Protein AF-A0A927UH95-F1 (afdb_monomer_lite)

Secondary structure (DSSP, 8-state):
-HHHHHHHHHHHHHHHHHHHHHHHHHHHHHHH--SHHIIIIIHHHHHHHHHHHHHHHHHHHB--HHHHHHHHHHHHHHHHHHHHHHHHHHS---HHHHHHHHHHTHHHHHHHHHHHHHHHHHTT--STT--HHHHHHHHHHHHHHHHHHHTHHHH-SSEEESTT--TTTSEEE-HHHHHHHHHHHHHHHHHHHHHHHH---HHHHHTTHHHHHHHHHHHHHHHHHHHTTT--EETTEE---HHHHHHHHHHHHHHHHHHHTSS-BS--HHHHHHHS---EEEEETTS-EEEE-TT-HHHHTT--GGGTTT-EEETTEEEEEEEETTEEEEEEEE-HHHHHHHHHHHHHHHHHHHHHHHHHHHHHHHHHHHHHHHHHHHHHHHHHHHHHHHHHHHHHTTS--HHHHHHHHHHHHHHHHHHHHHHHHHH-SEEEHHHHHHHHHHHHHHHGGGT-EEEEEEEE--EEEHHHHHHHHHHHHHHHHH---SEEEEEEETTEEEEEES---TTSS-HHHHHHHHHTTEEEEEEEETTEEEEEEEESS--

Foldseek 3Di:
DVVVVVVLVVVLVVLVVLLVVLVVVLQVLLVPPDDPCSVQPVSLVSQLVNLVVLLVVLCAWAPDPQLNVLSNVLSVLLNVLSVLRCCQRVDDDDLVVNQLSLLSNLLSLLSLLLSLLQSLQCFPDDPVRHPVVVNVVSVVVSVVLSCVSNCCVPVVQQWDDDPPDRRNVDTDGHPSVVVSVCSNPVSNVVSLVSLLVPDPDPQLNVQSCQLVVLVVVLVVVVVQCVVVVNFRDDPNTGRDHPSCSSSSSSSSNVSSCSVSPSRRTPPCVQVVQQDDPFQKFWAFPVRHTDHGHVPHVCVVVVDRPVVQAQDDPDPFWHWHWDDDDGTIMIGIDGCPVVVVVVVVVVVVVVVVVVVVVVVVVVVVVVVVVVVVVVVVVLVVVLCVVLVVLVVQLVVLVVDDDPVSVLVSQLSVLLSVLLSVLSVVCVVDQKDKVVSLQVSVVSSVVSVVSVQAAEDEDEDDIDIDGSVLSSLVSVLVVLCVVFWDFRYWYWYHYHQKIKIKTLTDGPPSCDPVNQVVLVVQQWGWDWDQDPSMIITMIHHDDDD

Radius of gyration: 62.36 Å; chains: 1; bounding box: 121×81×152 Å

Sequence (543 aa):
MYEAKLNHVSGERRDLILCIAAALLNAGVYLFAVGDFMYYSLTAYLWIAYIIAWSLMVRNKILSQRIKRYLVASAFFMCMLFLIRIIKFDMDFADNYSELIWYMYYVPILAFSFLSLMVSLCVGKTEYNMPKKLLGVLTLVFVILCVFVITNRYHHLIFSSISGYPIYKKCNRDWGFWLICACEVIPIIVAYIILIVKCRLSLCRKHSWIPIFVTFVFFLLLIWYLASGGRPQIFGRKAFNMQEIYCLMFIMFWTSCIYIGLIPSNSGYADIFKKSNVNAVIYDKNNVPVYAGENSILLKEKIVPSSADGRMLNDNLRIVSYDVIGGRIYYEENMESLLRLQEELIESMQRLEDENTLIEEENNVKKLNEEYRVKSMIYDRIAVRLHPTLARISKLLENVDDDSIKEAAVLSAFVKRCANMLLISEQSDYMRTMELFLSIRESMEYMKMRDISCDVIINDDREIASGIAIFTYELFEKIIDNTTFSSMYVVIHGLNVTIELDGYADDVITEDNISFVENNGGRLVSIFEDDTWFVKLAYGGEV

pLDDT: mean 83.64, std 11.23, range [23.22, 97.19]

Structure (mmCIF, N/CA/C/O backbone):
data_AF-A0A927UH95-F1
#
_entry.id   AF-A0A927UH95-F1
#
loop_
_atom_site.group_PDB
_atom_site.id
_atom_site.type_symbol
_atom_site.label_atom_id
_atom_site.label_alt_id
_atom_site.label_comp_id
_atom_site.label_asym_id
_atom_site.label_entity_id
_atom_site.label_seq_id
_atom_site.pdbx_PDB_ins_code
_atom_site.Cartn_x
_atom_site.Cartn_y
_atom_site.Cartn_z
_atom_site.occupancy
_atom_site.B_iso_or_equiv
_atom_site.auth_seq_id
_atom_site.auth_comp_id
_atom_site.auth_asym_id
_atom_site.auth_atom_id
_atom_site.pdbx_PDB_model_num
ATOM 1 N N . MET A 1 1 ? 9.948 29.687 -5.093 1.00 33.72 1 MET A N 1
ATOM 2 C CA . MET A 1 1 ? 9.441 28.984 -6.304 1.00 33.72 1 MET A CA 1
ATOM 3 C C . MET A 1 1 ? 10.461 28.935 -7.457 1.00 33.72 1 MET A C 1
ATOM 5 O O . MET A 1 1 ? 10.412 27.990 -8.233 1.00 33.72 1 MET A O 1
ATOM 9 N N . TYR A 1 2 ? 11.405 29.886 -7.563 1.00 23.22 2 TYR A N 1
ATOM 10 C CA . TYR A 1 2 ? 12.482 29.873 -8.574 1.00 23.22 2 TYR A CA 1
ATOM 11 C C . TYR A 1 2 ? 13.696 28.993 -8.193 1.00 23.22 2 TYR A C 1
ATOM 13 O O . TYR A 1 2 ? 14.194 28.252 -9.036 1.00 23.22 2 TYR A O 1
ATOM 21 N N . GLU A 1 3 ? 14.112 28.971 -6.922 1.00 26.36 3 GLU A N 1
ATOM 22 C CA . GLU A 1 3 ? 15.254 28.154 -6.451 1.00 26.36 3 GLU A CA 1
ATOM 23 C C . GLU A 1 3 ? 14.971 26.642 -6.418 1.00 26.36 3 GLU A C 1
ATOM 25 O O . GLU A 1 3 ? 15.834 25.831 -6.745 1.00 26.36 3 GLU A O 1
ATOM 30 N N . ALA A 1 4 ? 13.729 26.236 -6.141 1.00 33.88 4 ALA A N 1
ATOM 31 C CA . ALA A 1 4 ? 13.321 24.827 -6.202 1.00 33.88 4 ALA A CA 1
ATOM 32 C C . ALA A 1 4 ? 13.359 24.268 -7.641 1.00 33.88 4 ALA A C 1
ATOM 34 O O . ALA A 1 4 ? 13.696 23.104 -7.861 1.00 33.88 4 ALA A O 1
ATOM 35 N N . LYS A 1 5 ? 13.109 25.126 -8.642 1.00 32.47 5 LYS A N 1
ATOM 36 C CA . LYS A 1 5 ? 13.261 24.787 -10.064 1.00 32.47 5 LYS A CA 1
ATOM 37 C C . LYS A 1 5 ? 14.735 24.611 -10.448 1.00 32.47 5 LYS A C 1
ATOM 39 O O . LYS A 1 5 ? 15.034 23.772 -11.287 1.00 32.47 5 LYS A O 1
ATOM 44 N N . LEU A 1 6 ? 15.654 25.344 -9.814 1.00 28.06 6 LEU A N 1
ATOM 45 C CA . LEU A 1 6 ? 17.104 25.223 -10.023 1.00 28.06 6 LEU A CA 1
ATOM 46 C C . LEU A 1 6 ? 17.668 23.902 -9.469 1.00 28.06 6 LEU A C 1
ATOM 48 O O . LEU A 1 6 ? 18.481 23.268 -10.142 1.00 28.06 6 LEU A O 1
ATOM 52 N N . ASN A 1 7 ? 17.171 23.426 -8.321 1.00 32.78 7 ASN A N 1
ATOM 53 C CA . ASN A 1 7 ? 17.590 22.137 -7.753 1.00 32.78 7 ASN A CA 1
ATOM 54 C C . ASN A 1 7 ? 16.968 20.924 -8.470 1.00 32.78 7 ASN A C 1
ATOM 56 O O . ASN A 1 7 ? 17.674 19.942 -8.694 1.00 32.78 7 ASN A O 1
ATOM 60 N N . HIS A 1 8 ? 15.711 21.003 -8.933 1.00 41.94 8 HIS A N 1
ATOM 61 C CA . HIS A 1 8 ? 15.085 19.976 -9.793 1.00 41.94 8 HIS A CA 1
ATOM 62 C C . HIS A 1 8 ? 15.831 19.819 -11.129 1.00 41.94 8 HIS A C 1
ATOM 64 O O . HIS A 1 8 ? 16.021 18.722 -11.649 1.00 41.94 8 HIS A O 1
ATOM 70 N N . VAL A 1 9 ? 16.321 20.936 -11.661 1.00 40.12 9 VAL A N 1
ATOM 71 C CA . VAL A 1 9 ? 17.139 20.981 -12.870 1.00 40.12 9 VAL A CA 1
ATOM 72 C C . VAL A 1 9 ? 18.549 20.402 -12.638 1.00 40.12 9 VAL A C 1
ATOM 74 O O . VAL A 1 9 ? 19.182 19.981 -13.600 1.00 40.12 9 VAL A O 1
ATOM 77 N N . SER A 1 10 ? 19.045 20.295 -11.397 1.00 40.94 10 SER A N 1
ATOM 78 C CA . SER A 1 10 ? 20.412 19.818 -11.112 1.00 40.94 10 SER A CA 1
ATOM 79 C C . SER A 1 10 ? 20.623 18.312 -11.356 1.00 40.94 10 SER A C 1
ATOM 81 O O . SER A 1 10 ? 21.625 17.928 -11.958 1.00 40.94 10 SER A O 1
ATOM 83 N N . GLY A 1 11 ? 19.673 17.452 -10.963 1.00 50.84 11 GLY A N 1
ATOM 84 C CA . GLY A 1 11 ? 19.775 15.995 -11.139 1.00 50.84 11 GLY A CA 1
ATOM 85 C C . GLY A 1 11 ? 19.551 15.548 -12.585 1.00 50.84 11 GLY A C 1
ATOM 86 O O . GLY A 1 11 ? 20.250 14.678 -13.092 1.00 50.84 11 GLY A O 1
ATOM 87 N N . GLU A 1 12 ? 18.623 16.197 -13.288 1.00 52.28 12 GLU A N 1
ATOM 88 C CA . GLU A 1 12 ? 18.355 15.941 -14.708 1.00 52.28 12 GLU A CA 1
ATOM 89 C C . GLU A 1 12 ? 19.436 16.538 -15.621 1.00 52.28 12 GLU A C 1
ATOM 91 O O . GLU A 1 12 ? 19.783 15.929 -16.634 1.00 52.28 12 GLU A O 1
ATOM 96 N N . ARG A 1 13 ? 20.049 17.671 -15.232 1.00 55.66 13 ARG A N 1
ATOM 97 C CA . ARG A 1 13 ? 21.263 18.173 -15.893 1.00 55.66 13 ARG A CA 1
ATOM 98 C C . ARG A 1 13 ? 22.420 17.192 -15.762 1.00 55.66 13 ARG A C 1
ATOM 100 O O . ARG A 1 13 ? 23.132 17.041 -16.742 1.00 55.66 13 ARG A O 1
ATOM 107 N N . ARG A 1 14 ? 22.615 16.507 -14.625 1.00 61.81 14 ARG A N 1
ATOM 108 C CA . ARG A 1 14 ? 23.711 15.523 -14.475 1.00 61.81 14 ARG A CA 1
ATOM 109 C C . ARG A 1 14 ? 23.620 14.393 -15.497 1.00 61.81 14 ARG A C 1
ATOM 111 O O . ARG A 1 14 ? 24.635 14.067 -16.100 1.00 61.81 14 ARG A O 1
ATOM 118 N N . ASP A 1 15 ? 22.429 13.856 -15.747 1.00 61.97 15 ASP A N 1
ATOM 119 C CA . ASP A 1 15 ? 22.255 12.769 -16.719 1.00 61.97 15 ASP A CA 1
ATOM 120 C C . ASP A 1 15 ? 22.493 13.244 -18.158 1.00 61.97 15 ASP A C 1
ATOM 122 O O . ASP A 1 15 ? 23.173 12.571 -18.930 1.00 61.97 15 ASP A O 1
ATOM 126 N N . LEU A 1 16 ? 22.008 14.439 -18.512 1.00 60.53 16 LEU A N 1
ATOM 127 C CA . LEU A 1 16 ? 22.275 15.045 -19.819 1.00 60.53 16 LEU A CA 1
ATOM 128 C C . LEU A 1 16 ? 23.764 15.398 -19.989 1.00 60.53 16 LEU A C 1
ATOM 130 O O . LEU A 1 16 ? 24.331 15.180 -21.056 1.00 60.53 16 LEU A O 1
ATOM 134 N N . ILE A 1 17 ? 24.417 15.884 -18.931 1.00 65.25 17 ILE A N 1
ATOM 135 C CA . ILE A 1 17 ? 25.860 16.155 -18.892 1.00 65.25 17 ILE A CA 1
ATOM 136 C C . ILE A 1 17 ? 26.652 14.855 -19.060 1.00 65.25 17 ILE A C 1
ATOM 138 O O . ILE A 1 17 ? 27.629 14.853 -19.796 1.00 65.25 17 ILE A O 1
ATOM 142 N N . LEU A 1 18 ? 26.221 13.744 -18.455 1.00 65.12 18 LEU A N 1
ATOM 143 C CA . LEU A 1 18 ? 26.830 12.425 -18.657 1.00 65.12 18 LEU A CA 1
ATOM 144 C C . LEU A 1 18 ? 26.665 11.935 -20.104 1.00 65.12 18 LEU A C 1
ATOM 146 O O . LEU A 1 18 ? 27.614 11.391 -20.665 1.00 65.12 18 LEU A O 1
ATOM 150 N N . CYS A 1 19 ? 25.511 12.181 -20.736 1.00 63.16 19 CYS A N 1
ATOM 151 C CA . CYS A 1 19 ? 25.290 11.883 -22.157 1.00 63.16 19 CYS A CA 1
ATOM 152 C C . CYS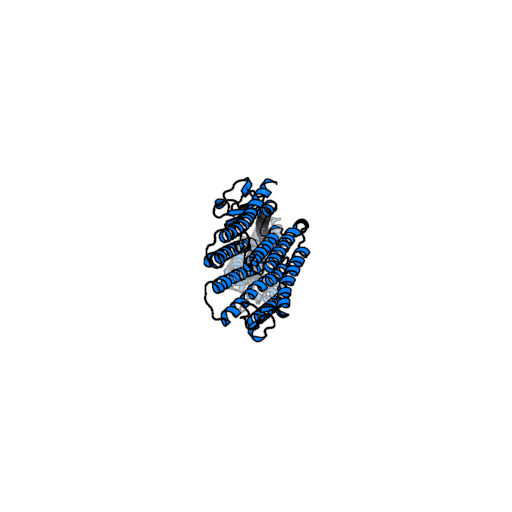 A 1 19 ? 26.236 12.686 -23.062 1.00 63.16 19 CYS A C 1
ATOM 154 O O . CYS A 1 19 ? 26.870 12.134 -23.961 1.00 63.16 19 CYS A O 1
ATOM 156 N N . ILE A 1 20 ? 26.367 13.988 -22.796 1.00 66.88 20 ILE A N 1
ATOM 157 C CA . ILE A 1 20 ? 27.251 14.887 -23.547 1.00 66.88 20 ILE A CA 1
ATOM 158 C C . ILE A 1 20 ? 28.722 14.521 -23.306 1.00 66.88 20 ILE A C 1
ATOM 160 O O . ILE A 1 20 ? 29.497 14.452 -24.255 1.00 66.88 20 ILE A O 1
ATOM 164 N N . ALA A 1 21 ? 29.106 14.218 -22.065 1.00 70.06 21 ALA A N 1
ATOM 165 C CA . ALA A 1 21 ? 30.457 13.795 -21.714 1.00 70.06 21 ALA A CA 1
ATOM 166 C C . ALA A 1 21 ? 30.834 12.466 -22.385 1.00 70.06 21 ALA A C 1
ATOM 168 O O . ALA A 1 21 ? 31.938 12.349 -22.908 1.00 70.06 21 ALA A O 1
ATOM 169 N N . ALA A 1 22 ? 29.919 11.492 -22.438 1.00 67.75 22 ALA A N 1
ATOM 170 C CA . ALA A 1 22 ? 30.140 10.228 -23.140 1.00 67.75 22 ALA A CA 1
ATOM 171 C C . ALA A 1 22 ? 30.313 10.432 -24.655 1.00 67.75 22 ALA A C 1
ATOM 173 O O . ALA A 1 22 ? 31.217 9.849 -25.253 1.00 67.75 22 ALA A O 1
ATOM 174 N N . ALA A 1 23 ? 29.501 11.300 -25.271 1.00 67.31 23 ALA A N 1
ATOM 175 C CA . ALA A 1 23 ? 29.623 11.642 -26.688 1.00 67.31 23 ALA A CA 1
ATOM 176 C C . ALA A 1 23 ? 30.944 12.369 -27.004 1.00 67.31 23 ALA A C 1
ATOM 178 O O . ALA A 1 23 ? 31.614 12.035 -27.981 1.00 67.31 23 ALA A O 1
ATOM 179 N N . LEU A 1 24 ? 31.356 13.318 -26.156 1.00 72.12 24 LEU A N 1
ATOM 180 C CA . LEU A 1 24 ? 32.628 14.035 -26.290 1.00 72.12 24 LEU A CA 1
ATOM 181 C C . LEU A 1 24 ? 33.834 13.117 -26.081 1.00 72.12 24 LEU A C 1
ATOM 183 O O . LEU A 1 24 ? 34.807 13.208 -26.824 1.00 72.12 24 LEU A O 1
ATOM 187 N N . LEU A 1 25 ? 33.762 12.204 -25.112 1.00 76.62 25 LEU A N 1
ATOM 188 C CA . LEU A 1 25 ? 34.807 11.215 -24.867 1.00 76.62 25 LEU A CA 1
ATOM 189 C C . LEU A 1 25 ? 34.946 10.261 -26.061 1.00 76.62 25 LEU A C 1
ATOM 191 O O . LEU A 1 25 ? 36.061 9.963 -26.480 1.00 76.62 25 LEU A O 1
ATOM 195 N N . ASN A 1 26 ? 33.831 9.852 -26.672 1.00 72.81 26 ASN A N 1
ATOM 196 C CA . ASN A 1 26 ? 33.847 9.036 -27.883 1.00 72.81 26 ASN A CA 1
ATOM 197 C C . ASN A 1 26 ? 34.444 9.794 -29.084 1.00 72.81 26 ASN A C 1
ATOM 199 O O . ASN A 1 26 ? 35.317 9.267 -29.769 1.00 72.81 26 ASN A O 1
ATOM 203 N N . ALA A 1 27 ? 34.052 11.056 -29.289 1.00 72.75 27 ALA A N 1
ATOM 204 C CA . ALA A 1 27 ? 34.634 11.919 -30.319 1.00 72.75 27 ALA A CA 1
ATOM 205 C C . ALA A 1 27 ? 36.145 12.137 -30.109 1.00 72.75 27 ALA A C 1
ATOM 207 O O . ALA A 1 27 ? 36.914 12.122 -31.071 1.00 72.75 27 ALA A O 1
ATOM 208 N N . GLY A 1 28 ? 36.585 12.263 -28.852 1.00 73.94 28 GLY A N 1
ATOM 209 C CA . GLY A 1 28 ? 37.997 12.301 -28.478 1.00 73.94 28 GLY A CA 1
ATOM 210 C C . GLY A 1 28 ? 38.744 11.031 -28.888 1.00 73.94 28 GLY A C 1
ATOM 211 O O . GLY A 1 28 ? 39.825 11.122 -29.468 1.00 73.94 28 GLY A O 1
ATOM 212 N N . VAL A 1 29 ? 38.151 9.848 -28.688 1.00 78.38 29 VAL A N 1
ATOM 213 C CA . VAL A 1 29 ? 38.742 8.590 -29.172 1.00 78.38 29 VAL A CA 1
ATOM 214 C C . VAL A 1 29 ? 38.899 8.616 -30.690 1.00 78.38 29 VAL A C 1
ATOM 216 O O . VAL A 1 29 ? 39.980 8.309 -31.161 1.00 78.38 29 VAL A O 1
ATOM 219 N N . TYR A 1 30 ? 37.916 9.060 -31.475 1.00 75.81 30 TYR A N 1
ATOM 220 C CA . TYR A 1 30 ? 38.073 9.147 -32.939 1.00 75.81 30 TYR A CA 1
ATOM 221 C C . TYR A 1 30 ? 39.144 10.162 -33.393 1.00 75.81 30 TYR A C 1
ATOM 223 O O . TYR A 1 30 ? 39.834 9.933 -34.389 1.00 75.81 30 TYR A O 1
ATOM 231 N N . LEU A 1 31 ? 39.331 11.259 -32.652 1.00 73.56 31 LEU A N 1
ATOM 232 C CA . LEU A 1 31 ? 40.356 12.271 -32.939 1.00 73.56 31 LEU A CA 1
ATOM 233 C C . LEU A 1 31 ? 41.781 11.794 -32.636 1.00 73.56 31 LEU A C 1
ATOM 235 O O . LEU A 1 31 ? 42.703 12.178 -33.353 1.00 73.56 31 LEU A O 1
ATOM 239 N N . PHE A 1 32 ? 41.962 10.949 -31.618 1.00 72.06 32 PHE A N 1
ATOM 240 C CA . PHE A 1 32 ? 43.279 10.488 -31.160 1.00 72.06 32 PHE A CA 1
ATOM 241 C C . PHE A 1 32 ? 43.557 9.000 -31.417 1.00 72.06 32 PHE A C 1
ATOM 243 O O . PHE A 1 32 ? 44.682 8.557 -31.208 1.00 72.06 32 PHE A O 1
ATOM 250 N N . ALA A 1 33 ? 42.582 8.230 -31.909 1.00 70.69 33 ALA A N 1
ATOM 251 C CA . ALA A 1 33 ? 42.727 6.798 -32.150 1.00 70.69 33 ALA A CA 1
ATOM 252 C C . ALA A 1 33 ? 43.825 6.509 -33.176 1.00 70.69 33 ALA A C 1
ATOM 254 O O . ALA A 1 33 ? 43.839 7.067 -34.281 1.00 70.69 33 ALA A O 1
ATOM 255 N N . VAL A 1 34 ? 44.712 5.589 -32.804 1.00 64.06 34 VAL A N 1
ATOM 256 C CA . VAL A 1 34 ? 45.746 5.012 -33.659 1.00 64.06 34 VAL A CA 1
ATOM 257 C C . VAL A 1 34 ? 45.518 3.501 -33.680 1.00 64.06 34 VAL A C 1
ATOM 259 O O . VAL A 1 34 ? 45.635 2.837 -32.655 1.00 64.06 34 VAL A O 1
ATOM 262 N N . GLY A 1 35 ? 45.162 2.961 -34.848 1.00 69.12 35 GLY A N 1
ATOM 263 C CA . GLY A 1 35 ? 44.932 1.526 -35.048 1.00 69.12 35 GLY A CA 1
ATOM 264 C C . GLY A 1 35 ? 43.487 1.054 -34.841 1.00 69.12 35 GLY A C 1
ATOM 265 O O . GLY A 1 35 ? 42.678 1.688 -34.160 1.00 69.12 35 GLY A O 1
ATOM 266 N N . ASP A 1 36 ? 43.167 -0.088 -35.454 1.00 69.25 36 ASP A N 1
ATOM 267 C CA . ASP A 1 36 ? 41.808 -0.639 -35.532 1.00 69.25 36 ASP A CA 1
ATOM 268 C C . ASP A 1 36 ? 41.216 -0.991 -34.159 1.00 69.25 36 ASP A C 1
ATOM 270 O O . ASP A 1 36 ? 40.034 -0.739 -33.920 1.00 69.25 36 ASP A O 1
ATOM 274 N N . PHE A 1 37 ? 42.039 -1.448 -33.211 1.00 72.62 37 PHE A N 1
ATOM 275 C CA . PHE A 1 37 ? 41.607 -1.737 -31.838 1.00 72.62 37 PHE A CA 1
ATOM 276 C C . PHE A 1 37 ? 40.967 -0.519 -31.147 1.00 72.62 37 PHE A C 1
ATOM 278 O O . PHE A 1 37 ? 39.916 -0.627 -30.506 1.00 72.62 37 PHE A O 1
ATOM 285 N N . MET A 1 38 ? 41.557 0.673 -31.312 1.00 70.00 38 MET A N 1
ATOM 286 C CA . MET A 1 38 ? 41.001 1.899 -30.731 1.00 70.00 38 MET A CA 1
ATOM 287 C C . MET A 1 38 ? 39.691 2.305 -31.419 1.00 70.00 38 MET A C 1
ATOM 289 O O . MET A 1 38 ? 38.767 2.769 -30.753 1.00 70.00 38 MET A O 1
ATOM 293 N N . TYR A 1 39 ? 39.576 2.099 -32.736 1.00 72.88 39 TYR A N 1
ATOM 294 C CA . TYR A 1 39 ? 38.375 2.458 -33.493 1.00 72.88 39 TYR A CA 1
ATOM 295 C C . TYR A 1 39 ? 37.204 1.504 -33.268 1.00 72.88 39 TYR A C 1
ATOM 297 O O . TYR A 1 39 ? 36.061 1.963 -33.265 1.00 72.88 39 TYR A O 1
ATOM 305 N N . TYR A 1 40 ? 37.435 0.201 -33.108 1.00 77.06 40 TYR A N 1
ATOM 306 C CA . TYR A 1 40 ? 36.359 -0.793 -33.070 1.00 77.06 40 TYR A CA 1
ATOM 307 C C . TYR A 1 40 ? 36.039 -1.297 -31.667 1.00 77.06 40 TYR A C 1
ATOM 309 O O . TYR A 1 40 ? 34.854 -1.341 -31.329 1.00 77.06 40 TYR A O 1
ATOM 317 N N . SER A 1 41 ? 37.050 -1.605 -30.860 1.00 82.06 41 SER A N 1
ATOM 318 C CA . SER A 1 41 ? 36.892 -2.342 -29.599 1.00 82.06 41 SER A CA 1
ATOM 319 C C . SER A 1 41 ? 36.828 -1.384 -28.411 1.00 82.06 41 SER A C 1
ATOM 321 O O . SER A 1 41 ? 35.877 -1.434 -27.630 1.00 82.06 41 SER A O 1
ATOM 323 N N . LEU A 1 42 ? 37.745 -0.409 -28.326 1.00 84.50 42 LEU A N 1
ATOM 324 C CA . LEU A 1 42 ? 37.729 0.602 -27.257 1.00 84.50 42 LEU A CA 1
ATOM 325 C C . LEU A 1 42 ? 36.435 1.431 -27.263 1.00 84.50 42 LEU A C 1
ATOM 327 O O . LEU A 1 42 ? 35.789 1.592 -26.227 1.00 84.50 42 LEU A O 1
ATOM 331 N N . THR A 1 43 ? 36.018 1.924 -28.432 1.00 84.62 43 THR A N 1
ATOM 332 C CA . THR A 1 43 ? 34.749 2.657 -28.566 1.00 84.62 43 THR A CA 1
ATOM 333 C C . THR A 1 43 ? 33.550 1.780 -28.202 1.00 84.62 43 THR A C 1
ATOM 335 O O . THR A 1 43 ? 32.628 2.275 -27.557 1.00 84.62 43 THR A O 1
ATOM 338 N N . ALA A 1 44 ? 33.561 0.485 -28.539 1.00 87.75 44 ALA A N 1
ATOM 339 C CA . ALA A 1 44 ? 32.496 -0.444 -28.170 1.00 87.75 44 ALA A CA 1
ATOM 340 C C . ALA A 1 44 ? 32.389 -0.638 -26.648 1.00 87.75 44 ALA A C 1
ATOM 342 O O . ALA A 1 44 ? 31.280 -0.575 -26.116 1.00 87.75 44 ALA A O 1
ATOM 343 N N . TYR A 1 45 ? 33.507 -0.791 -25.929 1.00 88.50 45 TYR A N 1
ATOM 344 C CA . TYR A 1 45 ? 33.495 -0.875 -24.462 1.00 88.50 45 TYR A CA 1
ATOM 345 C C . TYR A 1 45 ? 32.944 0.397 -23.809 1.00 88.50 45 TYR A C 1
ATOM 347 O O . TYR A 1 45 ? 32.131 0.318 -22.886 1.00 88.50 45 TYR A O 1
ATOM 355 N N . LEU A 1 46 ? 33.326 1.570 -24.322 1.00 87.81 46 LEU A N 1
ATOM 356 C CA . LEU A 1 46 ? 32.806 2.855 -23.845 1.00 87.81 46 LEU A CA 1
ATOM 357 C C . LEU A 1 46 ? 31.295 2.979 -24.069 1.00 87.81 46 LEU A C 1
ATOM 359 O O . LEU A 1 46 ? 30.569 3.419 -23.176 1.00 87.81 46 LEU A O 1
ATOM 363 N N . TRP A 1 47 ? 30.805 2.541 -25.231 1.00 88.69 47 TRP A N 1
ATOM 364 C CA . TRP A 1 47 ? 29.374 2.504 -25.516 1.00 88.69 47 TRP A CA 1
ATOM 365 C C . TRP A 1 47 ? 28.622 1.539 -24.599 1.00 88.69 47 TRP A C 1
ATOM 367 O O . TRP A 1 47 ? 27.563 1.902 -24.094 1.00 88.69 47 TRP A O 1
ATOM 377 N N . ILE A 1 48 ? 29.167 0.351 -24.322 1.00 91.12 48 ILE A N 1
ATOM 378 C CA . ILE A 1 48 ? 28.567 -0.603 -23.376 1.00 91.12 48 ILE A CA 1
ATOM 379 C C . ILE A 1 48 ? 28.460 0.021 -21.979 1.00 91.12 48 ILE A C 1
ATOM 381 O O . ILE A 1 48 ? 27.388 -0.023 -21.374 1.00 91.12 48 ILE A O 1
ATOM 385 N N . ALA A 1 49 ? 29.524 0.659 -21.482 1.00 89.00 49 ALA A N 1
ATOM 386 C CA . ALA A 1 49 ? 29.499 1.345 -20.189 1.00 89.00 49 ALA A CA 1
ATOM 387 C C . ALA A 1 49 ? 28.426 2.448 -20.148 1.00 89.00 49 ALA A C 1
ATOM 389 O O . ALA A 1 49 ? 27.661 2.546 -19.184 1.00 89.00 49 ALA A O 1
ATOM 390 N N . TYR A 1 50 ? 28.313 3.230 -21.224 1.00 87.56 50 TYR A N 1
ATOM 391 C CA . TYR A 1 50 ? 27.297 4.271 -21.355 1.00 87.56 50 TYR A CA 1
ATOM 392 C C . TYR A 1 50 ? 25.865 3.709 -21.388 1.00 87.56 50 TYR A C 1
ATOM 394 O O . TYR A 1 50 ? 24.987 4.208 -20.682 1.00 87.56 50 TYR A O 1
ATOM 402 N N . ILE A 1 51 ? 25.624 2.628 -22.136 1.00 91.56 51 ILE A N 1
ATOM 403 C CA . ILE A 1 51 ? 24.321 1.946 -22.197 1.00 91.56 51 ILE A CA 1
ATOM 404 C C . ILE A 1 51 ? 23.934 1.383 -20.824 1.00 91.56 51 ILE A C 1
ATOM 406 O O . ILE A 1 51 ? 22.778 1.507 -20.413 1.00 91.56 51 ILE A O 1
ATOM 410 N N . ILE A 1 52 ? 24.887 0.803 -20.087 1.00 90.62 52 ILE A N 1
ATOM 411 C CA . ILE A 1 52 ? 24.652 0.301 -18.727 1.00 90.62 52 ILE A CA 1
ATOM 412 C C . ILE A 1 52 ? 24.259 1.457 -17.804 1.00 90.62 52 ILE A C 1
ATOM 414 O O . ILE A 1 52 ? 23.239 1.355 -17.117 1.00 90.62 52 ILE A O 1
ATOM 418 N N . ALA A 1 53 ? 24.993 2.572 -17.830 1.00 87.69 53 ALA A N 1
ATOM 419 C CA . ALA A 1 53 ? 24.660 3.759 -17.042 1.00 87.69 53 ALA A CA 1
ATOM 420 C C . ALA A 1 53 ? 23.247 4.281 -17.362 1.00 87.69 53 ALA A C 1
ATOM 422 O O . ALA A 1 53 ? 22.444 4.508 -16.452 1.00 87.69 53 ALA A O 1
ATOM 423 N N . TRP A 1 54 ? 22.897 4.376 -18.648 1.00 89.38 54 TRP A N 1
ATOM 424 C CA . TRP A 1 54 ? 21.552 4.755 -19.082 1.00 89.38 54 TRP A CA 1
ATOM 425 C C . TRP A 1 54 ? 20.479 3.767 -18.592 1.00 89.38 54 TRP A C 1
ATOM 427 O O . TRP A 1 54 ? 19.433 4.182 -18.090 1.00 89.38 54 TRP A O 1
ATOM 437 N N . SER A 1 55 ? 20.742 2.459 -18.652 1.00 91.06 55 SER A N 1
ATOM 438 C CA . SER A 1 55 ? 19.804 1.430 -18.181 1.00 91.06 55 SER A CA 1
ATOM 439 C C . SER A 1 55 ? 19.532 1.515 -16.671 1.00 91.06 55 SER A C 1
ATOM 441 O O . SER A 1 55 ? 18.394 1.325 -16.231 1.00 91.06 55 SER A O 1
ATOM 443 N N . LEU A 1 56 ? 20.547 1.865 -15.871 1.00 87.25 56 LEU A N 1
ATOM 444 C CA . LEU A 1 56 ? 20.417 2.087 -14.430 1.00 87.25 56 LEU A CA 1
ATOM 445 C C . LEU A 1 56 ? 19.589 3.344 -14.135 1.00 87.25 56 LEU A C 1
ATOM 447 O O . LEU A 1 56 ? 18.704 3.306 -13.277 1.00 87.25 56 LEU A O 1
ATOM 451 N N . MET A 1 57 ? 19.812 4.426 -14.888 1.00 86.06 57 MET A N 1
ATOM 452 C CA . MET A 1 57 ? 18.997 5.643 -14.808 1.00 86.06 57 MET A CA 1
ATOM 453 C C . MET A 1 57 ? 17.520 5.331 -15.097 1.00 86.06 57 MET A C 1
ATOM 455 O O . MET A 1 57 ? 16.644 5.687 -14.308 1.00 86.06 57 MET A O 1
ATOM 459 N N . VAL A 1 58 ? 17.236 4.606 -16.184 1.00 87.31 58 VAL A N 1
ATOM 460 C CA . VAL A 1 58 ? 15.883 4.154 -16.550 1.00 87.31 58 VAL A CA 1
ATOM 461 C C . VAL A 1 58 ? 15.253 3.319 -15.431 1.00 87.31 58 VAL A C 1
ATOM 463 O O . VAL A 1 58 ? 14.094 3.536 -15.067 1.00 87.31 58 VAL A O 1
ATOM 466 N N . ARG A 1 59 ? 16.014 2.389 -14.841 1.00 85.56 59 ARG A N 1
ATOM 467 C CA . ARG A 1 59 ? 15.542 1.519 -13.754 1.00 85.56 59 ARG A CA 1
ATOM 468 C C . ARG A 1 59 ? 15.101 2.303 -12.519 1.00 85.56 59 ARG A C 1
ATOM 470 O O . ARG A 1 59 ? 14.124 1.906 -11.880 1.00 85.56 59 ARG A O 1
ATOM 477 N N . ASN A 1 60 ? 15.793 3.396 -12.210 1.00 80.44 60 ASN A N 1
ATOM 478 C CA . ASN A 1 60 ? 15.527 4.221 -11.035 1.00 80.44 60 ASN A CA 1
ATOM 479 C C . ASN A 1 60 ? 14.426 5.265 -11.292 1.00 80.44 60 ASN A C 1
ATOM 481 O O . ASN A 1 60 ? 13.620 5.540 -10.405 1.00 80.44 60 ASN A O 1
ATOM 485 N N . LYS A 1 61 ? 14.364 5.823 -12.509 1.00 80.31 61 LYS A N 1
ATOM 486 C CA . LYS A 1 61 ? 13.426 6.899 -12.862 1.00 80.31 61 LYS A CA 1
ATOM 487 C C . LYS A 1 61 ? 12.054 6.423 -13.318 1.00 80.31 61 LYS A C 1
ATOM 489 O O . LYS A 1 61 ? 11.109 7.193 -13.231 1.00 80.31 61 LYS A O 1
ATOM 494 N N . ILE A 1 62 ? 11.901 5.207 -13.835 1.00 84.88 62 ILE A N 1
ATOM 495 C CA . ILE A 1 62 ? 10.604 4.757 -14.362 1.00 84.88 62 ILE A CA 1
ATOM 496 C C . ILE A 1 62 ? 9.821 3.985 -13.303 1.00 84.88 62 ILE A C 1
ATOM 498 O O . ILE A 1 62 ? 10.287 2.970 -12.783 1.00 84.88 62 ILE A O 1
ATOM 502 N N . LEU A 1 63 ? 8.593 4.439 -13.041 1.00 77.38 63 LEU A N 1
ATOM 503 C CA . LEU A 1 63 ? 7.678 3.823 -12.076 1.00 77.38 63 LEU A CA 1
ATOM 504 C C . LEU A 1 63 ? 7.084 2.508 -12.600 1.00 77.38 63 LEU A C 1
ATOM 506 O O . LEU A 1 63 ? 7.092 1.495 -11.908 1.00 77.38 63 LEU A O 1
ATOM 510 N N . SER A 1 64 ? 6.598 2.497 -13.846 1.00 83.38 64 SER A N 1
ATOM 511 C CA . SER A 1 64 ? 5.951 1.314 -14.427 1.00 83.38 64 SER A CA 1
ATOM 512 C C . SER A 1 64 ? 6.950 0.181 -14.668 1.00 83.38 64 SER A C 1
ATOM 514 O O . SER A 1 64 ? 7.870 0.302 -15.486 1.00 83.38 64 SER A O 1
ATOM 516 N N . GLN A 1 65 ? 6.716 -0.967 -14.028 1.00 85.56 65 GLN A N 1
ATOM 517 C CA . GLN A 1 65 ? 7.608 -2.121 -14.119 1.00 85.56 65 GLN A CA 1
ATOM 518 C C . GLN A 1 65 ? 7.699 -2.692 -15.542 1.00 85.56 65 GLN A C 1
ATOM 520 O O . GLN A 1 65 ? 8.754 -3.175 -15.949 1.00 85.56 65 GLN A O 1
ATOM 525 N N . ARG A 1 66 ? 6.629 -2.611 -16.344 1.00 87.25 66 ARG A N 1
ATOM 526 C CA . ARG A 1 66 ? 6.646 -3.098 -17.736 1.00 87.25 66 ARG A CA 1
ATOM 527 C C . ARG A 1 66 ? 7.410 -2.183 -18.682 1.00 87.25 66 ARG A C 1
ATOM 529 O O . ARG A 1 66 ? 8.215 -2.677 -19.463 1.00 87.25 66 ARG A O 1
ATOM 536 N N . ILE A 1 67 ? 7.197 -0.869 -18.587 1.00 89.94 67 ILE A N 1
ATOM 537 C CA . ILE A 1 67 ? 7.957 0.112 -19.378 1.00 89.94 67 ILE A CA 1
ATOM 538 C C . ILE A 1 67 ? 9.452 -0.049 -19.088 1.00 89.94 67 ILE A C 1
ATOM 540 O O . ILE A 1 67 ? 10.261 -0.137 -20.009 1.00 89.94 67 ILE A O 1
ATOM 544 N N . LYS A 1 68 ? 9.794 -0.190 -17.803 1.00 90.88 68 LYS A N 1
ATOM 545 C CA . LYS A 1 68 ? 11.151 -0.471 -17.340 1.00 90.88 68 LYS A CA 1
ATOM 546 C C . LYS A 1 68 ? 11.726 -1.740 -17.970 1.00 90.88 68 LYS A C 1
ATOM 548 O O . LYS A 1 68 ? 12.819 -1.685 -18.520 1.00 90.88 68 LYS A O 1
ATOM 553 N N . ARG A 1 69 ? 10.993 -2.861 -17.947 1.00 91.31 69 ARG A N 1
ATOM 554 C CA . ARG A 1 69 ? 11.441 -4.126 -18.562 1.00 91.31 69 ARG A CA 1
ATOM 555 C C . ARG A 1 69 ? 11.760 -3.970 -20.048 1.00 91.31 69 ARG A C 1
ATOM 557 O O . ARG A 1 69 ? 12.807 -4.441 -20.471 1.00 91.31 69 ARG A O 1
ATOM 564 N N . TYR A 1 70 ? 10.905 -3.305 -20.826 1.00 93.81 70 TYR A N 1
ATOM 565 C CA . TYR A 1 70 ? 11.139 -3.149 -22.265 1.00 93.81 70 TYR A CA 1
ATOM 566 C C . TYR A 1 70 ? 12.313 -2.217 -22.583 1.00 93.81 70 TYR A C 1
ATOM 568 O O . TYR A 1 70 ? 13.118 -2.556 -23.441 1.00 93.81 70 TYR A O 1
ATOM 576 N N . LEU A 1 71 ? 12.474 -1.100 -21.866 1.00 93.31 71 LEU A N 1
ATOM 577 C CA . LEU A 1 71 ? 13.623 -0.205 -22.071 1.00 93.31 71 LEU A CA 1
ATOM 578 C C . LEU A 1 71 ? 14.949 -0.835 -21.618 1.00 93.31 71 LEU A C 1
ATOM 580 O O . LEU A 1 71 ? 15.972 -0.657 -22.275 1.00 93.31 71 LEU A O 1
ATOM 584 N N . VAL A 1 72 ? 14.937 -1.623 -20.537 1.00 93.44 72 VAL A N 1
ATOM 585 C CA . VAL A 1 72 ? 16.104 -2.418 -20.119 1.00 93.44 72 VAL A CA 1
ATOM 586 C C . VAL A 1 72 ? 16.397 -3.531 -21.130 1.00 93.44 72 VAL A C 1
ATOM 588 O O . VAL A 1 72 ? 17.559 -3.770 -21.445 1.00 93.44 72 VAL A O 1
ATOM 591 N N . ALA A 1 73 ? 15.373 -4.166 -21.708 1.00 95.25 73 ALA A N 1
ATOM 592 C CA . ALA A 1 73 ? 15.563 -5.106 -22.813 1.00 95.25 73 ALA A CA 1
ATOM 593 C C . ALA A 1 73 ? 16.189 -4.416 -24.038 1.00 95.25 73 ALA A C 1
ATOM 595 O O . ALA A 1 73 ? 17.077 -4.984 -24.666 1.00 95.25 73 ALA A O 1
ATOM 596 N N . SER A 1 74 ? 15.814 -3.168 -24.344 1.00 95.06 74 SER A N 1
ATOM 597 C CA . SER A 1 74 ? 16.469 -2.398 -25.407 1.00 95.06 74 SER A CA 1
ATOM 598 C C . SER A 1 74 ? 17.943 -2.145 -25.095 1.00 95.06 74 SER A C 1
ATOM 600 O O . SER A 1 74 ? 18.772 -2.286 -25.986 1.00 95.06 74 SER A O 1
ATOM 602 N N . ALA A 1 75 ? 18.293 -1.847 -23.837 1.00 94.88 75 ALA A N 1
ATOM 603 C CA . ALA A 1 75 ? 19.690 -1.735 -23.411 1.00 94.88 75 ALA A CA 1
ATOM 604 C C . ALA A 1 75 ? 20.466 -3.046 -23.594 1.00 94.88 75 ALA A C 1
ATOM 606 O O . ALA A 1 75 ? 21.593 -3.021 -24.082 1.00 94.88 75 ALA A O 1
ATOM 607 N N . PHE A 1 76 ? 19.853 -4.191 -23.286 1.00 95.75 76 PHE A N 1
ATOM 608 C CA . PHE A 1 76 ? 20.453 -5.499 -23.556 1.00 95.75 76 PHE A CA 1
ATOM 609 C C . PHE A 1 76 ? 20.758 -5.694 -25.049 1.00 95.75 76 PHE A C 1
ATOM 611 O O . PHE A 1 76 ? 21.882 -6.053 -25.396 1.00 95.75 76 PHE A O 1
ATOM 618 N N . PHE A 1 77 ? 19.807 -5.394 -25.941 1.00 96.19 77 PHE A N 1
ATOM 619 C CA . PHE A 1 77 ? 20.041 -5.473 -27.387 1.00 96.19 77 PHE A CA 1
ATOM 620 C C . PHE A 1 77 ? 21.091 -4.458 -27.865 1.00 96.19 77 PHE A C 1
ATOM 622 O O . PHE A 1 77 ? 21.938 -4.803 -28.684 1.00 96.19 77 PHE A O 1
ATOM 629 N N . MET A 1 78 ? 21.117 -3.238 -27.319 1.00 94.94 78 MET A N 1
ATOM 630 C CA . MET A 1 78 ? 22.178 -2.266 -27.615 1.00 94.94 78 MET A CA 1
ATOM 631 C C . MET A 1 78 ? 23.562 -2.810 -27.223 1.00 94.94 78 MET A C 1
ATOM 633 O O . MET A 1 78 ? 24.493 -2.739 -28.021 1.00 94.94 78 MET A O 1
ATOM 637 N N . CYS A 1 79 ? 23.702 -3.427 -26.045 1.00 95.25 79 CYS A N 1
ATOM 638 C CA . CYS A 1 79 ? 24.946 -4.093 -25.650 1.00 95.25 79 CYS A CA 1
ATOM 639 C C . CYS A 1 79 ? 25.286 -5.267 -26.580 1.00 95.25 79 CYS A C 1
ATOM 641 O O . CYS A 1 79 ? 26.431 -5.388 -27.011 1.00 95.25 79 CYS A O 1
ATOM 643 N N . MET A 1 80 ? 24.299 -6.093 -26.945 1.00 94.50 80 MET A N 1
ATOM 644 C CA . MET A 1 80 ? 24.468 -7.185 -27.911 1.00 94.50 80 MET A CA 1
ATOM 645 C C . MET A 1 80 ? 24.999 -6.674 -29.258 1.00 94.50 80 MET A C 1
ATOM 647 O O . MET A 1 80 ? 25.892 -7.291 -29.829 1.00 94.50 80 MET A O 1
ATOM 651 N N . LEU A 1 81 ? 24.523 -5.523 -29.743 1.00 93.62 81 LEU A N 1
ATOM 652 C CA . LEU A 1 81 ? 24.997 -4.902 -30.984 1.00 93.62 81 LEU A CA 1
ATOM 653 C C . LEU A 1 81 ? 26.503 -4.581 -30.941 1.00 93.62 81 LEU A C 1
ATOM 655 O O . LEU A 1 81 ? 27.217 -4.796 -31.924 1.00 93.62 81 LEU A O 1
ATOM 659 N N . PHE A 1 82 ? 26.998 -4.093 -29.800 1.00 92.38 82 PHE A N 1
ATOM 660 C CA . PHE A 1 82 ? 28.424 -3.820 -29.598 1.00 92.38 82 PHE A CA 1
ATOM 661 C C . PHE A 1 82 ? 29.244 -5.089 -29.348 1.00 92.38 82 PHE A C 1
ATOM 663 O O . PHE A 1 82 ? 30.371 -5.165 -29.826 1.00 92.38 82 PHE A O 1
ATOM 670 N N . LEU A 1 83 ? 28.677 -6.112 -28.704 1.00 92.00 83 LEU A N 1
ATOM 671 C CA . LEU A 1 83 ? 29.318 -7.426 -28.592 1.00 92.00 83 LEU A CA 1
ATOM 672 C C . LEU A 1 83 ? 29.516 -8.074 -29.968 1.00 92.00 83 LEU A C 1
ATOM 674 O O . LEU A 1 83 ? 30.610 -8.541 -30.263 1.00 92.00 83 LEU A O 1
ATOM 678 N N . ILE A 1 84 ? 28.508 -8.024 -30.846 1.00 91.00 84 ILE A N 1
ATOM 679 C CA . ILE A 1 84 ? 28.625 -8.508 -32.234 1.00 91.00 84 ILE A CA 1
ATOM 680 C C . ILE A 1 84 ? 29.724 -7.736 -32.979 1.00 91.00 84 ILE A C 1
ATOM 682 O O . ILE A 1 84 ? 30.467 -8.323 -33.760 1.00 91.00 84 ILE A O 1
ATOM 686 N N . ARG A 1 85 ? 29.872 -6.426 -32.727 1.00 88.62 85 ARG A N 1
ATOM 687 C CA . ARG A 1 85 ? 30.969 -5.614 -33.280 1.00 88.62 85 ARG A CA 1
ATOM 688 C C . ARG A 1 85 ? 32.341 -6.046 -32.791 1.00 88.62 85 ARG A C 1
ATOM 690 O O . ARG A 1 85 ? 33.213 -6.204 -33.635 1.00 88.62 85 ARG A O 1
ATOM 697 N N . ILE A 1 86 ? 32.517 -6.245 -31.493 1.00 88.25 86 ILE A N 1
ATOM 698 C CA . ILE A 1 86 ? 33.777 -6.745 -30.932 1.00 88.25 86 ILE A CA 1
ATOM 699 C C . ILE A 1 86 ? 34.118 -8.087 -31.585 1.00 88.25 86 ILE A C 1
ATOM 701 O O . ILE A 1 86 ? 35.174 -8.220 -32.188 1.00 88.25 86 ILE A O 1
ATOM 705 N N . ILE A 1 87 ? 33.169 -9.029 -31.595 1.00 87.75 87 ILE A N 1
ATOM 706 C CA . ILE A 1 87 ? 33.345 -10.345 -32.223 1.00 87.75 87 ILE A CA 1
ATOM 707 C C . ILE A 1 87 ? 33.750 -10.197 -33.696 1.00 87.75 87 ILE A C 1
ATOM 709 O O . ILE A 1 87 ? 34.742 -10.780 -34.110 1.00 87.75 87 ILE A O 1
ATOM 713 N N . LYS A 1 88 ? 33.033 -9.386 -34.484 1.00 85.25 88 LYS A N 1
ATOM 714 C CA . LYS A 1 88 ? 33.307 -9.221 -35.920 1.00 85.25 88 LYS A CA 1
ATOM 715 C C . LYS A 1 88 ? 34.706 -8.683 -36.231 1.00 85.25 88 LYS A C 1
ATOM 717 O O . LYS A 1 88 ? 35.237 -9.019 -37.284 1.00 85.25 88 LYS A O 1
ATOM 722 N N . PHE A 1 89 ? 35.223 -7.766 -35.416 1.00 81.75 89 PHE A N 1
ATOM 723 C CA . PHE A 1 89 ? 36.455 -7.035 -35.730 1.00 81.75 89 PHE A CA 1
ATOM 724 C C . PHE A 1 89 ? 37.689 -7.551 -34.980 1.00 81.75 89 PHE A C 1
ATOM 726 O O . PHE A 1 89 ? 38.788 -7.340 -35.479 1.00 81.75 89 PHE A O 1
ATOM 733 N N . ASP A 1 90 ? 37.521 -8.238 -33.846 1.00 80.38 90 ASP A N 1
ATOM 734 C CA . ASP A 1 90 ? 38.637 -8.782 -33.057 1.00 80.38 90 ASP A CA 1
ATOM 735 C C . ASP A 1 90 ? 38.914 -10.268 -33.338 1.00 80.38 90 ASP A C 1
ATOM 737 O O . ASP A 1 90 ? 39.942 -10.788 -32.908 1.00 80.38 90 ASP A O 1
ATOM 741 N N . MET A 1 91 ? 38.013 -10.971 -34.034 1.00 79.50 91 MET A N 1
ATOM 742 C CA . MET A 1 91 ? 38.173 -12.391 -34.358 1.00 79.50 91 MET A CA 1
ATOM 743 C C . MET A 1 91 ? 38.151 -12.635 -35.867 1.00 79.50 91 MET A C 1
ATOM 745 O O . MET A 1 91 ? 37.293 -12.116 -36.583 1.00 79.50 91 MET A O 1
ATOM 749 N N . ASP A 1 92 ? 39.051 -13.502 -36.328 1.00 76.94 92 ASP A N 1
ATOM 750 C CA . ASP A 1 92 ? 39.077 -13.974 -37.709 1.00 76.94 92 ASP A CA 1
ATOM 751 C C . ASP A 1 92 ? 38.113 -15.148 -37.898 1.00 76.94 92 ASP A C 1
ATOM 753 O O . ASP A 1 92 ? 38.219 -16.197 -37.257 1.00 76.94 92 ASP A O 1
ATOM 757 N N . PHE A 1 93 ? 37.169 -14.979 -38.821 1.00 78.12 93 PHE A N 1
ATOM 758 C CA . PHE A 1 93 ? 36.144 -15.966 -39.135 1.00 78.12 93 PHE A CA 1
ATOM 759 C C . PHE A 1 93 ? 36.222 -16.403 -40.595 1.00 78.12 93 PHE A C 1
ATOM 761 O O . PHE A 1 93 ? 36.416 -15.584 -41.494 1.00 78.12 93 PHE A O 1
ATOM 768 N N . ALA A 1 94 ? 35.964 -17.690 -40.853 1.00 77.94 94 ALA A N 1
ATOM 769 C CA . ALA A 1 94 ? 35.696 -18.154 -42.213 1.00 77.94 94 ALA A CA 1
ATOM 770 C C . ALA A 1 94 ? 34.464 -17.430 -42.794 1.00 77.94 94 ALA A C 1
ATOM 772 O O . ALA A 1 94 ? 33.545 -17.065 -42.055 1.00 77.94 94 ALA A O 1
ATOM 773 N N . ASP A 1 95 ? 34.412 -17.268 -44.120 1.00 74.56 95 ASP A N 1
ATOM 774 C CA . ASP A 1 95 ? 33.411 -16.429 -44.803 1.00 74.56 95 ASP A CA 1
ATOM 775 C C . ASP A 1 95 ? 31.957 -16.744 -44.405 1.00 74.56 95 ASP A C 1
ATOM 777 O O . ASP A 1 95 ? 31.161 -15.830 -44.188 1.00 74.56 95 ASP A O 1
ATOM 781 N N . ASN A 1 96 ? 31.631 -18.025 -44.203 1.00 75.38 96 ASN A N 1
ATOM 782 C CA . ASN A 1 96 ? 30.308 -18.473 -43.750 1.00 75.38 96 ASN A CA 1
ATOM 783 C C . ASN A 1 96 ? 29.879 -17.848 -42.408 1.00 75.38 96 ASN A C 1
ATOM 785 O O . ASN A 1 96 ? 28.712 -17.501 -42.224 1.00 75.38 96 ASN A O 1
ATOM 789 N N . TYR A 1 97 ? 30.808 -17.726 -41.460 1.00 83.56 97 TYR A N 1
ATOM 790 C CA . TYR A 1 97 ? 30.537 -17.152 -40.142 1.00 83.56 97 TYR A CA 1
ATOM 791 C C . TYR A 1 97 ? 30.521 -15.621 -40.202 1.00 83.56 97 TYR A C 1
ATOM 793 O O . TYR A 1 97 ? 29.694 -14.998 -39.539 1.00 83.56 97 TYR A O 1
ATOM 801 N N . SER A 1 98 ? 31.346 -15.018 -41.062 1.00 85.19 98 SER A N 1
ATOM 802 C CA . SER A 1 98 ? 31.345 -13.572 -41.322 1.00 85.19 98 SER A CA 1
ATOM 803 C C . SER A 1 98 ? 30.007 -13.072 -41.884 1.00 85.19 98 SER A C 1
ATOM 805 O O . SER A 1 98 ? 29.526 -12.010 -41.477 1.00 85.19 98 SER A O 1
ATOM 807 N N . GLU A 1 99 ? 29.361 -13.843 -42.766 1.00 86.06 99 GLU A N 1
ATOM 808 C CA . GLU A 1 99 ? 28.007 -13.545 -43.258 1.00 86.06 99 GLU A CA 1
ATOM 809 C C . GLU A 1 99 ? 26.951 -13.651 -42.158 1.00 86.06 99 GLU A C 1
ATOM 811 O O . GLU A 1 99 ? 26.130 -12.747 -41.999 1.00 86.06 99 GLU A O 1
ATOM 816 N N . LEU A 1 100 ? 27.000 -14.718 -41.356 1.00 88.12 100 LEU A N 1
ATOM 817 C CA . LEU A 1 100 ? 26.066 -14.910 -40.251 1.00 88.12 100 LEU A CA 1
ATOM 818 C C . LEU A 1 100 ? 26.165 -13.769 -39.226 1.00 88.12 100 LEU A C 1
ATOM 820 O O . LEU A 1 100 ? 25.147 -13.190 -38.854 1.00 88.12 100 LEU A O 1
ATOM 824 N N . ILE A 1 101 ? 27.382 -13.404 -38.815 1.00 89.00 101 ILE A N 1
ATOM 825 C CA . ILE A 1 101 ? 27.647 -12.277 -37.907 1.00 89.00 101 ILE A CA 1
ATOM 826 C C . ILE A 1 101 ? 27.123 -10.968 -38.504 1.00 89.00 101 ILE A C 1
ATOM 828 O O . ILE A 1 101 ? 26.589 -10.122 -37.786 1.00 89.00 101 ILE A O 1
ATOM 832 N N . TRP A 1 102 ? 27.229 -10.798 -39.824 1.00 87.75 102 TRP A N 1
ATOM 833 C CA . TRP A 1 102 ? 26.672 -9.633 -40.496 1.00 87.75 102 TRP A CA 1
ATOM 834 C C . TRP A 1 102 ? 25.136 -9.586 -40.424 1.00 87.75 102 TRP A C 1
ATOM 836 O O . TRP A 1 102 ? 24.587 -8.539 -40.078 1.00 87.75 102 TRP A O 1
ATOM 846 N N . TYR A 1 103 ? 24.442 -10.710 -40.637 1.00 92.06 103 TYR A N 1
ATOM 847 C CA . TYR A 1 103 ? 22.988 -10.791 -40.441 1.00 92.06 103 TYR A CA 1
ATOM 848 C C . TYR A 1 103 ? 22.582 -10.540 -38.982 1.00 92.06 103 TYR A C 1
ATOM 850 O O . TYR A 1 103 ? 21.572 -9.882 -38.727 1.00 92.06 103 TYR A O 1
ATOM 858 N N . MET A 1 104 ? 23.389 -10.980 -38.009 1.00 92.00 104 MET A N 1
ATOM 859 C CA . MET A 1 104 ? 23.089 -10.774 -36.588 1.00 92.00 104 MET A CA 1
ATOM 860 C C . MET A 1 104 ? 22.979 -9.293 -36.190 1.00 92.00 104 MET A C 1
ATOM 862 O O . MET A 1 104 ? 22.248 -9.002 -35.247 1.00 92.00 104 MET A O 1
ATOM 866 N N . TYR A 1 105 ? 23.610 -8.343 -36.900 1.00 90.75 105 TYR A N 1
ATOM 867 C CA . TYR A 1 105 ? 23.440 -6.906 -36.604 1.00 90.75 105 TYR A CA 1
ATOM 868 C C . TYR A 1 105 ? 21.993 -6.428 -36.733 1.00 90.75 105 TYR A C 1
ATOM 870 O O . TYR A 1 105 ? 21.595 -5.510 -36.019 1.00 90.75 105 TYR A O 1
ATOM 878 N N . TYR A 1 106 ? 21.200 -7.041 -37.612 1.00 91.69 106 TYR A N 1
ATOM 879 C CA . TYR A 1 106 ? 19.813 -6.639 -37.833 1.00 91.69 106 TYR A CA 1
ATOM 880 C C . TYR A 1 106 ? 18.894 -7.055 -36.681 1.00 91.69 106 TYR A C 1
ATOM 882 O O . TYR A 1 106 ? 17.859 -6.426 -36.485 1.00 91.69 106 TYR A O 1
ATOM 890 N N . VAL A 1 107 ? 19.270 -8.061 -35.881 1.00 94.19 107 VAL A N 1
ATOM 891 C CA . VAL A 1 107 ? 18.454 -8.531 -34.750 1.00 94.19 107 VAL A CA 1
ATOM 892 C C . VAL A 1 107 ? 18.335 -7.457 -33.658 1.00 94.19 107 VAL A C 1
ATOM 894 O O . VAL A 1 107 ? 17.204 -7.078 -33.341 1.00 94.19 107 VAL A O 1
ATOM 897 N N . PRO A 1 108 ? 19.432 -6.888 -33.112 1.00 93.69 108 PRO A N 1
ATOM 898 C CA . PRO A 1 108 ? 19.319 -5.767 -32.186 1.00 93.69 108 PRO A CA 1
ATOM 899 C C . PRO A 1 108 ? 18.676 -4.517 -32.789 1.00 93.69 108 PRO A C 1
ATOM 901 O O . PRO A 1 108 ? 17.913 -3.849 -32.098 1.00 93.69 108 PRO A O 1
ATOM 904 N N . ILE A 1 109 ? 18.948 -4.211 -34.063 1.00 91.25 109 ILE A N 1
ATOM 905 C CA . ILE A 1 109 ? 18.384 -3.032 -34.741 1.00 91.25 109 ILE A CA 1
ATOM 906 C C . ILE A 1 109 ? 16.853 -3.143 -34.822 1.00 91.25 109 ILE A C 1
ATOM 908 O O . ILE A 1 109 ? 16.144 -2.229 -34.403 1.00 91.25 109 ILE A O 1
ATOM 912 N N . LEU A 1 110 ? 16.330 -4.300 -35.245 1.00 93.69 110 LEU A N 1
ATOM 913 C CA . LEU A 1 110 ? 14.892 -4.583 -35.231 1.00 93.69 110 LEU A CA 1
ATOM 914 C C . LEU A 1 110 ? 14.306 -4.508 -33.815 1.00 93.69 110 LEU A C 1
ATOM 916 O O . LEU A 1 110 ? 13.184 -4.041 -33.627 1.00 93.69 110 LEU A O 1
ATOM 920 N N . ALA A 1 111 ? 15.054 -4.927 -32.791 1.00 94.81 111 ALA A N 1
ATOM 921 C CA . ALA A 1 111 ? 14.560 -4.877 -31.420 1.00 94.81 111 ALA A CA 1
ATOM 922 C C . ALA A 1 111 ? 14.278 -3.436 -30.964 1.00 94.81 111 ALA A C 1
ATOM 924 O O . ALA A 1 111 ? 13.335 -3.216 -30.201 1.00 94.81 111 ALA A O 1
ATOM 925 N N . PHE A 1 112 ? 15.035 -2.442 -31.445 1.00 91.38 112 PHE A N 1
ATOM 926 C CA . PHE A 1 112 ? 14.846 -1.037 -31.068 1.00 91.38 112 PHE A CA 1
ATOM 927 C C . PHE A 1 112 ? 13.455 -0.521 -31.453 1.00 91.38 112 PHE A C 1
ATOM 929 O O . PHE A 1 112 ? 12.789 0.114 -30.629 1.00 91.38 112 PHE A O 1
ATOM 936 N N . SER A 1 113 ? 12.975 -0.826 -32.662 1.00 91.62 113 SER A N 1
ATOM 937 C CA . SER A 1 113 ? 11.670 -0.361 -33.143 1.00 91.62 113 SER A CA 1
ATOM 938 C C . SER A 1 113 ? 10.506 -1.078 -32.449 1.00 91.62 113 SER A C 1
ATOM 940 O O . SER A 1 113 ? 9.574 -0.433 -31.956 1.00 91.62 113 SER A O 1
ATOM 942 N N . PHE A 1 114 ? 10.578 -2.407 -32.328 1.00 95.56 114 PHE A N 1
ATOM 943 C CA . PHE A 1 114 ? 9.512 -3.211 -31.725 1.00 95.56 114 PHE A CA 1
ATOM 944 C C . PHE A 1 114 ? 9.386 -2.969 -30.220 1.00 95.56 114 PHE A C 1
ATOM 946 O O . PHE A 1 114 ? 8.272 -2.794 -29.720 1.00 95.56 114 PHE A O 1
ATOM 953 N N . LEU A 1 115 ? 10.505 -2.884 -29.493 1.00 95.75 115 LEU A N 1
ATOM 954 C CA . LEU A 1 115 ? 10.478 -2.550 -28.068 1.00 95.75 115 LEU A CA 1
ATOM 955 C C . LEU A 1 115 ? 9.969 -1.124 -27.846 1.00 95.75 115 LEU A C 1
ATOM 957 O O . LEU A 1 115 ? 9.188 -0.904 -26.921 1.00 95.75 115 LEU A O 1
ATOM 961 N N . SER A 1 116 ? 10.313 -0.177 -28.727 1.00 93.75 116 SER A N 1
ATOM 962 C CA . SER A 1 116 ? 9.780 1.188 -28.658 1.00 93.75 116 SER A CA 1
ATOM 963 C C . SER A 1 116 ? 8.255 1.227 -28.776 1.00 93.75 116 SER A C 1
ATOM 965 O O . SER A 1 116 ? 7.570 1.888 -27.987 1.00 93.75 116 SER A O 1
ATOM 967 N N . LEU A 1 117 ? 7.701 0.460 -29.717 1.00 95.06 117 LEU A N 1
ATOM 968 C CA . LEU A 1 117 ? 6.258 0.326 -29.880 1.00 95.06 117 LEU A CA 1
ATOM 969 C C . LEU A 1 117 ? 5.610 -0.340 -28.660 1.00 95.06 117 LEU A C 1
ATOM 971 O O . LEU A 1 117 ? 4.618 0.176 -28.139 1.00 95.06 117 LEU A O 1
ATOM 975 N N . MET A 1 118 ? 6.193 -1.422 -28.137 1.00 94.94 118 MET A N 1
ATOM 976 C CA . MET A 1 118 ? 5.702 -2.080 -26.919 1.00 94.94 118 MET A CA 1
ATOM 977 C C . MET A 1 118 ? 5.686 -1.134 -25.712 1.00 94.94 118 MET A C 1
ATOM 979 O O . MET A 1 118 ? 4.703 -1.121 -24.963 1.00 94.94 118 MET A O 1
ATOM 983 N N . VAL A 1 119 ? 6.719 -0.300 -25.546 1.00 93.38 119 VAL A N 1
ATOM 984 C CA . VAL A 1 119 ? 6.760 0.731 -24.500 1.00 93.38 119 VAL A CA 1
ATOM 985 C C . VAL A 1 119 ? 5.592 1.704 -24.658 1.00 93.38 119 VAL A C 1
ATOM 987 O O . VAL A 1 119 ? 4.825 1.885 -23.710 1.00 93.38 119 VAL A O 1
ATOM 990 N N . SER A 1 120 ? 5.394 2.282 -25.847 1.00 92.81 120 SER A N 1
ATOM 991 C CA . SER A 1 120 ? 4.320 3.262 -26.097 1.00 92.81 120 SER A CA 1
ATOM 992 C C . SER A 1 120 ? 2.910 2.705 -25.823 1.00 92.81 120 SER A C 1
ATOM 994 O O . SER A 1 120 ? 2.024 3.393 -25.297 1.00 92.81 120 SER A O 1
ATOM 996 N N . LEU A 1 121 ? 2.693 1.416 -26.104 1.00 91.94 121 LEU A N 1
ATOM 997 C CA . LEU A 1 121 ? 1.426 0.737 -25.842 1.00 91.94 121 LEU A CA 1
ATOM 998 C C . LEU A 1 121 ? 1.161 0.565 -24.342 1.00 91.94 121 LEU A C 1
ATOM 1000 O O . LEU A 1 121 ? -0.002 0.642 -23.930 1.00 91.94 121 LEU A O 1
ATOM 1004 N N . CYS A 1 122 ? 2.217 0.392 -23.543 1.00 89.69 122 CYS A N 1
ATOM 1005 C CA . CYS A 1 122 ? 2.146 0.271 -22.087 1.00 89.69 122 CYS A CA 1
ATOM 1006 C C . CYS A 1 122 ? 1.947 1.619 -21.375 1.00 89.69 122 CYS A C 1
ATOM 1008 O O . CYS A 1 122 ? 1.418 1.640 -20.264 1.00 89.69 122 CYS A O 1
ATOM 1010 N N . VAL A 1 123 ? 2.325 2.742 -21.998 1.00 88.25 123 VAL A N 1
ATOM 1011 C CA . VAL A 1 123 ? 2.126 4.080 -21.414 1.00 88.25 123 VAL A CA 1
ATOM 1012 C C . VAL A 1 123 ? 0.639 4.340 -21.152 1.00 88.25 123 VAL A C 1
ATOM 1014 O O . VAL A 1 123 ? -0.212 4.109 -22.018 1.00 88.25 123 VAL A O 1
ATOM 1017 N N . GLY A 1 124 ? 0.336 4.818 -19.941 1.00 79.62 124 GLY A N 1
ATOM 1018 C CA . GLY A 1 124 ? -1.014 5.180 -19.500 1.00 79.62 124 GLY A CA 1
ATOM 1019 C C . GLY A 1 124 ? -1.931 4.003 -19.149 1.00 79.62 124 GLY A C 1
ATOM 1020 O O . GLY A 1 124 ? -3.120 4.221 -18.941 1.00 79.62 124 GLY A O 1
ATOM 1021 N N . LYS A 1 125 ? -1.418 2.766 -19.099 1.00 81.94 125 LYS A N 1
ATOM 1022 C CA . LYS A 1 125 ? -2.202 1.578 -18.731 1.00 81.94 125 LYS A CA 1
ATOM 1023 C C . LYS A 1 125 ? -1.811 1.047 -17.354 1.00 81.94 125 LYS A C 1
ATOM 1025 O O . LYS A 1 125 ? -0.629 0.978 -17.025 1.00 81.94 125 LYS A O 1
ATOM 1030 N N . THR A 1 126 ? -2.810 0.634 -16.576 1.00 76.25 126 THR A N 1
ATOM 1031 C CA . THR A 1 126 ? -2.611 -0.116 -15.327 1.00 76.25 126 THR A CA 1
ATOM 1032 C C . THR A 1 126 ? -2.146 -1.539 -15.633 1.00 76.25 126 THR A C 1
ATOM 1034 O O . THR A 1 126 ? -2.369 -2.043 -16.736 1.00 76.25 126 THR A O 1
ATOM 1037 N N . GLU A 1 127 ? -1.513 -2.214 -14.669 1.00 70.62 127 GLU A N 1
ATOM 1038 C CA . GLU A 1 127 ? -1.000 -3.579 -14.875 1.00 70.62 127 GLU A CA 1
ATOM 1039 C C . GLU A 1 127 ? -2.095 -4.590 -15.256 1.00 70.62 127 GLU A C 1
ATOM 1041 O O . GLU A 1 127 ? -1.836 -5.516 -16.032 1.00 70.62 127 GLU A O 1
ATOM 1046 N N . TYR A 1 128 ? -3.324 -4.356 -14.788 1.00 71.88 128 TYR A N 1
ATOM 1047 C CA . TYR A 1 128 ? -4.505 -5.167 -15.081 1.00 71.88 128 TYR A CA 1
ATOM 1048 C C . TYR A 1 128 ? -5.047 -4.959 -16.508 1.00 71.88 128 TYR A C 1
ATOM 1050 O O . TYR A 1 128 ? -5.415 -5.929 -17.164 1.00 71.88 128 TYR A O 1
ATOM 1058 N N . ASN A 1 129 ? -4.993 -3.736 -17.055 1.00 81.88 129 ASN A N 1
ATOM 1059 C CA . ASN A 1 129 ? -5.590 -3.391 -18.361 1.00 81.88 129 ASN A CA 1
ATOM 1060 C C . ASN A 1 129 ? -4.605 -3.470 -19.546 1.00 81.88 129 ASN A C 1
ATOM 1062 O O . ASN A 1 129 ? -4.733 -2.766 -20.557 1.00 81.88 129 ASN A O 1
ATOM 1066 N N . MET A 1 130 ? -3.586 -4.323 -19.438 1.00 83.00 130 MET A N 1
ATOM 1067 C CA . MET A 1 130 ? -2.514 -4.430 -20.430 1.00 83.00 130 MET A CA 1
ATOM 1068 C C . MET A 1 130 ? -2.947 -5.174 -21.708 1.00 83.00 130 MET A C 1
ATOM 1070 O O . MET A 1 130 ? -3.593 -6.220 -21.626 1.00 83.00 130 MET A O 1
ATOM 1074 N N . PRO A 1 131 ? -2.523 -4.725 -22.909 1.00 88.00 131 PRO A N 1
ATOM 1075 C CA . PRO A 1 131 ? -2.885 -5.353 -24.179 1.00 88.00 131 PRO A CA 1
ATOM 1076 C C . PRO A 1 131 ? -2.013 -6.593 -24.460 1.00 88.00 131 PRO A C 1
ATOM 1078 O O . PRO A 1 131 ? -1.250 -6.623 -25.422 1.00 88.00 131 PRO A O 1
ATOM 1081 N N . LYS A 1 132 ? -2.104 -7.625 -23.606 1.00 89.50 132 LYS A N 1
ATOM 1082 C CA . LYS A 1 132 ? -1.231 -8.818 -23.637 1.00 89.50 132 LYS A CA 1
ATOM 1083 C C . LYS A 1 132 ? -1.220 -9.521 -25.003 1.00 89.50 132 LYS A C 1
ATOM 1085 O O . LYS A 1 132 ? -0.149 -9.880 -25.475 1.00 89.50 132 LYS A O 1
ATOM 1090 N N . LYS A 1 133 ? -2.386 -9.660 -25.652 1.00 91.69 133 LYS A N 1
ATOM 1091 C CA . LYS A 1 133 ? -2.510 -10.280 -26.986 1.00 91.69 133 LYS A CA 1
ATOM 1092 C C . LYS A 1 133 ? -1.720 -9.510 -28.048 1.00 91.69 133 LYS A C 1
ATOM 1094 O O . LYS A 1 133 ? -0.912 -10.102 -28.748 1.00 91.69 133 LYS A O 1
ATOM 1099 N N . LEU A 1 134 ? -1.903 -8.188 -28.116 1.00 92.81 134 LEU A N 1
ATOM 1100 C CA . LEU A 1 134 ? -1.195 -7.332 -29.072 1.00 92.81 134 LEU A CA 1
ATOM 1101 C C . LEU A 1 134 ? 0.321 -7.355 -28.839 1.00 92.81 134 LEU A C 1
ATOM 1103 O O . LEU A 1 134 ? 1.080 -7.451 -29.794 1.00 92.81 134 LEU A O 1
ATOM 1107 N N . LEU A 1 135 ? 0.761 -7.315 -27.575 1.00 93.62 135 LEU A N 1
ATOM 1108 C CA . LEU A 1 135 ? 2.181 -7.441 -27.234 1.00 93.62 135 LEU A CA 1
ATOM 1109 C C . LEU A 1 135 ? 2.746 -8.795 -27.689 1.00 93.62 135 LEU A C 1
ATOM 1111 O O . LEU A 1 135 ? 3.813 -8.821 -28.289 1.00 93.62 135 LEU A O 1
ATOM 1115 N N . GLY A 1 136 ? 2.011 -9.892 -27.475 1.00 94.44 136 GLY A N 1
ATOM 1116 C CA . GLY A 1 136 ? 2.401 -11.223 -27.949 1.00 94.44 136 GLY A CA 1
ATOM 1117 C C . GLY A 1 136 ? 2.510 -11.311 -29.474 1.00 94.44 136 GLY A C 1
ATOM 1118 O O . GLY A 1 136 ? 3.489 -11.852 -29.979 1.00 94.44 136 GLY A O 1
ATOM 1119 N N . VAL A 1 137 ? 1.564 -10.716 -30.209 1.00 95.88 137 VAL A N 1
ATOM 1120 C CA . VAL A 1 137 ? 1.620 -10.633 -31.681 1.00 95.88 137 VAL A CA 1
ATOM 1121 C C . VAL A 1 137 ? 2.840 -9.833 -32.138 1.00 95.88 137 VAL A C 1
ATOM 1123 O O . VAL A 1 137 ? 3.560 -10.283 -33.022 1.00 95.88 137 VAL A O 1
ATOM 1126 N N . LEU A 1 138 ? 3.125 -8.685 -31.518 1.00 95.56 138 LEU A N 1
ATOM 1127 C CA . LEU A 1 138 ? 4.310 -7.888 -31.851 1.00 95.56 138 LEU A CA 1
ATOM 1128 C C . LEU A 1 138 ? 5.613 -8.653 -31.585 1.00 95.56 138 LEU A C 1
ATOM 1130 O O . LEU A 1 138 ? 6.535 -8.573 -32.391 1.00 95.56 138 LEU A O 1
ATOM 1134 N N . THR A 1 139 ? 5.687 -9.417 -30.491 1.00 95.38 139 THR A N 1
ATOM 1135 C CA . THR A 1 139 ? 6.836 -10.289 -30.213 1.00 95.38 139 THR A CA 1
ATOM 1136 C C . THR A 1 139 ? 6.968 -11.384 -31.268 1.00 95.38 139 THR A C 1
ATOM 1138 O O . THR A 1 139 ? 8.072 -11.628 -31.743 1.00 95.38 139 THR A O 1
ATOM 1141 N N . LEU A 1 140 ? 5.862 -12.014 -31.673 1.00 96.75 140 LEU A N 1
ATOM 1142 C CA . LEU A 1 140 ? 5.867 -13.038 -32.716 1.00 96.75 140 LEU A CA 1
ATOM 1143 C C . LEU A 1 140 ? 6.365 -12.474 -34.055 1.00 96.75 140 LEU A C 1
ATOM 1145 O O . LEU A 1 140 ? 7.242 -13.067 -34.674 1.00 96.75 140 LEU A O 1
ATOM 1149 N N . VAL A 1 141 ? 5.857 -11.309 -34.471 1.00 96.56 141 VAL A N 1
ATOM 1150 C CA . VAL A 1 141 ? 6.291 -10.633 -35.706 1.00 96.56 141 VAL A CA 1
ATOM 1151 C C . VAL A 1 141 ? 7.783 -10.298 -35.652 1.00 96.56 141 VAL A C 1
ATOM 1153 O O . VAL A 1 141 ? 8.496 -10.568 -36.615 1.00 96.56 141 VAL A O 1
ATOM 1156 N N . PHE A 1 142 ? 8.274 -9.775 -34.525 1.00 96.19 142 PHE A N 1
ATOM 1157 C CA . PHE A 1 142 ? 9.703 -9.524 -34.321 1.00 96.19 142 PHE A CA 1
ATOM 1158 C C . PHE A 1 142 ? 10.539 -10.801 -34.497 1.00 96.19 142 PHE A C 1
ATOM 1160 O O . PHE A 1 142 ? 11.505 -10.797 -35.256 1.00 96.19 142 PHE A O 1
ATOM 1167 N N . VAL A 1 143 ? 10.142 -11.910 -33.861 1.00 96.94 143 VAL A N 1
ATOM 1168 C CA . VAL A 1 143 ? 10.860 -13.193 -33.962 1.00 96.94 143 VAL A CA 1
ATOM 1169 C C . VAL A 1 143 ? 10.868 -13.715 -35.400 1.00 96.94 143 VAL A C 1
ATOM 1171 O O . VAL A 1 143 ? 11.921 -14.131 -35.879 1.00 96.94 143 VAL A O 1
ATOM 1174 N N . ILE A 1 144 ? 9.738 -13.643 -36.111 1.00 97.19 144 ILE A N 1
ATOM 1175 C CA . ILE A 1 144 ? 9.647 -14.050 -37.522 1.00 97.19 144 ILE A CA 1
ATOM 1176 C C . ILE A 1 144 ? 10.605 -13.223 -38.386 1.00 97.19 144 ILE A C 1
ATOM 1178 O O . ILE A 1 144 ? 11.325 -13.793 -39.203 1.00 97.19 144 ILE A O 1
ATOM 1182 N N . LEU A 1 145 ? 10.666 -11.901 -38.187 1.00 96.12 145 LEU A N 1
ATOM 1183 C CA . LEU A 1 145 ? 11.588 -11.038 -38.930 1.00 96.12 145 LEU A CA 1
ATOM 1184 C C . LEU A 1 145 ? 13.050 -11.354 -38.603 1.00 96.12 145 LEU A C 1
ATOM 1186 O O . LEU A 1 145 ? 13.866 -11.419 -39.516 1.00 96.12 145 LEU A O 1
ATOM 1190 N N . CYS A 1 146 ? 13.393 -11.610 -37.338 1.00 96.12 146 CYS A N 1
ATOM 1191 C CA . CYS A 1 146 ? 14.747 -12.025 -36.965 1.00 96.12 146 CYS A CA 1
ATOM 1192 C C . CYS A 1 146 ? 15.151 -13.346 -37.626 1.00 96.12 146 CYS A C 1
ATOM 1194 O O . CYS A 1 146 ? 16.260 -13.442 -38.150 1.00 96.12 146 CYS A O 1
ATOM 1196 N N . VAL A 1 147 ? 14.256 -14.340 -37.633 1.00 96.38 147 VAL A N 1
ATOM 1197 C CA . VAL A 1 147 ? 14.489 -15.611 -38.332 1.00 96.38 147 VAL A CA 1
ATOM 1198 C C . VAL A 1 147 ? 14.685 -15.349 -39.819 1.00 96.38 147 VAL A C 1
ATOM 1200 O O . VAL A 1 147 ? 15.695 -15.784 -40.355 1.00 96.38 147 VAL A O 1
ATOM 1203 N N . PHE A 1 148 ? 13.808 -14.559 -40.446 1.00 95.69 148 PHE A N 1
ATOM 1204 C CA . PHE A 1 148 ? 13.912 -14.182 -41.856 1.00 95.69 148 PHE A CA 1
ATOM 1205 C C . PHE A 1 148 ? 15.265 -13.535 -42.194 1.00 95.69 148 PHE A C 1
ATOM 1207 O O . PHE A 1 148 ? 15.872 -13.882 -43.202 1.00 95.69 148 PHE A O 1
ATOM 1214 N N . VAL A 1 149 ? 15.798 -12.657 -41.333 1.00 95.00 149 VAL A N 1
ATOM 1215 C CA . VAL A 1 149 ? 17.137 -12.075 -41.542 1.00 95.00 149 VAL A CA 1
ATOM 1216 C C . VAL A 1 149 ? 18.241 -13.123 -41.418 1.00 95.00 149 VAL A C 1
ATOM 1218 O O . VAL A 1 149 ? 19.102 -13.220 -42.292 1.00 95.00 149 VAL A O 1
ATOM 1221 N N . ILE A 1 150 ? 18.226 -13.928 -40.355 1.00 93.94 150 ILE A N 1
ATOM 1222 C CA . ILE A 1 150 ? 19.276 -14.923 -40.097 1.00 93.94 150 ILE A CA 1
ATOM 1223 C C . ILE A 1 150 ? 19.283 -16.017 -41.177 1.00 93.94 150 ILE A C 1
ATOM 1225 O O . ILE A 1 150 ? 20.348 -16.499 -41.564 1.00 93.94 150 ILE A O 1
ATOM 1229 N N . THR A 1 151 ? 18.115 -16.387 -41.708 1.00 94.56 151 THR A N 1
ATOM 1230 C CA . THR A 1 151 ? 17.978 -17.404 -42.758 1.00 94.56 151 THR A CA 1
ATOM 1231 C C . THR A 1 151 ? 18.277 -16.887 -44.162 1.00 94.56 151 THR A C 1
ATOM 1233 O O . THR A 1 151 ? 18.153 -17.664 -45.111 1.00 94.56 151 THR A O 1
ATOM 1236 N N . ASN A 1 152 ? 18.717 -15.630 -44.324 1.00 93.06 152 ASN A N 1
ATOM 1237 C CA . ASN A 1 152 ? 18.943 -15.030 -45.644 1.00 93.06 152 ASN A CA 1
ATOM 1238 C C . ASN A 1 152 ? 19.880 -15.842 -46.544 1.00 93.06 152 ASN A C 1
ATOM 1240 O O . ASN A 1 152 ? 19.738 -15.805 -47.762 1.00 93.06 152 ASN A O 1
ATOM 1244 N N . ARG A 1 153 ? 20.783 -16.636 -45.962 1.00 88.88 153 ARG A N 1
ATOM 1245 C CA . ARG A 1 153 ? 21.646 -17.561 -46.705 1.00 88.88 153 ARG A CA 1
ATOM 1246 C C . ARG A 1 153 ? 20.881 -18.563 -47.583 1.00 88.88 153 ARG A C 1
ATOM 1248 O O . ARG A 1 153 ? 21.435 -19.013 -48.572 1.00 88.88 153 ARG A O 1
ATOM 1255 N N . TYR A 1 154 ? 19.659 -18.941 -47.216 1.00 89.88 154 TYR A N 1
ATOM 1256 C CA . TYR A 1 154 ? 18.898 -19.964 -47.940 1.00 89.88 154 TYR A CA 1
ATOM 1257 C C . TYR A 1 154 ? 18.001 -19.387 -49.032 1.00 89.88 154 TYR A C 1
ATOM 1259 O O . TYR A 1 154 ? 17.764 -20.045 -50.038 1.00 89.88 154 TYR A O 1
ATOM 1267 N N . HIS A 1 155 ? 17.474 -18.180 -48.824 1.00 92.00 155 HIS A N 1
ATOM 1268 C CA . HIS A 1 155 ? 16.465 -17.601 -49.712 1.00 92.00 155 HIS A CA 1
ATOM 1269 C C . HIS A 1 155 ? 16.961 -16.384 -50.498 1.00 92.00 155 HIS A C 1
ATOM 1271 O O . HIS A 1 155 ? 16.365 -16.059 -51.518 1.00 92.00 155 HIS A O 1
ATOM 1277 N N . HIS A 1 156 ? 18.021 -15.704 -50.044 1.00 90.81 156 HIS A N 1
ATOM 1278 C CA . HIS A 1 156 ? 18.614 -14.529 -50.702 1.00 90.81 156 HIS A CA 1
ATOM 1279 C C . HIS A 1 156 ? 17.612 -13.404 -51.029 1.00 90.81 156 HIS A C 1
ATOM 1281 O O . HIS A 1 156 ? 17.801 -12.645 -51.969 1.00 90.81 156 HIS A O 1
ATOM 1287 N N . LEU A 1 157 ? 16.532 -13.295 -50.247 1.00 92.44 157 LEU A N 1
ATOM 1288 C CA . LEU A 1 157 ? 15.443 -12.327 -50.484 1.00 92.44 157 LEU A CA 1
ATOM 1289 C C . LEU A 1 157 ? 15.728 -10.953 -49.870 1.00 92.44 157 LEU A C 1
ATOM 1291 O O . LEU A 1 157 ? 15.032 -9.988 -50.182 1.00 92.44 157 LEU A O 1
ATOM 1295 N N . ILE A 1 158 ? 16.695 -10.872 -48.954 1.00 91.44 158 ILE A N 1
ATOM 1296 C CA . ILE A 1 158 ? 17.110 -9.623 -48.311 1.00 91.44 158 ILE A CA 1
ATOM 1297 C C . ILE A 1 158 ? 18.406 -9.140 -48.955 1.00 91.44 158 ILE A C 1
ATOM 1299 O O . ILE A 1 158 ? 18.497 -7.987 -49.378 1.00 91.44 158 ILE A O 1
ATOM 1303 N N . PHE A 1 159 ? 19.388 -10.038 -49.040 1.00 91.38 159 PHE A N 1
ATOM 1304 C CA . PHE A 1 159 ? 20.672 -9.763 -49.666 1.00 91.38 159 PHE A CA 1
ATOM 1305 C C . PHE A 1 159 ? 21.084 -10.888 -50.603 1.00 91.38 159 PHE A C 1
ATOM 1307 O O . PHE A 1 159 ? 21.126 -12.056 -50.195 1.00 91.38 159 PHE A O 1
ATOM 1314 N N . SER A 1 160 ? 21.488 -10.502 -51.808 1.00 88.38 160 SER A N 1
ATOM 1315 C CA . SER A 1 160 ? 22.080 -11.372 -52.820 1.00 88.38 160 SER A CA 1
ATOM 1316 C C . SER A 1 160 ? 23.512 -10.932 -53.154 1.00 88.38 160 SER A C 1
ATOM 1318 O O . SER A 1 160 ? 23.876 -9.755 -53.047 1.00 88.38 160 SER A O 1
ATOM 1320 N N . SER A 1 161 ? 24.366 -11.898 -53.507 1.00 86.06 161 SER A N 1
ATOM 1321 C CA . SER A 1 161 ? 25.770 -11.641 -53.853 1.00 86.06 161 SER A CA 1
ATOM 1322 C C . SER A 1 161 ? 25.872 -10.891 -55.183 1.00 86.06 161 SER A C 1
ATOM 1324 O O . SER A 1 161 ? 25.219 -11.246 -56.164 1.00 86.06 161 SER A O 1
ATOM 1326 N N . ILE A 1 162 ? 26.727 -9.865 -55.229 1.00 84.75 162 ILE A N 1
ATOM 1327 C CA . ILE A 1 162 ? 27.087 -9.178 -56.473 1.00 84.75 162 ILE A CA 1
ATOM 1328 C C . ILE A 1 162 ? 28.378 -9.798 -57.006 1.00 84.75 162 ILE A C 1
ATOM 1330 O O . ILE A 1 162 ? 29.399 -9.759 -56.324 1.00 84.75 162 ILE A O 1
ATOM 1334 N N . SER A 1 163 ? 28.357 -10.301 -58.243 1.00 78.62 163 SER A N 1
ATOM 1335 C CA . SER A 1 163 ? 29.559 -10.728 -58.987 1.00 78.62 163 SER A CA 1
ATOM 1336 C C . SER A 1 163 ? 30.459 -11.726 -58.237 1.00 78.62 163 SER A C 1
ATOM 1338 O O . SER A 1 163 ? 31.679 -11.666 -58.364 1.00 78.62 163 SER A O 1
ATOM 1340 N N . GLY A 1 164 ? 29.875 -12.617 -57.428 1.00 75.38 164 GLY A N 1
ATOM 1341 C CA . GLY A 1 164 ? 30.616 -13.636 -56.674 1.00 75.38 164 GLY A CA 1
ATOM 1342 C C . GLY A 1 164 ? 31.367 -13.115 -55.442 1.00 75.38 164 GLY A C 1
ATOM 1343 O O . GLY A 1 164 ? 32.081 -13.884 -54.804 1.00 75.38 164 GLY A O 1
ATOM 1344 N N . TYR A 1 165 ? 31.214 -11.836 -55.075 1.00 79.19 165 TYR A N 1
ATOM 1345 C CA . TYR A 1 165 ? 31.756 -11.320 -53.817 1.00 79.19 165 TYR A CA 1
ATOM 1346 C C . TYR A 1 165 ? 30.962 -11.859 -52.614 1.00 79.19 165 TYR A C 1
ATOM 1348 O O . TYR A 1 165 ? 29.735 -11.982 -52.701 1.00 79.19 165 TYR A O 1
ATOM 1356 N N . PRO A 1 166 ? 31.617 -12.110 -51.463 1.00 79.44 166 PRO A N 1
ATOM 1357 C CA . PRO A 1 166 ? 30.912 -12.450 -50.231 1.00 79.44 166 PRO A CA 1
ATOM 1358 C C . PRO A 1 166 ? 29.882 -11.376 -49.856 1.00 79.44 166 PRO A C 1
ATOM 1360 O O . PRO A 1 166 ? 30.173 -10.174 -49.948 1.00 79.44 166 PRO A O 1
ATOM 1363 N N . ILE A 1 167 ? 28.698 -11.794 -49.392 1.00 82.19 167 ILE A N 1
ATOM 1364 C CA . ILE A 1 167 ? 27.539 -10.902 -49.186 1.00 82.19 167 ILE A CA 1
ATOM 1365 C C . ILE A 1 167 ? 27.872 -9.780 -48.188 1.00 82.19 167 ILE A C 1
ATOM 1367 O O . ILE A 1 167 ? 27.457 -8.633 -48.361 1.00 82.19 167 ILE A O 1
ATOM 1371 N N . TYR A 1 168 ? 28.695 -10.080 -47.180 1.00 76.00 168 TYR A N 1
ATOM 1372 C CA . TYR A 1 168 ? 29.114 -9.129 -46.148 1.00 76.00 168 TYR A CA 1
ATOM 1373 C C . TYR A 1 168 ? 30.054 -8.011 -46.648 1.00 76.00 168 TYR A C 1
ATOM 1375 O O . TYR A 1 168 ? 30.264 -7.033 -45.926 1.00 76.00 168 TYR A O 1
ATOM 1383 N N . LYS A 1 169 ? 30.635 -8.145 -47.853 1.00 77.19 169 LYS A N 1
ATOM 1384 C CA . LYS A 1 169 ? 31.497 -7.128 -48.489 1.00 77.19 169 LYS A CA 1
ATOM 1385 C C . LYS A 1 169 ? 30.739 -6.303 -49.521 1.00 77.19 169 LYS A C 1
ATOM 1387 O O . LYS A 1 169 ? 30.887 -5.082 -49.549 1.00 77.19 169 LYS A O 1
ATOM 1392 N N . LYS A 1 170 ? 29.964 -6.962 -50.387 1.00 80.81 170 LYS A N 1
ATOM 1393 C CA . LYS A 1 170 ? 29.221 -6.306 -51.466 1.00 80.81 170 LYS A CA 1
ATOM 1394 C C . LYS A 1 170 ? 27.975 -7.117 -51.815 1.00 80.81 170 LYS A C 1
ATOM 1396 O O . LYS A 1 170 ? 28.080 -8.257 -52.258 1.00 80.81 170 LYS A O 1
ATOM 1401 N N . CYS A 1 171 ? 26.805 -6.512 -51.640 1.00 83.75 171 CYS A N 1
ATOM 1402 C CA . CYS A 1 171 ? 25.518 -7.164 -51.860 1.00 83.75 171 CYS A CA 1
ATOM 1403 C C . CYS A 1 171 ? 24.510 -6.248 -52.553 1.00 83.75 171 CYS A C 1
ATOM 1405 O O . CYS A 1 171 ? 24.560 -5.021 -52.415 1.00 83.75 171 CYS A O 1
ATOM 1407 N N . ASN A 1 172 ? 23.597 -6.871 -53.296 1.00 86.31 172 ASN A N 1
ATOM 1408 C CA . ASN A 1 172 ? 22.382 -6.237 -53.778 1.00 86.31 172 ASN A CA 1
ATOM 1409 C C . ASN A 1 172 ? 21.361 -6.217 -52.637 1.00 86.31 172 ASN A C 1
ATOM 1411 O O . ASN A 1 172 ? 21.330 -7.113 -51.791 1.00 86.31 172 ASN A O 1
ATOM 1415 N N . ARG A 1 173 ? 20.553 -5.157 -52.599 1.00 89.06 173 ARG A N 1
ATOM 1416 C CA . ARG A 1 173 ? 19.474 -4.981 -51.623 1.00 89.06 173 ARG A CA 1
ATOM 1417 C C . ARG A 1 173 ? 18.163 -5.358 -52.293 1.00 89.06 173 ARG A C 1
ATOM 1419 O O . ARG A 1 173 ? 17.645 -4.580 -53.093 1.00 89.06 173 ARG A O 1
ATOM 1426 N N . ASP A 1 174 ? 17.661 -6.539 -51.968 1.00 91.38 174 ASP A N 1
ATOM 1427 C CA . ASP A 1 174 ? 16.434 -7.078 -52.549 1.00 91.38 174 ASP A CA 1
ATOM 1428 C C . ASP A 1 174 ? 15.189 -6.586 -51.790 1.00 91.38 174 ASP A C 1
ATOM 1430 O O . ASP A 1 174 ? 15.275 -5.826 -50.821 1.00 91.38 174 ASP A O 1
ATOM 1434 N N . TRP A 1 175 ? 13.993 -6.979 -52.232 1.00 92.25 175 TRP A N 1
ATOM 1435 C CA . TRP A 1 175 ? 12.732 -6.481 -51.663 1.00 92.25 175 TRP A CA 1
ATOM 1436 C C . TRP A 1 175 ? 12.613 -6.724 -50.145 1.00 92.25 175 TRP A C 1
ATOM 1438 O O . TRP A 1 175 ? 12.059 -5.887 -49.429 1.00 92.25 175 TRP A O 1
ATOM 1448 N N . GLY A 1 176 ? 13.179 -7.824 -49.633 1.00 92.44 176 GLY A N 1
ATOM 1449 C CA . GLY A 1 176 ? 13.176 -8.154 -48.209 1.00 92.44 176 GLY A CA 1
ATOM 1450 C C . GLY A 1 176 ? 13.971 -7.159 -47.360 1.00 92.44 176 GLY A C 1
ATOM 1451 O O . GLY A 1 176 ? 13.615 -6.922 -46.207 1.00 92.44 176 GLY A O 1
ATOM 1452 N N . PHE A 1 177 ? 14.995 -6.509 -47.925 1.00 91.06 177 PHE A N 1
ATOM 1453 C CA . PHE A 1 177 ? 15.719 -5.427 -47.251 1.00 91.06 177 PHE A CA 1
ATOM 1454 C C . PHE A 1 177 ? 14.812 -4.220 -47.011 1.00 91.06 177 PHE A C 1
ATOM 1456 O O . PHE A 1 177 ? 14.750 -3.695 -45.900 1.00 91.06 177 PHE A O 1
ATOM 1463 N N . TRP A 1 178 ? 14.054 -3.817 -48.031 1.00 92.12 178 TRP A N 1
ATOM 1464 C CA . TRP A 1 178 ? 13.115 -2.703 -47.915 1.00 92.12 178 TRP A CA 1
ATOM 1465 C C . TRP A 1 178 ? 11.964 -3.014 -46.955 1.00 92.12 178 TRP A C 1
ATOM 1467 O O . TRP A 1 178 ? 11.539 -2.124 -46.218 1.00 92.12 178 TRP A O 1
ATOM 1477 N N . LEU A 1 179 ? 11.519 -4.277 -46.890 1.00 94.00 179 LEU A N 1
ATOM 1478 C CA . LEU A 1 179 ? 10.572 -4.736 -45.870 1.00 94.00 179 LEU A CA 1
ATOM 1479 C C . LEU A 1 179 ? 11.134 -4.542 -44.453 1.00 94.00 179 LEU A C 1
ATOM 1481 O O . LEU A 1 179 ? 10.448 -3.980 -43.604 1.00 94.00 179 LEU A O 1
ATOM 1485 N N . ILE A 1 180 ? 12.379 -4.959 -44.199 1.00 93.19 180 ILE A N 1
ATOM 1486 C CA . ILE A 1 180 ? 13.036 -4.788 -42.892 1.00 93.19 180 ILE A CA 1
ATOM 1487 C C . ILE A 1 180 ? 13.130 -3.307 -42.523 1.00 93.19 180 ILE A C 1
ATOM 1489 O O . ILE A 1 180 ? 12.740 -2.939 -41.417 1.00 93.19 180 ILE A O 1
ATOM 1493 N N . CYS A 1 181 ? 13.556 -2.446 -43.453 1.00 90.06 181 CYS A N 1
ATOM 1494 C CA . CYS A 1 181 ? 13.598 -1.001 -43.225 1.00 90.06 181 CYS A CA 1
ATOM 1495 C C . CYS A 1 181 ? 12.210 -0.423 -42.897 1.00 90.06 181 CYS A C 1
ATOM 1497 O O . CYS A 1 181 ? 12.079 0.404 -41.994 1.00 90.06 181 CYS A O 1
ATOM 1499 N N . ALA A 1 182 ? 11.152 -0.871 -43.580 1.00 92.31 182 ALA A N 1
ATOM 1500 C CA . ALA A 1 182 ? 9.787 -0.444 -43.279 1.00 92.31 182 ALA A CA 1
ATOM 1501 C C . ALA A 1 182 ? 9.339 -0.911 -41.880 1.00 92.31 182 ALA A C 1
ATOM 1503 O O . ALA A 1 182 ? 8.800 -0.119 -41.104 1.00 92.31 182 ALA A O 1
ATOM 1504 N N . CYS A 1 183 ? 9.620 -2.168 -41.524 1.00 93.25 183 CYS A N 1
ATOM 1505 C CA . CYS A 1 183 ? 9.363 -2.737 -40.197 1.00 93.25 183 CYS A CA 1
ATOM 1506 C C . CYS A 1 183 ? 10.233 -2.128 -39.084 1.00 93.25 183 CYS A C 1
ATOM 1508 O O . CYS A 1 183 ? 9.947 -2.315 -37.903 1.00 93.25 183 CYS A O 1
ATOM 1510 N N . GLU A 1 184 ? 11.272 -1.379 -39.428 1.00 90.06 184 GLU A N 1
ATOM 1511 C CA . GLU A 1 184 ? 12.063 -0.603 -38.483 1.00 90.06 184 GLU A CA 1
ATOM 1512 C C . GLU A 1 184 ? 11.461 0.795 -38.269 1.00 90.06 184 GLU A C 1
ATOM 1514 O O . GLU A 1 184 ? 11.198 1.207 -37.138 1.00 90.06 184 GLU A O 1
ATOM 1519 N N . VAL A 1 185 ? 11.171 1.510 -39.356 1.00 89.31 185 VAL A N 1
ATOM 1520 C CA . VAL A 1 185 ? 10.729 2.911 -39.304 1.00 89.31 185 VAL A CA 1
ATOM 1521 C C . VAL A 1 185 ? 9.273 3.043 -38.846 1.00 89.31 185 VAL A C 1
ATOM 1523 O O . VAL A 1 185 ? 8.965 3.889 -38.002 1.00 89.31 185 VAL A O 1
ATOM 1526 N N . ILE A 1 186 ? 8.363 2.203 -39.356 1.00 92.25 186 ILE A N 1
ATOM 1527 C CA . ILE A 1 186 ? 6.923 2.318 -39.071 1.00 92.25 186 ILE A CA 1
ATOM 1528 C C . ILE A 1 186 ? 6.627 2.167 -37.569 1.00 92.25 186 ILE A C 1
ATOM 1530 O O . ILE A 1 186 ? 5.944 3.041 -37.027 1.00 92.25 186 ILE A O 1
ATOM 1534 N N . PRO A 1 187 ? 7.136 1.147 -36.841 1.00 92.75 187 PRO A N 1
ATOM 1535 C CA . PRO A 1 187 ? 6.855 1.018 -35.412 1.00 92.75 187 PRO A CA 1
ATOM 1536 C C . PRO A 1 187 ? 7.346 2.201 -34.577 1.00 92.75 187 PRO A C 1
ATOM 1538 O O . PRO A 1 187 ? 6.677 2.558 -33.613 1.00 92.75 187 PRO A O 1
ATOM 1541 N N . ILE A 1 188 ? 8.464 2.837 -34.949 1.00 89.06 188 ILE A N 1
ATOM 1542 C CA . ILE A 1 188 ? 8.985 4.025 -34.253 1.00 89.06 188 ILE A CA 1
ATOM 1543 C C . ILE A 1 188 ? 8.036 5.215 -34.441 1.00 89.06 188 ILE A C 1
ATOM 1545 O O . ILE A 1 188 ? 7.674 5.872 -33.463 1.00 89.06 188 ILE A O 1
ATOM 1549 N N . ILE A 1 189 ? 7.578 5.460 -35.674 1.00 89.88 189 ILE A N 1
ATOM 1550 C CA . ILE A 1 189 ? 6.611 6.529 -35.971 1.00 89.88 189 ILE A CA 1
ATOM 1551 C C . ILE A 1 189 ? 5.304 6.286 -35.210 1.00 89.88 189 ILE A C 1
ATOM 1553 O O . ILE A 1 189 ? 4.799 7.183 -34.534 1.00 89.88 189 ILE A O 1
ATOM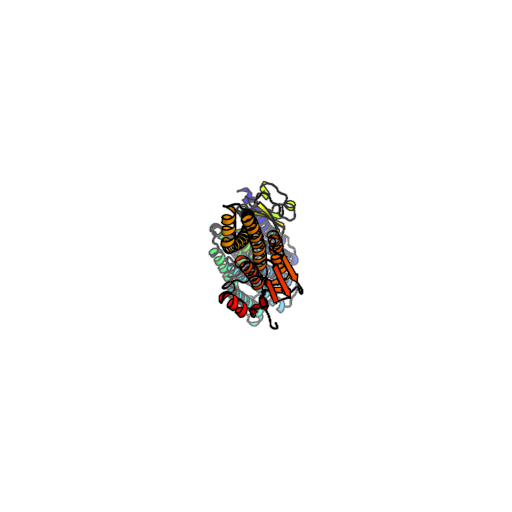 1557 N N . VAL A 1 190 ? 4.778 5.059 -35.262 1.00 92.94 190 VAL A N 1
ATOM 1558 C CA . VAL A 1 190 ? 3.547 4.683 -34.554 1.00 92.94 190 VAL A CA 1
ATOM 1559 C C . VAL A 1 190 ? 3.719 4.837 -33.042 1.00 92.94 190 VAL A C 1
ATOM 1561 O O . VAL A 1 190 ? 2.843 5.403 -32.387 1.00 92.94 190 VAL A O 1
ATOM 1564 N N . ALA A 1 191 ? 4.851 4.400 -32.481 1.00 91.38 191 ALA A N 1
ATOM 1565 C CA . ALA A 1 191 ? 5.150 4.558 -31.062 1.00 91.38 191 ALA A CA 1
ATOM 1566 C C . ALA A 1 191 ? 5.107 6.030 -30.643 1.00 91.38 191 ALA A C 1
ATOM 1568 O O . ALA A 1 191 ? 4.502 6.379 -29.629 1.00 91.38 191 ALA A O 1
ATOM 1569 N N . TYR A 1 192 ? 5.705 6.901 -31.452 1.00 86.94 192 TYR A N 1
ATOM 1570 C CA . TYR A 1 192 ? 5.746 8.329 -31.188 1.00 86.94 192 TYR A CA 1
ATOM 1571 C C . TYR A 1 192 ? 4.360 8.990 -31.269 1.00 86.94 192 TYR A C 1
ATOM 1573 O O . TYR A 1 192 ? 3.977 9.729 -30.359 1.00 86.94 192 TYR A O 1
ATOM 1581 N N . ILE A 1 193 ? 3.561 8.657 -32.290 1.00 89.06 193 ILE A N 1
ATOM 1582 C CA . ILE A 1 193 ? 2.170 9.126 -32.409 1.00 89.06 193 ILE A CA 1
ATOM 1583 C C . ILE A 1 193 ? 1.362 8.709 -31.174 1.00 89.06 193 ILE A C 1
ATOM 1585 O O . ILE A 1 193 ? 0.664 9.535 -30.583 1.00 89.06 193 ILE A O 1
ATOM 1589 N N . ILE A 1 194 ? 1.494 7.452 -30.735 1.00 90.25 194 ILE A N 1
ATOM 1590 C CA . ILE A 1 194 ? 0.816 6.948 -29.534 1.00 90.25 194 ILE A CA 1
ATOM 1591 C C . ILE A 1 194 ? 1.211 7.763 -28.296 1.00 90.25 194 ILE A C 1
ATOM 1593 O O . ILE A 1 194 ? 0.335 8.107 -27.500 1.00 90.25 194 ILE A O 1
ATOM 1597 N N . LEU A 1 195 ? 2.497 8.090 -28.125 1.00 88.56 195 LEU A N 1
ATOM 1598 C CA . LEU A 1 195 ? 2.973 8.889 -26.990 1.00 88.56 195 LEU A CA 1
ATOM 1599 C C . LEU A 1 195 ? 2.372 10.301 -26.986 1.00 88.56 195 LEU A C 1
ATOM 1601 O O . LEU A 1 195 ? 1.898 10.745 -25.940 1.00 88.56 195 LEU A O 1
ATOM 1605 N N . ILE A 1 196 ? 2.327 10.985 -28.135 1.00 84.56 196 ILE A N 1
ATOM 1606 C CA . ILE A 1 196 ? 1.724 12.325 -28.234 1.00 84.56 196 ILE A CA 1
ATOM 1607 C C . ILE A 1 196 ? 0.222 12.274 -27.942 1.00 84.56 196 ILE A C 1
ATOM 1609 O O . ILE A 1 196 ? -0.278 13.069 -27.145 1.00 84.56 196 ILE A O 1
ATOM 1613 N N . VAL A 1 197 ? -0.499 11.340 -28.573 1.00 84.81 197 VAL A N 1
ATOM 1614 C CA . VAL A 1 197 ? -1.961 11.220 -28.441 1.00 84.81 197 VAL A CA 1
ATOM 1615 C C . VAL A 1 197 ? -2.354 10.888 -27.003 1.00 84.81 197 VAL A C 1
ATOM 1617 O O . VAL A 1 197 ? -3.307 11.458 -26.472 1.00 84.81 197 VAL A O 1
ATOM 1620 N N . LYS A 1 198 ? -1.606 9.998 -26.340 1.00 83.75 198 LYS A N 1
ATOM 1621 C CA . LYS A 1 198 ? -1.860 9.633 -24.940 1.00 83.75 198 LYS A CA 1
ATOM 1622 C C . LYS A 1 198 ? -1.407 10.693 -23.936 1.00 83.75 198 LYS A C 1
ATOM 1624 O O . LYS A 1 198 ? -1.848 10.649 -22.786 1.00 83.75 198 LYS A O 1
ATOM 1629 N N . CYS A 1 199 ? -0.552 11.636 -24.326 1.00 77.81 199 CYS A N 1
ATOM 1630 C CA . CYS A 1 199 ? -0.110 12.700 -23.436 1.00 77.81 199 CYS A CA 1
ATOM 1631 C C . CYS A 1 199 ? -1.254 13.694 -23.174 1.00 77.81 199 CYS A C 1
ATOM 1633 O O . CYS A 1 199 ? -1.683 14.433 -24.065 1.00 77.81 199 CYS A O 1
ATOM 1635 N N . ARG A 1 200 ? -1.758 13.715 -21.933 1.00 67.94 200 ARG A N 1
ATOM 1636 C CA . ARG A 1 200 ? -2.871 14.585 -21.503 1.00 67.94 200 ARG A CA 1
ATOM 1637 C C . ARG A 1 200 ? -2.429 15.984 -21.061 1.00 67.94 200 ARG A C 1
ATOM 1639 O O . ARG A 1 200 ? -3.253 16.889 -21.008 1.00 67.94 200 ARG A O 1
ATOM 1646 N N . LEU A 1 201 ? -1.146 16.175 -20.757 1.00 67.94 201 LEU A N 1
ATOM 1647 C CA . LEU A 1 201 ? -0.598 17.445 -20.278 1.00 67.94 201 LEU A CA 1
ATOM 1648 C C . LEU A 1 201 ? -0.257 18.366 -21.457 1.00 67.94 201 LEU A C 1
ATOM 1650 O O . LEU A 1 201 ? 0.617 18.060 -22.271 1.00 67.94 201 LEU A O 1
ATOM 1654 N N . SER A 1 202 ? -0.920 19.523 -21.530 1.00 62.72 202 SER A N 1
ATOM 1655 C CA . SER A 1 202 ? -0.726 20.512 -22.603 1.00 62.72 202 SER A CA 1
ATOM 1656 C C . SER A 1 202 ? 0.704 21.064 -22.653 1.00 62.72 202 SER A C 1
ATOM 1658 O O . SER A 1 202 ? 1.246 21.275 -23.739 1.00 62.72 202 SER A O 1
ATOM 1660 N N . LEU A 1 203 ? 1.353 21.224 -21.494 1.00 65.19 203 LEU A N 1
ATOM 1661 C CA . LEU A 1 203 ? 2.738 21.690 -21.389 1.00 65.19 203 LEU A CA 1
ATOM 1662 C C . LEU A 1 203 ? 3.733 20.687 -22.002 1.00 65.19 203 LEU A C 1
ATOM 1664 O O . LEU A 1 203 ? 4.601 21.075 -22.781 1.00 65.19 203 LEU A O 1
ATOM 1668 N N . CYS A 1 204 ? 3.565 19.392 -21.720 1.00 71.88 204 CYS A N 1
ATOM 1669 C CA . CYS A 1 204 ? 4.378 18.318 -22.298 1.00 71.88 204 CYS A CA 1
ATOM 1670 C C . CYS A 1 204 ? 4.162 18.211 -23.819 1.00 71.88 204 CYS A C 1
ATOM 1672 O O . CYS A 1 204 ? 5.108 18.024 -24.588 1.00 71.88 204 CYS A O 1
ATOM 1674 N N . ARG A 1 205 ? 2.918 18.415 -24.280 1.00 71.19 205 ARG A N 1
ATOM 1675 C CA . ARG A 1 205 ? 2.579 18.443 -25.710 1.00 71.19 205 ARG A CA 1
ATOM 1676 C C . ARG A 1 205 ? 3.260 19.604 -26.444 1.00 71.19 205 ARG A C 1
ATOM 1678 O O . ARG A 1 205 ? 3.783 19.403 -27.535 1.00 71.19 205 ARG A O 1
ATOM 1685 N N . LYS A 1 206 ? 3.340 20.792 -25.828 1.00 77.81 206 LYS A N 1
ATOM 1686 C CA . LYS A 1 206 ? 4.032 21.965 -26.401 1.00 77.81 206 LYS A CA 1
ATOM 1687 C C . LYS A 1 206 ? 5.519 21.704 -26.668 1.00 77.81 206 LYS A C 1
ATOM 1689 O O . LYS A 1 206 ? 6.049 22.189 -27.660 1.00 77.81 206 LYS A O 1
ATOM 1694 N N . HIS A 1 207 ? 6.182 20.923 -25.816 1.00 81.06 207 HIS A N 1
ATOM 1695 C CA . HIS A 1 207 ? 7.601 20.574 -25.965 1.00 81.06 207 HIS A CA 1
ATOM 1696 C C . HIS A 1 207 ? 7.849 19.264 -26.727 1.00 81.06 207 HIS A C 1
ATOM 1698 O O . HIS A 1 207 ? 8.996 18.847 -26.865 1.00 81.06 207 HIS A O 1
ATOM 1704 N N . SER A 1 208 ? 6.812 18.632 -27.289 1.00 81.31 208 SER A N 1
ATOM 1705 C CA . SER A 1 208 ? 6.956 17.364 -28.022 1.00 81.31 208 SER A CA 1
ATOM 1706 C C . SER A 1 208 ? 7.821 17.472 -29.286 1.00 81.31 208 SER A C 1
ATOM 1708 O O . SER A 1 208 ? 8.287 16.448 -29.773 1.00 81.31 208 SER A O 1
ATOM 1710 N N . TRP A 1 209 ? 8.121 18.682 -29.772 1.00 82.44 209 TRP A N 1
ATOM 1711 C CA . TRP A 1 209 ? 9.043 18.905 -30.891 1.00 82.44 209 TRP A CA 1
ATOM 1712 C C . TRP A 1 209 ? 10.485 18.444 -30.614 1.00 82.44 209 TRP A C 1
ATOM 1714 O O . TRP A 1 209 ? 11.214 18.181 -31.564 1.00 82.44 209 TRP A O 1
ATOM 1724 N N . ILE A 1 210 ? 10.905 18.301 -29.351 1.00 84.75 210 ILE A N 1
ATOM 1725 C CA . ILE A 1 210 ? 12.284 17.910 -29.010 1.00 84.75 210 ILE A CA 1
ATOM 1726 C C . ILE A 1 210 ? 12.597 16.469 -29.482 1.00 84.75 210 ILE A C 1
ATOM 1728 O O . ILE A 1 210 ? 13.570 16.306 -30.216 1.00 84.75 210 ILE A O 1
ATOM 1732 N N . PRO A 1 211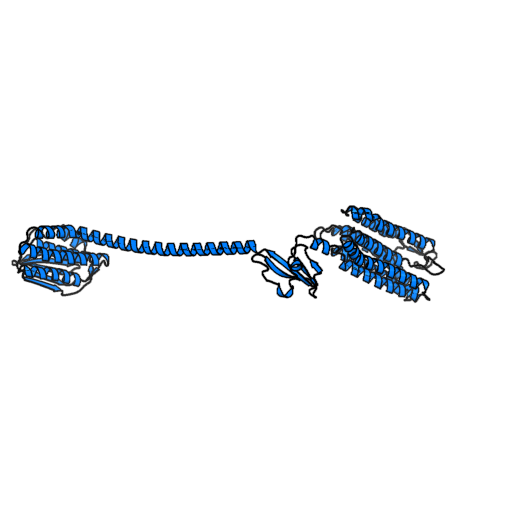 ? 11.794 15.423 -29.175 1.00 85.12 211 PRO A N 1
ATOM 1733 C CA . PRO A 1 211 ? 11.988 14.100 -29.768 1.00 85.12 211 PRO A CA 1
ATOM 1734 C C . PRO A 1 211 ? 11.930 14.099 -31.300 1.00 85.12 211 PRO A C 1
ATOM 1736 O O . PRO A 1 211 ? 12.698 13.372 -31.919 1.00 85.12 211 PRO A O 1
ATOM 1739 N N . ILE A 1 212 ? 11.083 14.939 -31.917 1.00 85.94 212 ILE A N 1
ATOM 1740 C CA . ILE A 1 212 ? 11.027 15.081 -33.388 1.00 85.94 212 ILE A CA 1
ATOM 1741 C C . ILE A 1 212 ? 12.358 15.597 -33.912 1.00 85.94 212 ILE A C 1
ATOM 1743 O O . ILE A 1 212 ? 12.887 15.066 -34.882 1.00 85.94 212 ILE A O 1
ATOM 1747 N N . PHE A 1 213 ? 12.912 16.613 -33.254 1.00 87.50 213 PHE A N 1
ATOM 1748 C CA . PHE A 1 213 ? 14.206 17.170 -33.606 1.00 87.50 213 PHE A CA 1
ATOM 1749 C C . PHE A 1 213 ? 15.318 16.120 -33.484 1.00 87.50 213 PHE A C 1
ATOM 1751 O O . PHE A 1 213 ? 16.119 15.981 -34.403 1.00 87.50 213 PHE A O 1
ATOM 1758 N N . VAL A 1 214 ? 15.325 15.313 -32.416 1.00 86.44 214 VAL A N 1
ATOM 1759 C CA . VAL A 1 214 ? 16.273 14.192 -32.264 1.00 86.44 214 VAL A CA 1
ATOM 1760 C C . VAL A 1 214 ? 16.139 13.192 -33.419 1.00 86.44 214 VAL A C 1
ATOM 1762 O O . VAL A 1 214 ? 17.138 12.820 -34.033 1.00 86.44 214 VAL A O 1
ATOM 1765 N N . THR A 1 215 ? 14.914 12.796 -33.774 1.00 85.50 215 THR A N 1
ATOM 1766 C CA . THR A 1 215 ? 14.660 11.897 -34.911 1.00 85.50 215 THR A CA 1
ATOM 1767 C C . THR A 1 215 ? 15.050 12.530 -36.253 1.00 85.50 215 THR A C 1
ATOM 1769 O O . THR A 1 215 ? 15.571 11.846 -37.130 1.00 85.50 215 THR A O 1
ATOM 1772 N N . PHE A 1 216 ? 14.860 13.836 -36.430 1.00 87.94 216 PHE A N 1
ATOM 1773 C CA . PHE A 1 216 ? 15.280 14.552 -37.633 1.00 87.94 216 PHE A CA 1
ATOM 1774 C C . PHE A 1 216 ? 16.809 14.564 -37.784 1.00 87.94 216 PHE A C 1
ATOM 1776 O O . PHE A 1 216 ? 17.327 14.245 -38.854 1.00 87.94 216 PHE A O 1
ATOM 1783 N N . VAL A 1 217 ? 17.541 14.844 -36.700 1.00 88.50 217 VAL A N 1
ATOM 1784 C CA . VAL A 1 217 ? 19.012 14.782 -36.683 1.00 88.50 217 VAL A CA 1
ATOM 1785 C C . VAL A 1 217 ? 19.507 13.369 -37.001 1.00 88.50 217 VAL A C 1
ATOM 1787 O O . VAL A 1 217 ? 20.470 13.220 -37.752 1.00 88.50 217 VAL A O 1
ATOM 1790 N N . PHE A 1 218 ? 18.833 12.326 -36.505 1.00 87.25 218 PHE A N 1
ATOM 1791 C CA . PHE A 1 218 ? 19.143 10.940 -36.869 1.00 87.25 218 PHE A CA 1
ATOM 1792 C C . PHE A 1 218 ? 19.101 10.709 -38.384 1.00 87.25 218 PHE A C 1
ATOM 1794 O O . PHE A 1 218 ? 20.066 10.189 -38.946 1.00 87.25 218 PHE A O 1
ATOM 1801 N N . PHE A 1 219 ? 18.029 11.137 -39.056 1.00 87.00 219 PHE A N 1
ATOM 1802 C CA . PHE A 1 219 ? 17.913 10.981 -40.507 1.00 87.00 219 PHE A CA 1
ATOM 1803 C C . PHE A 1 219 ? 18.996 11.754 -41.268 1.00 87.00 219 PHE A C 1
ATOM 1805 O O . PHE A 1 219 ? 19.540 11.224 -42.234 1.00 87.00 219 PHE A O 1
ATOM 1812 N N . LEU A 1 220 ? 19.373 12.955 -40.814 1.00 89.31 220 LEU A N 1
ATOM 1813 C CA . LEU A 1 220 ? 20.482 13.707 -41.415 1.00 89.31 220 LEU A CA 1
ATOM 1814 C C . LEU A 1 220 ? 21.817 12.957 -41.307 1.00 89.31 220 LEU A C 1
ATOM 1816 O O . LEU A 1 220 ? 22.544 12.849 -42.296 1.00 89.31 220 LEU A O 1
ATOM 1820 N N . LEU A 1 221 ? 22.128 12.394 -40.135 1.00 86.69 221 LEU A N 1
ATOM 1821 C CA . LEU A 1 221 ? 23.347 11.601 -39.948 1.00 86.69 221 LEU A CA 1
ATOM 1822 C C . LEU A 1 221 ? 23.328 10.307 -40.775 1.00 86.69 221 LEU A C 1
ATOM 1824 O O . LEU A 1 221 ? 24.365 9.893 -41.293 1.00 86.69 221 LEU A O 1
ATOM 1828 N N . LEU A 1 222 ? 22.157 9.686 -40.938 1.00 85.12 222 LEU A N 1
ATOM 1829 C CA . LEU A 1 222 ? 21.987 8.485 -41.755 1.00 85.12 222 LEU A CA 1
ATOM 1830 C C . LEU A 1 222 ? 22.175 8.781 -43.252 1.00 85.12 222 LEU A C 1
ATOM 1832 O O . LEU A 1 222 ? 22.871 8.030 -43.938 1.00 85.12 222 LEU A O 1
ATOM 1836 N N . ILE A 1 223 ? 21.629 9.897 -43.748 1.00 86.81 223 ILE A N 1
ATOM 1837 C CA . ILE A 1 223 ? 21.859 10.376 -45.121 1.00 86.81 223 ILE A CA 1
ATOM 1838 C C . ILE A 1 223 ? 23.347 10.648 -45.337 1.00 86.81 223 ILE A C 1
ATOM 1840 O O . ILE A 1 223 ? 23.904 10.203 -46.339 1.00 86.81 223 ILE A O 1
ATOM 1844 N N . TRP A 1 224 ? 24.011 11.313 -44.388 1.00 86.88 224 TRP A N 1
ATOM 1845 C CA . TRP A 1 224 ? 25.447 11.567 -44.477 1.00 86.88 224 TRP A CA 1
ATOM 1846 C C . TRP A 1 224 ? 26.257 10.266 -44.532 1.00 86.88 224 TRP A C 1
ATOM 1848 O O . TRP A 1 224 ? 27.109 10.107 -45.406 1.00 86.88 224 TRP A O 1
ATOM 1858 N N . TYR A 1 225 ? 25.949 9.295 -43.669 1.00 84.69 225 TYR A N 1
ATOM 1859 C CA . TYR A 1 225 ? 26.616 7.993 -43.681 1.00 84.69 225 TYR A CA 1
ATOM 1860 C C . TYR A 1 225 ? 26.482 7.281 -45.037 1.00 84.69 225 TYR A C 1
ATOM 1862 O O . TYR A 1 225 ? 27.462 6.730 -45.548 1.00 84.69 225 TYR A O 1
ATOM 1870 N N . LEU A 1 226 ? 25.283 7.302 -45.630 1.00 82.44 226 LEU A N 1
ATOM 1871 C CA . LEU A 1 226 ? 25.024 6.706 -46.942 1.00 82.44 226 LEU A CA 1
ATOM 1872 C C . LEU A 1 226 ? 25.738 7.464 -48.070 1.00 82.44 226 LEU A C 1
ATOM 1874 O O . LEU A 1 226 ? 26.366 6.830 -48.916 1.00 82.44 226 LEU A O 1
ATOM 1878 N N . ALA A 1 227 ? 25.696 8.799 -48.057 1.00 84.25 227 ALA A N 1
ATOM 1879 C CA . ALA A 1 227 ? 26.352 9.651 -49.050 1.00 84.25 227 ALA A CA 1
ATOM 1880 C C . ALA A 1 227 ? 27.883 9.500 -49.031 1.00 84.25 227 ALA A C 1
ATOM 1882 O O . ALA A 1 227 ? 28.525 9.544 -50.075 1.00 84.25 227 ALA A O 1
ATOM 1883 N N . SER A 1 228 ? 28.475 9.258 -47.859 1.00 81.62 228 SER A N 1
ATOM 1884 C CA . SER A 1 228 ? 29.912 8.995 -47.696 1.00 81.62 228 SER A CA 1
ATOM 1885 C C . SER A 1 228 ? 30.310 7.529 -47.928 1.00 81.62 228 SER A C 1
ATOM 1887 O O . SER A 1 228 ? 31.374 7.103 -47.477 1.00 81.62 228 SER A O 1
ATOM 1889 N N . GLY A 1 229 ? 29.464 6.716 -48.573 1.00 74.44 229 GLY A N 1
ATOM 1890 C CA . GLY A 1 229 ? 29.791 5.324 -48.911 1.00 74.44 229 GLY A CA 1
ATOM 1891 C C . GLY A 1 229 ? 30.040 4.424 -47.694 1.00 74.44 229 GLY A C 1
ATOM 1892 O O . GLY A 1 229 ? 30.795 3.457 -47.777 1.00 74.44 229 GLY A O 1
ATOM 1893 N N . GLY A 1 230 ? 29.448 4.750 -46.541 1.00 73.12 230 GLY A N 1
ATOM 1894 C CA . GLY A 1 230 ? 29.584 3.985 -45.299 1.00 73.12 230 GLY A CA 1
ATOM 1895 C C . GLY A 1 230 ? 30.830 4.291 -44.461 1.00 73.12 230 GLY A C 1
ATOM 1896 O O . GLY A 1 230 ? 31.095 3.607 -43.465 1.00 73.12 230 GLY A O 1
ATOM 1897 N N . ARG A 1 231 ? 31.597 5.324 -44.830 1.00 76.50 231 ARG A N 1
ATOM 1898 C CA . ARG A 1 231 ? 32.738 5.835 -44.056 1.00 76.50 231 ARG A CA 1
ATOM 1899 C C . ARG A 1 231 ? 32.704 7.368 -44.009 1.00 76.50 231 ARG A C 1
ATOM 1901 O O . ARG A 1 231 ? 33.498 8.004 -44.695 1.00 76.50 231 ARG A O 1
ATOM 1908 N N . PRO A 1 232 ? 31.804 7.976 -43.214 1.00 81.44 232 PRO A N 1
ATOM 1909 C CA . PRO A 1 232 ? 31.813 9.421 -43.017 1.00 81.44 232 PRO A CA 1
ATOM 1910 C C . PRO A 1 232 ? 33.134 9.843 -42.374 1.00 81.44 232 PRO A C 1
ATOM 1912 O O . PRO A 1 232 ? 33.584 9.233 -41.396 1.00 81.44 232 PRO A O 1
ATOM 1915 N N . GLN A 1 233 ? 33.761 10.863 -42.954 1.00 79.25 233 GLN A N 1
ATOM 1916 C CA . GLN A 1 233 ? 35.062 11.365 -42.535 1.00 79.25 233 GLN A CA 1
ATOM 1917 C C . GLN A 1 233 ? 34.965 12.821 -42.094 1.00 79.25 233 GLN A C 1
ATOM 1919 O O . GLN A 1 233 ? 34.322 13.641 -42.746 1.00 79.25 233 GLN A O 1
ATOM 1924 N N . ILE A 1 234 ? 35.646 13.136 -40.997 1.00 77.69 234 ILE A N 1
ATOM 1925 C CA . ILE A 1 234 ? 35.887 14.497 -40.523 1.00 77.69 234 ILE A CA 1
ATOM 1926 C C . ILE A 1 234 ? 37.405 14.612 -40.337 1.00 77.69 234 ILE A C 1
ATOM 1928 O O . ILE A 1 234 ? 38.013 13.754 -39.701 1.00 77.69 234 ILE A O 1
ATOM 1932 N N . PHE A 1 235 ? 38.036 15.627 -40.936 1.00 76.50 235 PHE A N 1
ATOM 1933 C CA . PHE A 1 235 ? 39.501 15.812 -40.916 1.00 76.50 235 PHE A CA 1
ATOM 1934 C C . PHE A 1 235 ? 40.303 14.562 -41.344 1.00 76.50 235 PHE A C 1
ATOM 1936 O O . PHE A 1 235 ? 41.339 14.242 -40.766 1.00 76.50 235 PHE A O 1
ATOM 1943 N N . GLY A 1 236 ? 39.803 13.811 -42.333 1.00 73.00 236 GLY A N 1
ATOM 1944 C CA . GLY A 1 236 ? 40.453 12.594 -42.841 1.00 73.00 236 GLY A CA 1
ATOM 1945 C C . GLY A 1 236 ? 40.373 11.373 -41.914 1.00 73.00 236 GLY A C 1
ATOM 1946 O O . GLY A 1 236 ? 40.867 10.306 -42.272 1.00 73.00 236 GLY A O 1
ATOM 1947 N N . ARG A 1 237 ? 39.723 11.487 -40.750 1.00 76.94 237 ARG A N 1
ATOM 1948 C CA . ARG A 1 237 ? 39.468 10.374 -39.824 1.00 76.94 237 ARG A CA 1
ATOM 1949 C C . ARG A 1 237 ? 38.002 9.972 -39.864 1.00 76.94 237 ARG A C 1
ATOM 1951 O O . ARG A 1 237 ? 37.130 10.787 -40.157 1.00 76.94 237 ARG A O 1
ATOM 1958 N N . LYS A 1 238 ? 37.718 8.700 -39.577 1.00 77.06 238 LYS A N 1
ATOM 1959 C CA . LYS A 1 238 ? 36.341 8.197 -39.487 1.00 77.06 238 LYS A CA 1
ATOM 1960 C C . LYS A 1 238 ? 35.607 8.931 -38.362 1.00 77.06 238 LYS A C 1
ATOM 1962 O O . LYS A 1 238 ? 36.167 9.094 -37.290 1.00 77.06 238 LYS A O 1
ATOM 1967 N N . ALA A 1 239 ? 34.382 9.377 -38.615 1.00 76.56 239 ALA A N 1
ATOM 1968 C CA . ALA A 1 239 ? 33.631 10.197 -37.666 1.00 76.56 239 ALA A CA 1
ATOM 1969 C C . ALA A 1 239 ? 32.865 9.366 -36.628 1.00 76.56 239 ALA A C 1
ATOM 1971 O O . ALA A 1 239 ? 32.874 9.675 -35.443 1.00 76.56 239 ALA A O 1
ATOM 1972 N N . PHE A 1 240 ? 32.169 8.331 -37.098 1.00 81.06 240 PHE A N 1
ATOM 1973 C CA . PHE A 1 240 ? 31.322 7.462 -36.285 1.00 81.06 240 PHE A CA 1
ATOM 1974 C C . PHE A 1 240 ? 30.999 6.171 -37.044 1.00 81.06 240 PHE A C 1
ATOM 1976 O O . PHE A 1 240 ? 31.182 6.063 -38.264 1.00 81.06 240 PHE A O 1
ATOM 1983 N N . ASN A 1 241 ? 30.475 5.185 -36.321 1.00 83.69 241 ASN A N 1
ATOM 1984 C CA . ASN A 1 241 ? 29.895 3.968 -36.883 1.00 83.69 241 ASN A CA 1
ATOM 1985 C C . ASN A 1 241 ? 28.359 3.989 -36.827 1.00 83.69 241 ASN A C 1
ATOM 1987 O O . ASN A 1 241 ? 27.771 4.621 -35.952 1.00 83.69 241 ASN A O 1
ATOM 1991 N N . MET A 1 242 ? 27.692 3.243 -37.719 1.00 83.75 242 MET A N 1
ATOM 1992 C CA . MET A 1 242 ? 26.220 3.177 -37.739 1.00 83.75 242 MET A CA 1
ATOM 1993 C C . MET A 1 242 ? 25.634 2.715 -36.406 1.00 83.75 242 MET A C 1
ATOM 1995 O O . MET A 1 242 ? 24.665 3.298 -35.934 1.00 83.75 242 MET A O 1
ATOM 1999 N N . GLN A 1 243 ? 26.239 1.705 -35.771 1.00 87.88 243 GLN A N 1
ATOM 2000 C CA . GLN A 1 243 ? 25.763 1.166 -34.492 1.00 87.88 243 GLN A CA 1
ATOM 2001 C C . GLN A 1 243 ? 25.718 2.244 -33.398 1.00 87.88 243 GLN A C 1
ATOM 2003 O O . GLN A 1 243 ? 24.820 2.249 -32.563 1.00 87.88 243 GLN A O 1
ATOM 2008 N N . GLU A 1 244 ? 26.674 3.172 -33.427 1.00 87.25 244 GLU A N 1
ATOM 2009 C CA . GLU A 1 244 ? 26.802 4.253 -32.449 1.00 87.25 244 GLU A CA 1
ATOM 2010 C C . GLU A 1 244 ? 25.681 5.268 -32.625 1.00 87.25 244 GLU A C 1
ATOM 2012 O O . GLU A 1 244 ? 25.053 5.653 -31.644 1.00 87.25 244 GLU A O 1
ATOM 2017 N N . ILE A 1 245 ? 25.356 5.628 -33.872 1.00 86.56 245 ILE A N 1
ATOM 2018 C CA . ILE A 1 245 ? 24.219 6.504 -34.166 1.00 86.56 245 ILE A CA 1
ATOM 2019 C C . ILE A 1 245 ? 22.910 5.860 -33.717 1.00 86.56 245 ILE A C 1
ATOM 2021 O O . ILE A 1 245 ? 22.123 6.525 -33.049 1.00 86.56 245 ILE A O 1
ATOM 2025 N N . TYR A 1 246 ? 22.664 4.593 -34.066 1.00 87.88 246 TYR A N 1
ATOM 2026 C CA . TYR A 1 246 ? 21.414 3.923 -33.695 1.00 87.88 246 TYR A CA 1
ATOM 2027 C C . TYR A 1 246 ? 21.203 3.922 -32.175 1.00 87.88 246 TYR A C 1
ATOM 2029 O O . TYR A 1 246 ? 20.143 4.332 -31.698 1.00 87.88 246 TYR A O 1
ATOM 2037 N N . CYS A 1 247 ? 22.226 3.535 -31.408 1.00 90.44 247 CYS A N 1
ATOM 2038 C CA . CYS A 1 247 ? 22.164 3.529 -29.947 1.00 90.44 247 CYS A CA 1
ATOM 2039 C C . CYS A 1 247 ? 22.048 4.946 -29.366 1.00 90.44 247 CYS A C 1
ATOM 2041 O O . CYS A 1 247 ? 21.220 5.178 -28.484 1.00 90.44 247 CYS A O 1
ATOM 2043 N N . LEU A 1 248 ? 22.828 5.909 -29.872 1.00 87.19 248 LEU A N 1
ATOM 2044 C CA . LEU A 1 248 ? 22.772 7.303 -29.427 1.00 87.19 248 LEU A CA 1
ATOM 2045 C C . LEU A 1 248 ? 21.374 7.885 -29.618 1.00 87.19 248 LEU A C 1
ATOM 2047 O O . LEU A 1 248 ? 20.832 8.496 -28.703 1.00 87.19 248 LEU A O 1
ATOM 2051 N N . MET A 1 249 ? 20.783 7.681 -30.791 1.00 86.69 249 MET A N 1
ATOM 2052 C CA . MET A 1 249 ? 19.484 8.250 -31.130 1.00 86.69 249 MET A CA 1
ATOM 2053 C C . MET A 1 249 ? 18.355 7.577 -30.370 1.00 86.69 249 MET A C 1
ATOM 2055 O O . MET A 1 249 ? 17.454 8.269 -29.903 1.00 86.69 249 MET A O 1
ATOM 2059 N N . PHE A 1 250 ? 18.434 6.263 -30.157 1.00 90.62 250 PHE A N 1
ATOM 2060 C CA . PHE A 1 250 ? 17.503 5.561 -29.281 1.00 90.62 250 PHE A CA 1
ATOM 2061 C C . PHE A 1 250 ? 17.548 6.123 -27.853 1.00 90.62 250 PHE A C 1
ATOM 2063 O O . PHE A 1 250 ? 16.509 6.479 -27.290 1.00 90.62 250 PHE A O 1
ATOM 2070 N N . ILE A 1 251 ? 18.751 6.258 -27.284 1.00 90.25 251 ILE A N 1
ATOM 2071 C CA . ILE A 1 251 ? 18.955 6.822 -25.947 1.00 90.25 251 ILE A CA 1
ATOM 2072 C C . ILE A 1 251 ? 18.413 8.252 -25.895 1.00 90.25 251 ILE A C 1
ATOM 2074 O O . ILE A 1 251 ? 17.574 8.538 -25.047 1.00 90.25 251 ILE A O 1
ATOM 2078 N N . MET A 1 252 ? 18.817 9.122 -26.824 1.00 86.75 252 MET A N 1
ATOM 2079 C CA . MET A 1 252 ? 18.402 10.528 -26.875 1.00 86.75 252 MET A CA 1
ATOM 2080 C C . MET A 1 252 ? 16.893 10.698 -27.064 1.00 86.75 252 MET A C 1
ATOM 2082 O O . MET A 1 252 ? 16.290 11.583 -26.458 1.00 86.75 252 MET A O 1
ATOM 2086 N N . PHE A 1 253 ? 16.259 9.852 -27.874 1.00 89.44 253 PHE A N 1
ATOM 2087 C CA . PHE A 1 253 ? 14.814 9.878 -28.076 1.00 89.44 253 PHE A CA 1
ATOM 2088 C C . PHE A 1 253 ? 14.071 9.536 -26.780 1.00 89.44 253 PHE A C 1
ATOM 2090 O O . PHE A 1 253 ? 13.200 10.295 -26.341 1.00 89.44 253 PHE A O 1
ATOM 2097 N N . TRP A 1 254 ? 14.435 8.428 -26.127 1.00 89.75 254 TRP A N 1
ATOM 2098 C CA . TRP A 1 254 ? 13.770 7.987 -24.901 1.00 89.75 254 TRP A CA 1
ATOM 2099 C C . TRP A 1 254 ? 14.094 8.880 -23.699 1.00 89.75 254 TRP A C 1
ATOM 2101 O O . TRP A 1 254 ? 13.189 9.166 -22.916 1.00 89.75 254 TRP A O 1
ATOM 2111 N N . THR A 1 255 ? 15.321 9.396 -23.563 1.00 87.00 255 THR A N 1
ATOM 2112 C CA . THR A 1 255 ? 15.645 10.393 -22.524 1.00 87.00 255 THR A CA 1
ATOM 2113 C C . THR A 1 255 ? 14.865 11.684 -22.733 1.00 87.00 255 THR A C 1
ATOM 2115 O O . THR A 1 255 ? 14.317 12.206 -21.766 1.00 87.00 255 THR A O 1
ATOM 2118 N N . SER A 1 256 ? 14.722 12.154 -23.976 1.00 84.69 256 SER A N 1
ATOM 2119 C CA . SER A 1 256 ? 13.894 13.325 -24.293 1.00 84.69 256 SER A CA 1
ATOM 2120 C C . SER A 1 256 ? 12.429 13.090 -23.920 1.00 84.69 256 SER A C 1
ATOM 2122 O O . SER A 1 256 ? 11.805 13.946 -23.294 1.00 84.69 256 SER A O 1
ATOM 2124 N N . CYS A 1 257 ? 11.879 11.910 -24.228 1.00 85.88 257 CYS A N 1
ATOM 2125 C CA . CYS A 1 257 ? 10.507 11.556 -23.854 1.00 85.88 257 CYS A CA 1
ATOM 2126 C C . CYS A 1 257 ? 10.298 11.513 -22.330 1.00 85.88 257 CYS A C 1
ATOM 2128 O O . CYS A 1 257 ? 9.259 11.963 -21.843 1.00 85.88 257 CYS A O 1
ATOM 2130 N N . ILE A 1 258 ? 11.276 10.999 -21.576 1.00 84.38 258 ILE A N 1
ATOM 2131 C CA . ILE A 1 258 ? 11.252 10.973 -20.104 1.00 84.38 258 ILE A CA 1
ATOM 2132 C C . ILE A 1 258 ? 11.349 12.396 -19.540 1.00 84.38 258 ILE A C 1
ATOM 2134 O O . ILE A 1 258 ? 10.574 12.751 -18.657 1.00 84.38 258 ILE A O 1
ATOM 2138 N N . TYR A 1 259 ? 12.257 13.219 -20.071 1.00 79.88 259 TYR A N 1
ATOM 2139 C CA . TYR A 1 259 ? 12.505 14.585 -19.603 1.00 79.88 259 TYR A CA 1
ATOM 2140 C C . TYR A 1 259 ? 11.296 15.509 -19.802 1.00 79.88 259 TYR A C 1
ATOM 2142 O O . TYR A 1 259 ? 10.948 16.297 -18.931 1.00 79.88 259 TYR A O 1
ATOM 2150 N N . ILE A 1 260 ? 10.611 15.384 -20.939 1.00 78.94 260 ILE A N 1
ATOM 2151 C CA . ILE A 1 260 ? 9.428 16.197 -21.262 1.00 78.94 260 ILE A CA 1
ATOM 2152 C C . ILE A 1 260 ? 8.186 15.718 -20.496 1.00 78.94 260 ILE A C 1
ATOM 2154 O O . ILE A 1 260 ? 7.189 16.436 -20.434 1.00 78.94 260 ILE A O 1
ATOM 2158 N N . GLY A 1 261 ? 8.223 14.515 -19.915 1.00 77.44 261 GLY A N 1
ATOM 2159 C CA . GLY A 1 261 ? 7.087 13.908 -19.223 1.00 77.44 261 GLY A CA 1
ATOM 2160 C C . GLY A 1 261 ? 6.076 13.229 -20.154 1.00 77.44 261 GLY A C 1
ATOM 2161 O O . GLY A 1 261 ? 4.928 13.024 -19.765 1.00 77.44 261 GLY A O 1
ATOM 2162 N N . LEU A 1 262 ? 6.474 12.855 -21.382 1.00 80.75 262 LEU A N 1
ATOM 2163 C CA . LEU A 1 262 ? 5.662 11.968 -22.238 1.00 80.75 262 LEU A CA 1
ATOM 2164 C C . LEU A 1 262 ? 5.528 10.571 -21.615 1.00 80.75 262 LEU A C 1
ATOM 2166 O O . LEU A 1 262 ? 4.522 9.888 -21.807 1.00 80.75 262 LEU A O 1
ATOM 2170 N N . ILE A 1 263 ? 6.539 10.166 -20.844 1.00 80.31 263 ILE A N 1
ATOM 2171 C CA . ILE A 1 263 ? 6.507 8.992 -19.976 1.00 80.31 263 ILE A CA 1
ATOM 2172 C C . ILE A 1 263 ? 6.527 9.495 -18.536 1.00 80.31 263 ILE A C 1
ATOM 2174 O O . ILE A 1 263 ? 7.406 10.292 -18.204 1.00 80.31 263 ILE A O 1
ATOM 2178 N N . PRO A 1 264 ? 5.614 9.026 -17.671 1.00 73.00 264 PRO A N 1
ATOM 2179 C CA . PRO A 1 264 ? 5.646 9.389 -16.264 1.00 73.00 264 PRO A CA 1
ATOM 2180 C C . PRO A 1 264 ? 6.951 8.893 -15.632 1.00 73.00 264 PRO A C 1
ATOM 2182 O O . PRO A 1 264 ? 7.236 7.689 -15.614 1.00 73.00 264 PRO A O 1
ATOM 2185 N N . SER A 1 265 ? 7.744 9.835 -15.136 1.00 71.81 265 SER A N 1
ATOM 2186 C CA . SER A 1 265 ? 8.975 9.592 -14.396 1.00 71.81 265 SER A CA 1
ATOM 2187 C C . SER A 1 265 ? 8.742 9.789 -12.898 1.00 71.81 265 SER A C 1
ATOM 2189 O O . SER A 1 265 ? 7.800 10.450 -12.467 1.00 71.81 265 SER A O 1
ATOM 2191 N N . ASN A 1 266 ? 9.589 9.153 -12.096 1.00 66.75 266 ASN A N 1
ATOM 2192 C CA . ASN A 1 266 ? 9.617 9.236 -10.646 1.00 66.75 266 ASN A CA 1
ATOM 2193 C C . ASN A 1 266 ? 10.254 10.570 -10.215 1.00 66.75 266 ASN A C 1
ATOM 2195 O O . ASN A 1 266 ? 11.369 10.592 -9.696 1.00 66.75 266 ASN A O 1
ATOM 2199 N N . SER A 1 267 ? 9.599 11.690 -10.525 1.00 64.75 267 SER A N 1
ATOM 2200 C CA . SER A 1 267 ? 10.063 13.044 -10.204 1.00 64.75 267 SER A CA 1
ATOM 2201 C C . SER A 1 267 ? 8.968 13.853 -9.509 1.00 64.75 267 SER A C 1
ATOM 2203 O O . SER A 1 267 ? 7.785 13.523 -9.574 1.00 64.75 267 SER A O 1
ATOM 2205 N N . GLY A 1 268 ? 9.367 14.891 -8.770 1.00 68.19 268 GLY A N 1
ATOM 2206 C CA . GLY A 1 268 ? 8.427 15.798 -8.102 1.00 68.19 268 GLY A CA 1
ATOM 2207 C C . GLY A 1 268 ? 7.701 15.231 -6.875 1.00 68.19 268 GLY A C 1
ATOM 2208 O O . GLY A 1 268 ? 6.861 15.929 -6.315 1.00 68.19 268 GLY A O 1
ATOM 2209 N N . TYR A 1 269 ? 8.026 14.019 -6.403 1.00 71.62 269 TYR A N 1
ATOM 2210 C CA . TYR A 1 269 ? 7.421 13.459 -5.184 1.00 71.62 269 TYR A CA 1
ATOM 2211 C C . TYR A 1 269 ? 7.669 14.321 -3.951 1.00 71.62 269 TYR A C 1
ATOM 2213 O O . TYR A 1 269 ? 6.770 14.435 -3.133 1.00 71.62 269 TYR A O 1
ATOM 2221 N N . ALA A 1 270 ? 8.825 14.984 -3.841 1.00 73.00 270 ALA A N 1
ATOM 2222 C CA . ALA A 1 270 ? 9.066 15.931 -2.753 1.00 73.00 270 ALA A CA 1
ATOM 2223 C C . ALA A 1 270 ? 8.038 17.062 -2.732 1.00 73.00 270 ALA A C 1
ATOM 2225 O O . ALA A 1 270 ? 7.501 17.382 -1.677 1.00 73.00 270 ALA A O 1
ATOM 2226 N N . ASP A 1 271 ? 7.722 17.623 -3.898 1.00 74.19 271 ASP A N 1
ATOM 2227 C CA . ASP A 1 271 ? 6.758 18.712 -4.012 1.00 74.19 271 ASP A CA 1
ATOM 2228 C C . ASP A 1 271 ? 5.323 18.222 -3.807 1.00 74.19 271 ASP A C 1
ATOM 2230 O O . ASP A 1 271 ? 4.527 18.913 -3.173 1.00 74.19 271 ASP A O 1
ATOM 2234 N N . ILE A 1 272 ? 4.990 17.033 -4.321 1.00 79.06 272 ILE A N 1
ATOM 2235 C CA . ILE A 1 272 ? 3.677 16.407 -4.115 1.00 79.06 272 ILE A CA 1
ATOM 2236 C C . ILE A 1 272 ? 3.480 16.093 -2.634 1.00 79.06 272 ILE A C 1
ATOM 2238 O O . ILE A 1 272 ? 2.454 16.455 -2.078 1.00 79.06 272 ILE A O 1
ATOM 2242 N N . PHE A 1 273 ? 4.463 15.464 -1.994 1.00 82.50 273 PHE A N 1
ATOM 2243 C CA . PHE A 1 273 ? 4.420 15.100 -0.583 1.00 82.50 273 PHE A CA 1
ATOM 2244 C C . PHE A 1 273 ? 4.353 16.350 0.297 1.00 82.50 273 PHE A C 1
ATOM 2246 O O . PHE A 1 273 ? 3.514 16.421 1.188 1.00 82.50 273 PHE A O 1
ATOM 2253 N N . LYS A 1 274 ? 5.132 17.392 -0.027 1.00 82.50 274 LYS A N 1
ATOM 2254 C CA . LYS A 1 274 ? 5.080 18.679 0.673 1.00 82.50 274 LYS A CA 1
ATOM 2255 C C . LYS A 1 274 ? 3.707 19.346 0.580 1.00 82.50 274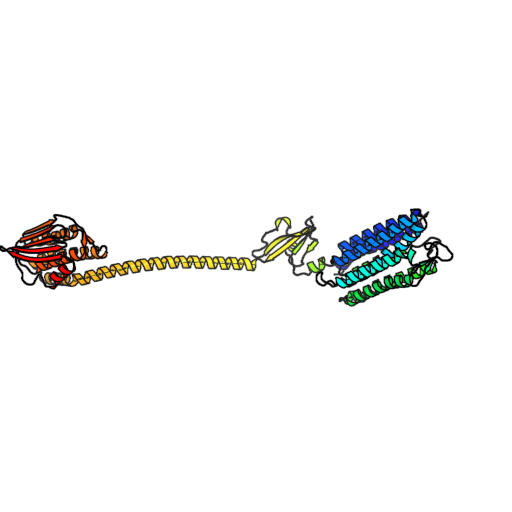 LYS A C 1
ATOM 2257 O O . LYS A 1 274 ? 3.200 19.805 1.594 1.00 82.50 274 LYS A O 1
ATOM 2262 N N . LYS A 1 275 ? 3.113 19.390 -0.618 1.00 80.94 275 LYS A N 1
ATOM 2263 C CA . LYS A 1 275 ? 1.792 20.001 -0.861 1.00 80.94 275 LYS A CA 1
ATOM 2264 C C . LYS A 1 275 ? 0.615 19.104 -0.486 1.00 80.94 275 LYS A C 1
ATOM 2266 O O . LYS A 1 275 ? -0.526 19.555 -0.528 1.00 80.94 275 LYS A O 1
ATOM 2271 N N . SER A 1 276 ? 0.862 17.829 -0.209 1.00 76.38 276 SER A N 1
ATOM 2272 C CA . SER A 1 276 ? -0.177 16.918 0.244 1.00 76.38 276 SER A CA 1
ATOM 2273 C C . SER A 1 276 ? -0.549 17.236 1.690 1.00 76.38 276 SER A C 1
ATOM 2275 O O . SER A 1 276 ? 0.316 17.584 2.490 1.00 76.38 276 SER A O 1
ATOM 2277 N N . ASN A 1 277 ? -1.822 17.057 2.050 1.00 77.31 277 ASN A N 1
ATOM 2278 C CA . ASN A 1 277 ? -2.293 17.143 3.441 1.00 77.31 277 ASN A CA 1
ATOM 2279 C C . ASN A 1 277 ? -1.866 15.923 4.283 1.00 77.31 277 ASN A C 1
ATOM 2281 O O . ASN A 1 277 ? -2.549 15.547 5.231 1.00 77.31 277 ASN A O 1
ATOM 2285 N N . VAL A 1 278 ? -0.776 15.253 3.907 1.00 81.94 278 VAL A N 1
ATOM 2286 C CA . VAL A 1 278 ? -0.258 14.108 4.647 1.00 81.94 278 VAL A CA 1
ATOM 2287 C C . VAL A 1 278 ? 0.605 14.644 5.780 1.00 81.94 278 VAL A C 1
ATOM 2289 O O . VAL A 1 278 ? 1.671 15.218 5.554 1.00 81.94 278 VAL A O 1
ATOM 2292 N N . ASN A 1 279 ? 0.148 14.425 7.006 1.00 86.31 279 ASN A N 1
ATOM 2293 C CA . ASN A 1 279 ? 0.886 14.753 8.217 1.00 86.31 279 ASN A CA 1
ATOM 2294 C C . ASN A 1 279 ? 1.927 13.661 8.501 1.00 86.31 279 ASN A C 1
ATOM 2296 O O . ASN A 1 279 ? 1.775 12.844 9.406 1.00 86.31 279 ASN A O 1
ATOM 2300 N N . ALA A 1 280 ? 2.950 13.590 7.650 1.00 87.06 280 ALA A N 1
ATOM 2301 C CA . ALA A 1 280 ? 4.022 12.613 7.772 1.00 87.06 280 ALA A CA 1
ATOM 2302 C C . ALA A 1 280 ? 5.373 13.171 7.320 1.00 87.06 280 ALA A C 1
ATOM 2304 O O . ALA A 1 280 ? 5.457 14.116 6.528 1.00 87.06 280 ALA A O 1
ATOM 2305 N N . VAL A 1 281 ? 6.441 12.529 7.790 1.00 88.62 281 VAL A N 1
ATOM 2306 C CA . VAL A 1 281 ? 7.828 12.802 7.415 1.00 88.62 281 VAL A CA 1
ATOM 2307 C C . VAL A 1 281 ? 8.559 11.486 7.174 1.00 88.62 281 VAL A C 1
ATOM 2309 O O . VAL A 1 281 ? 8.496 10.559 7.978 1.00 88.62 281 VAL A O 1
ATOM 2312 N N . ILE A 1 282 ? 9.269 11.403 6.054 1.00 88.12 282 ILE A N 1
ATOM 2313 C CA . ILE A 1 282 ? 10.136 10.285 5.692 1.00 88.12 282 ILE A CA 1
ATOM 2314 C C . ILE A 1 282 ? 11.578 10.687 5.980 1.00 88.12 282 ILE A C 1
ATOM 2316 O O . ILE A 1 282 ? 12.083 11.665 5.419 1.00 88.12 282 ILE A O 1
ATOM 2320 N N . TYR A 1 283 ? 12.243 9.893 6.807 1.00 85.75 283 TYR A N 1
ATOM 2321 C CA . TYR A 1 283 ? 13.650 10.039 7.151 1.00 85.75 283 TYR A CA 1
ATOM 2322 C C . TYR A 1 283 ? 14.484 8.976 6.440 1.00 85.75 283 TYR A C 1
ATOM 2324 O O . TYR A 1 283 ? 14.051 7.833 6.300 1.00 85.75 283 TYR A O 1
ATOM 2332 N N . ASP A 1 284 ? 15.688 9.349 6.010 1.00 86.44 284 ASP A N 1
ATOM 2333 C CA . ASP A 1 284 ? 16.717 8.397 5.574 1.00 86.44 284 ASP A CA 1
ATOM 2334 C C . ASP A 1 284 ? 17.264 7.610 6.782 1.00 86.44 284 ASP A C 1
ATOM 2336 O O . ASP A 1 284 ? 17.053 7.981 7.937 1.00 86.44 284 ASP A O 1
ATOM 2340 N N . LYS A 1 285 ? 18.043 6.556 6.531 1.00 84.19 285 LYS A N 1
ATOM 2341 C CA . LYS A 1 285 ? 18.741 5.748 7.545 1.00 84.19 285 LYS A CA 1
ATOM 2342 C C . LYS A 1 285 ? 19.627 6.562 8.493 1.00 84.19 285 LYS A C 1
ATOM 2344 O O . LYS A 1 285 ? 19.894 6.118 9.602 1.00 84.19 285 LYS A O 1
ATOM 2349 N N . ASN A 1 286 ? 20.068 7.745 8.065 1.00 82.25 286 ASN A N 1
ATOM 2350 C CA . ASN A 1 286 ? 20.853 8.680 8.873 1.00 82.25 286 ASN A CA 1
ATOM 2351 C C . ASN A 1 286 ? 19.983 9.666 9.683 1.00 82.25 286 ASN A C 1
ATOM 2353 O O . ASN A 1 286 ? 20.501 10.666 10.172 1.00 82.25 286 ASN A O 1
ATOM 2357 N N . ASN A 1 287 ? 18.668 9.434 9.789 1.00 77.19 287 ASN A N 1
ATOM 2358 C CA . ASN A 1 287 ? 17.692 10.316 10.445 1.00 77.19 287 ASN A CA 1
ATOM 2359 C C . ASN A 1 287 ? 17.633 11.742 9.868 1.00 77.19 287 ASN A C 1
ATOM 2361 O O . ASN A 1 287 ? 17.264 12.693 10.556 1.00 77.19 287 ASN A O 1
ATOM 2365 N N . VAL A 1 288 ? 17.955 11.899 8.582 1.00 82.56 288 VAL A N 1
ATOM 2366 C CA . VAL A 1 288 ? 17.799 13.168 7.860 1.00 82.56 288 VAL A CA 1
ATOM 2367 C C . VAL A 1 288 ? 16.437 13.170 7.156 1.00 82.56 288 VAL A C 1
ATOM 2369 O O . VAL A 1 288 ? 16.152 12.212 6.432 1.00 82.56 288 VAL A O 1
ATOM 2372 N N . PRO A 1 289 ? 15.587 14.200 7.339 1.00 82.12 289 PRO A N 1
ATOM 2373 C CA . PRO A 1 289 ? 14.293 14.271 6.666 1.00 82.12 289 PRO A CA 1
ATOM 2374 C C . PRO A 1 289 ? 14.489 14.458 5.155 1.00 82.12 289 PRO A C 1
ATOM 2376 O O . PRO A 1 289 ? 15.118 15.420 4.714 1.00 82.12 289 PRO A O 1
ATOM 2379 N N . VAL A 1 290 ? 13.946 13.531 4.362 1.00 82.38 290 VAL A N 1
ATOM 2380 C CA . VAL A 1 290 ? 14.032 13.534 2.890 1.00 82.38 290 VAL A CA 1
ATOM 2381 C C . VAL A 1 290 ? 12.742 14.059 2.269 1.00 82.38 290 VAL A C 1
ATOM 2383 O O . VAL A 1 290 ? 12.780 14.878 1.351 1.00 82.38 290 VAL A O 1
ATOM 2386 N N . TYR A 1 291 ? 11.595 13.611 2.782 1.00 84.25 291 TYR A N 1
ATOM 2387 C CA . TYR A 1 291 ? 10.273 14.048 2.335 1.00 84.25 291 TYR A CA 1
ATOM 2388 C C . TYR A 1 291 ? 9.437 14.428 3.536 1.00 84.25 291 TYR A C 1
ATOM 2390 O O . TYR A 1 291 ? 9.420 13.703 4.524 1.00 84.25 291 TYR A O 1
ATOM 2398 N N . ALA A 1 292 ? 8.747 15.558 3.464 1.00 82.50 292 ALA A N 1
ATOM 2399 C CA . ALA A 1 292 ? 8.043 16.069 4.621 1.00 82.50 292 ALA A CA 1
ATOM 2400 C C . ALA A 1 292 ? 6.814 16.877 4.197 1.00 82.50 292 ALA A C 1
ATOM 2402 O O . ALA A 1 292 ? 6.927 17.757 3.338 1.00 82.50 292 ALA A O 1
ATOM 2403 N N . GLY A 1 293 ? 5.652 16.540 4.760 1.00 83.25 293 GLY A N 1
ATOM 2404 C CA . GLY A 1 293 ? 4.418 17.292 4.550 1.00 83.25 293 GLY A CA 1
ATOM 2405 C C . GLY A 1 293 ? 4.518 18.669 5.199 1.00 83.25 293 GLY A C 1
ATOM 2406 O O . GLY A 1 293 ? 5.026 18.794 6.311 1.00 83.25 293 GLY A O 1
ATOM 2407 N N . GLU A 1 294 ? 4.040 19.715 4.523 1.00 79.50 294 GLU A N 1
ATOM 2408 C CA . GLU A 1 294 ? 4.134 21.099 5.020 1.00 79.50 294 GLU A CA 1
ATOM 2409 C C . GLU A 1 294 ? 3.411 21.301 6.363 1.00 79.50 294 GLU A C 1
ATOM 2411 O O . GLU A 1 294 ? 3.824 22.120 7.187 1.00 79.50 294 GLU A O 1
ATOM 2416 N N . ASN A 1 295 ? 2.377 20.498 6.615 1.00 76.25 295 ASN A N 1
ATOM 2417 C CA . ASN A 1 295 ? 1.585 20.566 7.836 1.00 76.25 295 ASN A CA 1
ATOM 2418 C C . ASN A 1 295 ? 2.104 19.691 8.982 1.00 76.25 295 ASN A C 1
ATOM 2420 O O . ASN A 1 295 ? 1.616 19.869 10.096 1.00 76.25 295 ASN A O 1
ATOM 2424 N N . SER A 1 296 ? 3.103 18.828 8.757 1.00 76.50 296 SER A N 1
ATOM 2425 C CA . SER A 1 296 ? 3.555 17.888 9.786 1.00 76.50 296 SER A CA 1
ATOM 2426 C C . SER A 1 296 ? 4.203 18.600 10.978 1.00 76.50 296 SER A C 1
ATOM 2428 O O . SER A 1 296 ? 5.114 19.423 10.832 1.00 76.50 296 SER A O 1
ATOM 2430 N N . ILE A 1 297 ? 3.739 18.250 12.175 1.00 72.56 297 ILE A N 1
ATOM 2431 C CA . ILE A 1 297 ? 4.200 18.779 13.459 1.00 72.56 297 ILE A CA 1
ATOM 2432 C C . ILE A 1 297 ? 5.630 18.307 13.751 1.00 72.56 297 ILE A C 1
ATOM 2434 O O . ILE A 1 297 ? 6.439 19.074 14.271 1.00 72.56 297 ILE A O 1
ATOM 2438 N N . LEU A 1 298 ? 5.992 17.103 13.293 1.00 69.56 298 LEU A N 1
ATOM 2439 C CA . LEU A 1 298 ? 7.340 16.529 13.404 1.00 69.56 298 LEU A CA 1
ATOM 2440 C C . LEU A 1 298 ? 8.442 17.473 12.896 1.00 69.56 298 LEU A C 1
ATOM 2442 O O . LEU A 1 298 ? 9.506 17.585 13.508 1.00 69.56 298 LEU A O 1
ATOM 2446 N N . LEU A 1 299 ? 8.181 18.183 11.790 1.00 72.12 299 LEU A N 1
ATOM 2447 C CA . LEU A 1 299 ? 9.099 19.191 11.254 1.00 72.12 299 LEU A CA 1
ATOM 2448 C C . LEU A 1 299 ? 9.098 20.483 12.069 1.00 72.12 299 LEU A C 1
ATOM 2450 O O . LEU A 1 299 ? 10.159 21.073 12.275 1.00 72.12 299 LEU A O 1
ATOM 2454 N N . LYS A 1 300 ? 7.911 20.949 12.474 1.00 70.88 300 LYS A N 1
ATOM 2455 C CA . LYS A 1 300 ? 7.731 22.229 13.175 1.00 70.88 300 LYS A CA 1
ATOM 2456 C C . LYS A 1 300 ? 8.387 22.199 14.553 1.00 70.88 300 LYS A C 1
ATOM 2458 O O . LYS A 1 300 ? 9.059 23.155 14.928 1.00 70.88 300 LYS A O 1
ATOM 2463 N N . GLU A 1 301 ? 8.252 21.082 15.258 1.00 69.50 301 GLU A N 1
ATOM 2464 C CA . GLU A 1 301 ? 8.740 20.904 16.628 1.00 69.50 301 GLU A CA 1
ATOM 2465 C C . GLU A 1 301 ? 10.124 20.242 16.707 1.00 69.50 301 GLU A C 1
ATOM 2467 O O . GLU A 1 301 ? 10.678 20.100 17.794 1.00 69.50 301 GLU A O 1
ATOM 2472 N N . LYS A 1 302 ? 10.724 19.872 15.563 1.00 68.69 302 LYS A N 1
ATOM 2473 C CA . LYS A 1 302 ? 12.040 19.204 15.477 1.00 68.69 302 LYS A CA 1
ATOM 2474 C C . LYS A 1 302 ? 12.149 17.975 16.390 1.00 68.69 302 LYS A C 1
ATOM 2476 O O . LYS A 1 302 ? 13.174 17.752 17.037 1.00 68.69 302 LYS A O 1
ATOM 2481 N N . ILE A 1 303 ? 11.091 17.174 16.440 1.00 68.88 303 ILE A N 1
ATOM 2482 C CA . ILE A 1 303 ? 11.045 15.976 17.277 1.00 68.88 303 ILE A CA 1
ATOM 2483 C C . ILE A 1 303 ? 12.012 14.926 16.716 1.00 68.88 303 ILE A C 1
ATOM 2485 O O . ILE A 1 303 ? 12.057 14.674 15.510 1.00 68.88 303 ILE A O 1
ATOM 2489 N N . VAL A 1 304 ? 12.807 14.311 17.597 1.00 67.81 304 VAL A N 1
ATOM 2490 C CA . VAL A 1 304 ? 13.769 13.272 17.211 1.00 67.81 304 VAL A CA 1
ATOM 2491 C C . VAL A 1 304 ? 13.014 11.979 16.862 1.00 67.81 304 VAL A C 1
ATOM 2493 O O . VAL A 1 304 ? 12.266 11.481 17.701 1.00 67.81 304 VAL A O 1
ATOM 2496 N N . PRO A 1 305 ? 13.226 11.379 15.675 1.00 66.19 305 PRO A N 1
ATOM 2497 C CA . PRO A 1 305 ? 12.405 10.259 15.204 1.00 66.19 305 PRO A CA 1
ATOM 2498 C C . PRO A 1 305 ? 12.511 9.008 16.092 1.00 66.19 305 PRO A C 1
ATOM 2500 O O . PRO A 1 305 ? 11.521 8.328 16.355 1.00 66.19 305 PRO A O 1
ATOM 2503 N N . SER A 1 306 ? 13.705 8.701 16.605 1.00 64.69 306 SER A N 1
ATOM 2504 C CA . SER A 1 306 ? 13.949 7.485 17.395 1.00 64.69 306 SER A CA 1
ATOM 2505 C C . SER A 1 306 ? 13.232 7.448 18.750 1.00 64.69 306 SER A C 1
ATOM 2507 O O . SER A 1 306 ? 13.085 6.369 19.311 1.00 64.69 306 SER A O 1
ATOM 2509 N N . SER A 1 307 ? 12.796 8.591 19.289 1.00 62.09 307 SER A N 1
ATOM 2510 C CA . SER A 1 307 ? 12.118 8.685 20.594 1.00 62.09 307 SER A CA 1
ATOM 2511 C C . SER A 1 307 ? 10.616 8.960 20.487 1.00 62.09 307 SER A C 1
ATOM 2513 O O . SER A 1 307 ? 9.949 9.142 21.507 1.00 62.09 307 SER A O 1
ATOM 2515 N N . ALA A 1 308 ? 10.087 9.029 19.265 1.00 62.72 308 ALA A N 1
ATOM 2516 C CA . ALA A 1 308 ? 8.728 9.479 19.003 1.00 62.72 308 ALA A CA 1
ATOM 2517 C C . ALA A 1 308 ? 7.765 8.353 18.597 1.00 62.72 308 ALA A C 1
ATOM 2519 O O . ALA A 1 308 ? 6.561 8.578 18.561 1.00 62.72 308 ALA A O 1
ATOM 2520 N N . ASP A 1 309 ? 8.263 7.150 18.305 1.00 72.88 309 ASP A N 1
ATOM 2521 C CA . ASP A 1 309 ? 7.411 6.039 17.877 1.00 72.88 309 ASP A CA 1
ATOM 2522 C C . ASP A 1 309 ? 6.477 5.570 19.001 1.00 72.88 309 ASP A C 1
ATOM 2524 O O . ASP A 1 309 ? 6.914 5.271 20.113 1.00 72.88 309 ASP A O 1
ATOM 2528 N N . GLY A 1 310 ? 5.176 5.551 18.718 1.00 72.00 310 GLY A N 1
ATOM 2529 C CA . GLY A 1 310 ? 4.125 5.217 19.670 1.00 72.00 310 GLY A CA 1
ATOM 2530 C C . GLY A 1 310 ? 3.833 6.299 20.712 1.00 72.00 310 GLY A C 1
ATOM 2531 O O . GLY A 1 310 ? 2.920 6.097 21.515 1.00 72.00 310 GLY A O 1
ATOM 2532 N N . ARG A 1 311 ? 4.554 7.428 20.700 1.00 77.81 311 ARG A N 1
ATOM 2533 C CA . ARG A 1 311 ? 4.390 8.536 21.648 1.00 77.81 311 ARG A CA 1
ATOM 2534 C C . ARG A 1 311 ? 3.164 9.380 21.291 1.00 77.81 311 ARG A C 1
ATOM 2536 O O . ARG A 1 311 ? 2.966 9.744 20.132 1.00 77.81 311 ARG A O 1
ATOM 2543 N N . MET A 1 312 ? 2.379 9.737 22.305 1.00 75.88 312 MET A N 1
ATOM 2544 C CA . MET A 1 312 ? 1.346 10.769 22.186 1.00 75.88 312 MET A CA 1
ATOM 2545 C C . MET A 1 312 ? 2.018 12.145 22.153 1.00 75.88 312 MET A C 1
ATOM 2547 O O . MET A 1 312 ? 2.825 12.460 23.032 1.00 75.88 312 MET A O 1
ATOM 2551 N N . LEU A 1 313 ? 1.724 12.939 21.124 1.00 73.44 313 LEU A N 1
ATOM 2552 C CA . LEU A 1 313 ? 2.154 14.335 21.056 1.00 73.44 313 LEU A CA 1
ATOM 2553 C C . LEU A 1 313 ? 1.313 15.203 21.980 1.00 73.44 313 LEU A C 1
ATOM 2555 O O . LEU A 1 313 ? 1.853 15.942 22.791 1.00 73.44 313 LEU A O 1
ATOM 2559 N N . ASN A 1 314 ? 0.000 15.046 21.830 1.00 74.38 314 ASN A N 1
ATOM 2560 C CA . ASN A 1 314 ? -1.071 15.713 22.557 1.00 74.38 314 ASN A CA 1
ATOM 2561 C C . ASN A 1 314 ? -2.138 14.659 22.881 1.00 74.38 314 ASN A C 1
ATOM 2563 O O . ASN A 1 314 ? -2.039 13.533 22.390 1.00 74.38 314 ASN A O 1
ATOM 2567 N N . ASP A 1 315 ? -3.190 15.040 23.606 1.00 74.94 315 ASP A N 1
ATOM 2568 C CA . ASP A 1 315 ? -4.260 14.126 24.038 1.00 74.94 315 ASP A CA 1
ATOM 2569 C C . ASP A 1 315 ? -4.862 13.301 22.887 1.00 74.94 315 ASP A C 1
ATOM 2571 O O . ASP A 1 315 ? -5.126 12.119 23.061 1.00 74.94 315 ASP A O 1
ATOM 2575 N N . ASN A 1 316 ? -4.960 13.868 21.676 1.00 83.44 316 ASN A N 1
ATOM 2576 C CA . ASN A 1 316 ? -5.613 13.215 20.534 1.00 83.44 316 ASN A CA 1
ATOM 2577 C C . ASN A 1 316 ? -4.661 12.758 19.421 1.00 83.44 316 ASN A C 1
ATOM 2579 O O . ASN A 1 316 ? -5.112 12.145 18.459 1.00 83.44 316 ASN A O 1
ATOM 2583 N N . LEU A 1 317 ? -3.367 13.082 19.474 1.00 84.44 317 LEU A N 1
ATOM 2584 C CA . LEU A 1 317 ? -2.452 12.850 18.349 1.00 84.44 317 LEU A CA 1
ATOM 2585 C C . LEU A 1 317 ? -1.321 11.920 18.754 1.00 84.44 317 LEU A C 1
ATOM 2587 O O . LEU A 1 317 ? -0.538 12.238 19.649 1.00 84.44 317 LEU A O 1
ATOM 2591 N N . ARG A 1 318 ? -1.194 10.802 18.042 1.00 86.44 318 ARG A N 1
ATOM 2592 C CA . ARG A 1 318 ? -0.137 9.810 18.235 1.00 86.44 318 ARG A CA 1
ATOM 2593 C C . ARG A 1 318 ? 0.809 9.805 17.044 1.00 86.44 318 ARG A C 1
ATOM 2595 O O . ARG A 1 318 ? 0.363 9.887 15.907 1.00 86.44 318 ARG A O 1
ATOM 2602 N N . ILE A 1 319 ? 2.110 9.671 17.280 1.00 86.56 319 ILE A N 1
ATOM 2603 C CA . ILE A 1 319 ? 3.058 9.388 16.198 1.00 86.56 319 ILE A CA 1
ATOM 2604 C C . ILE A 1 319 ? 3.238 7.882 16.075 1.00 86.56 319 ILE A C 1
ATOM 2606 O O . ILE A 1 319 ? 3.507 7.194 17.060 1.00 86.56 319 ILE A O 1
ATOM 2610 N N . VAL A 1 320 ? 3.169 7.388 14.845 1.00 85.19 320 VAL A N 1
ATOM 2611 C CA . VAL A 1 320 ? 3.478 5.999 14.508 1.00 85.19 320 VAL A CA 1
ATOM 2612 C C . VAL A 1 320 ? 4.573 5.968 13.453 1.00 85.19 320 VAL A C 1
ATOM 2614 O O . VAL A 1 320 ? 4.611 6.809 12.549 1.00 85.19 320 VAL A O 1
ATOM 2617 N N . SER A 1 321 ? 5.481 5.004 13.576 1.00 87.06 321 SER A N 1
ATOM 2618 C CA . SER A 1 321 ? 6.556 4.786 12.616 1.00 87.06 321 SER A CA 1
ATOM 2619 C C . SER A 1 321 ? 6.373 3.506 11.796 1.00 87.06 321 SER A C 1
ATOM 2621 O O . SER A 1 321 ? 5.801 2.519 12.255 1.00 87.06 321 SER A O 1
ATOM 2623 N N . TYR A 1 322 ? 6.853 3.521 10.550 1.00 86.62 322 TYR A N 1
ATOM 2624 C CA . TYR A 1 322 ? 6.865 2.354 9.667 1.00 86.62 322 TYR A CA 1
ATOM 2625 C C . TYR A 1 322 ? 8.141 2.309 8.820 1.00 86.62 322 TYR A C 1
ATOM 2627 O O . TYR A 1 322 ? 8.588 3.324 8.279 1.00 86.62 322 TYR A O 1
ATOM 2635 N N . ASP A 1 323 ? 8.735 1.127 8.676 1.00 86.69 323 ASP A N 1
ATOM 2636 C CA . ASP A 1 323 ? 9.977 0.951 7.921 1.00 86.69 323 ASP A CA 1
ATOM 2637 C C . ASP A 1 323 ? 9.733 0.948 6.406 1.00 86.69 323 ASP A C 1
ATOM 2639 O O . ASP A 1 323 ? 8.855 0.259 5.887 1.00 86.69 323 ASP A O 1
ATOM 2643 N N . VAL A 1 324 ? 10.554 1.696 5.667 1.00 85.06 324 VAL A N 1
ATOM 2644 C CA . VAL A 1 324 ? 10.495 1.766 4.200 1.00 85.06 324 VAL A CA 1
ATOM 2645 C C . VAL A 1 324 ? 11.857 1.465 3.582 1.00 85.06 324 VAL A C 1
ATOM 2647 O O . VAL A 1 324 ? 12.911 1.602 4.202 1.00 85.06 324 VAL A O 1
ATOM 2650 N N . ILE A 1 325 ? 11.868 1.051 2.314 1.00 77.69 325 ILE A N 1
ATOM 2651 C CA . ILE A 1 325 ? 13.124 0.779 1.606 1.00 77.69 325 ILE A CA 1
ATOM 2652 C C . ILE A 1 325 ? 13.911 2.090 1.483 1.00 77.69 325 ILE A C 1
ATOM 2654 O O . ILE A 1 325 ? 13.559 2.961 0.692 1.00 77.69 325 ILE A O 1
ATOM 2658 N N . GLY A 1 326 ? 14.992 2.203 2.258 1.00 78.12 326 GLY A N 1
ATOM 2659 C CA . GLY A 1 326 ? 15.838 3.397 2.304 1.00 78.12 326 GLY A CA 1
ATOM 2660 C C . GLY A 1 326 ? 15.612 4.304 3.514 1.00 78.12 326 GLY A C 1
ATOM 2661 O O . GLY A 1 326 ? 16.231 5.355 3.560 1.00 78.12 326 GLY A O 1
ATOM 2662 N N . GLY A 1 327 ? 14.788 3.921 4.494 1.00 86.19 327 GLY A N 1
ATOM 2663 C CA . GLY A 1 327 ? 14.566 4.759 5.671 1.00 86.19 327 GLY A CA 1
ATOM 2664 C C . GLY A 1 327 ? 13.345 4.362 6.496 1.00 86.19 327 GLY A C 1
ATOM 2665 O O . GLY A 1 327 ? 12.974 3.192 6.545 1.00 86.19 327 GLY A O 1
ATOM 2666 N N . ARG A 1 328 ? 12.705 5.346 7.129 1.00 87.88 328 ARG A N 1
ATOM 2667 C CA . ARG A 1 328 ? 11.507 5.161 7.960 1.00 87.88 328 ARG A CA 1
ATOM 2668 C C . ARG A 1 328 ? 10.543 6.327 7.763 1.00 87.88 328 ARG A C 1
ATOM 2670 O O . ARG A 1 328 ? 10.975 7.473 7.649 1.00 87.88 328 ARG A O 1
ATOM 2677 N N . ILE A 1 329 ? 9.247 6.041 7.704 1.00 88.56 329 ILE A N 1
ATOM 2678 C CA . ILE A 1 329 ? 8.193 7.058 7.705 1.00 88.56 329 ILE A CA 1
ATOM 2679 C C . ILE A 1 329 ? 7.631 7.205 9.114 1.00 88.56 329 ILE A C 1
ATOM 2681 O O . ILE A 1 329 ? 7.428 6.213 9.805 1.00 88.56 329 ILE A O 1
ATOM 2685 N N . TYR A 1 330 ? 7.377 8.441 9.517 1.00 87.81 330 TYR A N 1
ATOM 2686 C CA . TYR A 1 330 ? 6.664 8.798 10.734 1.00 87.81 330 TYR A CA 1
ATOM 2687 C C . TYR A 1 330 ? 5.423 9.568 10.326 1.00 87.81 330 TYR A C 1
ATOM 2689 O O . TYR A 1 330 ? 5.538 10.536 9.574 1.00 87.81 330 TYR A O 1
ATOM 2697 N N . TYR A 1 331 ? 4.253 9.137 10.777 1.00 87.88 331 TYR A N 1
ATOM 2698 C CA . TYR A 1 331 ? 2.992 9.803 10.476 1.00 87.88 331 TYR A CA 1
ATOM 2699 C C . TYR A 1 331 ? 2.189 10.049 11.749 1.00 87.88 331 TYR A C 1
ATOM 2701 O O . TYR A 1 331 ? 2.352 9.359 12.756 1.00 87.88 331 TYR A O 1
ATOM 2709 N N . GLU A 1 332 ? 1.355 11.078 11.689 1.00 86.88 332 GLU A N 1
ATOM 2710 C CA . GLU A 1 332 ? 0.497 11.521 12.782 1.00 86.88 332 GLU A CA 1
ATOM 2711 C C . GLU A 1 332 ? -0.876 10.847 12.647 1.00 86.88 332 GLU A C 1
ATOM 2713 O O . GLU A 1 332 ? -1.554 10.980 11.626 1.00 86.88 332 GLU A O 1
ATOM 2718 N N . GLU A 1 333 ? -1.281 10.111 13.676 1.00 86.88 333 GLU A N 1
ATOM 2719 C CA . GLU A 1 333 ? -2.560 9.419 13.783 1.00 86.88 333 GLU A CA 1
ATOM 2720 C C . GLU A 1 333 ? -3.480 10.186 14.741 1.00 86.88 333 GLU A C 1
ATOM 2722 O O . GLU A 1 333 ? -3.096 10.493 15.872 1.00 86.88 333 GLU A O 1
ATOM 2727 N N . ASN A 1 334 ? -4.692 10.516 14.283 1.00 85.38 334 ASN A N 1
ATOM 2728 C CA . ASN A 1 334 ? -5.709 11.143 15.124 1.00 85.38 334 ASN A CA 1
ATOM 2729 C C . ASN A 1 334 ? -6.515 10.066 15.869 1.00 85.38 334 ASN A C 1
ATOM 2731 O O . ASN A 1 334 ? -7.257 9.300 15.255 1.00 85.38 334 ASN A O 1
ATOM 2735 N N . MET A 1 335 ? -6.380 10.057 17.192 1.00 86.69 335 MET A N 1
ATOM 2736 C CA . MET A 1 335 ? -7.005 9.135 18.137 1.00 86.69 335 MET A CA 1
ATOM 2737 C C . MET A 1 335 ? -8.316 9.665 18.734 1.00 86.69 335 MET A C 1
ATOM 2739 O O . MET A 1 335 ? -8.948 8.944 19.496 1.00 86.69 335 MET A O 1
ATOM 2743 N N . GLU A 1 336 ? -8.763 10.879 18.391 1.00 89.38 336 GLU A N 1
ATOM 2744 C CA . GLU A 1 336 ? -9.963 11.523 18.958 1.00 89.38 336 GLU A CA 1
ATOM 2745 C C . GLU A 1 336 ? -11.202 10.616 18.905 1.00 89.38 336 GLU A C 1
ATOM 2747 O O . GLU A 1 336 ? -11.890 10.425 19.903 1.00 89.38 336 GLU A O 1
ATOM 2752 N N . SER A 1 337 ? -11.453 9.992 17.750 1.00 88.12 337 SER A N 1
ATOM 2753 C CA . SER A 1 337 ? -12.588 9.074 17.584 1.00 88.12 337 SER A CA 1
ATOM 2754 C C . SER A 1 337 ? -12.494 7.826 18.470 1.00 88.12 337 SER A C 1
ATOM 2756 O O . SER A 1 337 ? -13.509 7.366 18.985 1.00 88.12 337 SER A O 1
ATOM 2758 N N . LEU A 1 338 ? -11.286 7.294 18.675 1.00 88.88 338 LEU A N 1
ATOM 2759 C CA . LEU A 1 338 ? -11.055 6.119 19.515 1.00 88.88 338 LEU A CA 1
ATOM 2760 C C . LEU A 1 338 ? -11.175 6.460 21.000 1.00 88.88 338 LEU A C 1
ATOM 2762 O O . LEU A 1 338 ? -11.788 5.701 21.745 1.00 88.88 338 LEU A O 1
ATOM 2766 N N . LEU A 1 339 ? -10.633 7.605 21.416 1.00 89.81 339 LEU A N 1
ATOM 2767 C CA . LEU A 1 339 ? -10.727 8.084 22.794 1.00 89.81 339 LEU A CA 1
ATOM 2768 C C . LEU A 1 339 ? -12.178 8.370 23.183 1.00 89.81 339 LEU A C 1
ATOM 2770 O O . LEU A 1 339 ? -12.619 7.925 24.236 1.00 89.81 339 LEU A O 1
ATOM 2774 N N . ARG A 1 340 ? -12.956 8.993 22.291 1.00 92.81 340 ARG A N 1
ATOM 2775 C CA . ARG A 1 340 ? -14.393 9.197 22.504 1.00 92.81 340 ARG A CA 1
ATOM 2776 C C . ARG A 1 340 ? -15.147 7.879 22.694 1.00 92.81 340 ARG A C 1
ATOM 2778 O O . ARG A 1 340 ? -15.971 7.770 23.593 1.00 92.81 340 ARG A O 1
ATOM 2785 N N . LEU A 1 341 ? -14.866 6.868 21.870 1.00 93.56 341 LEU A N 1
ATOM 2786 C CA . LEU A 1 341 ? -15.487 5.547 22.024 1.00 93.56 341 LEU A CA 1
ATOM 2787 C C . LEU A 1 341 ? -15.095 4.877 23.345 1.00 93.56 341 LEU A C 1
ATOM 2789 O O . LEU A 1 341 ? -15.911 4.185 23.948 1.00 93.56 341 LEU A O 1
ATOM 2793 N N . GLN A 1 342 ? -13.856 5.073 23.799 1.00 94.12 342 GLN A N 1
ATOM 2794 C CA . GLN A 1 342 ? -13.407 4.576 25.094 1.00 94.12 342 GLN A CA 1
ATOM 2795 C C . GLN A 1 342 ? -14.153 5.262 26.249 1.00 94.12 342 GLN A C 1
ATOM 2797 O O . GLN A 1 342 ? -14.564 4.577 27.182 1.00 94.12 342 GLN A O 1
ATOM 2802 N N . GLU A 1 343 ? -14.367 6.577 26.177 1.00 94.94 343 GLU A N 1
ATOM 2803 C CA . GLU A 1 343 ? -15.174 7.318 27.157 1.00 94.94 343 GLU A CA 1
ATOM 2804 C C . GLU A 1 343 ? -16.634 6.844 27.171 1.00 94.94 343 GLU A C 1
ATOM 2806 O O . GLU A 1 343 ? -17.158 6.520 28.236 1.00 94.94 343 GLU A O 1
ATOM 2811 N N . GLU A 1 344 ? -17.269 6.719 26.000 1.00 96.38 344 GLU A N 1
ATOM 2812 C CA . GLU A 1 344 ? -18.646 6.215 25.873 1.00 96.38 344 GLU A CA 1
ATOM 2813 C C . GLU A 1 344 ? -18.783 4.790 26.448 1.00 96.38 344 GLU A C 1
ATOM 2815 O O . GLU A 1 344 ? -19.779 4.467 27.102 1.00 96.38 344 GLU A O 1
ATOM 2820 N N . LEU A 1 345 ? -17.765 3.940 26.263 1.00 96.69 345 LEU A N 1
ATOM 2821 C CA . LEU A 1 345 ? -17.733 2.593 26.834 1.00 96.69 345 LEU A CA 1
ATOM 2822 C C . LEU A 1 345 ? -17.634 2.621 28.364 1.00 96.69 345 LEU A C 1
ATOM 2824 O O . LEU A 1 345 ? -18.368 1.889 29.024 1.00 96.69 345 LEU A O 1
ATOM 2828 N N . ILE A 1 346 ? -16.760 3.461 28.928 1.00 96.69 346 ILE A N 1
ATOM 2829 C CA . ILE A 1 346 ? -16.612 3.611 30.385 1.00 96.69 346 ILE A CA 1
ATOM 2830 C C . ILE A 1 346 ? -17.927 4.096 31.003 1.00 96.69 346 ILE A C 1
ATOM 2832 O O . ILE A 1 346 ? -18.392 3.517 31.982 1.00 96.69 346 ILE A O 1
ATOM 2836 N N . GLU A 1 347 ? -18.567 5.099 30.402 1.00 97.19 347 GLU A N 1
ATOM 2837 C CA . GLU A 1 347 ? -19.850 5.628 30.874 1.00 97.19 347 GLU A CA 1
ATOM 2838 C C . GLU A 1 347 ? -20.978 4.581 30.768 1.00 97.19 347 GLU A C 1
ATOM 2840 O O . GLU A 1 347 ? -21.874 4.516 31.611 1.00 97.19 347 GLU A O 1
ATOM 2845 N N . SER A 1 348 ? -20.961 3.731 29.736 1.00 96.19 348 SER A N 1
ATOM 2846 C CA . SER A 1 348 ? -21.910 2.616 29.624 1.00 96.19 348 SER A CA 1
ATOM 2847 C C . SER A 1 348 ? -21.654 1.526 30.664 1.00 96.19 348 SER A C 1
ATOM 2849 O O . SER A 1 348 ? -22.613 0.963 31.184 1.00 96.19 348 SER A O 1
ATOM 2851 N N . MET A 1 349 ? -20.390 1.209 30.959 1.00 96.00 349 MET A N 1
ATOM 2852 C CA . MET A 1 349 ? -20.038 0.227 31.987 1.00 96.00 349 MET A CA 1
ATOM 2853 C C . MET A 1 349 ? -20.476 0.701 33.373 1.00 96.00 349 MET A C 1
ATOM 2855 O O . MET A 1 349 ? -21.090 -0.076 34.095 1.00 96.00 349 MET A O 1
ATOM 2859 N N . GLN A 1 350 ? -20.238 1.975 33.702 1.00 96.88 350 GLN A N 1
ATOM 2860 C CA . GLN A 1 350 ? -20.686 2.573 34.964 1.00 96.88 350 GLN A CA 1
ATOM 2861 C C . GLN A 1 350 ? -22.210 2.524 35.107 1.00 96.88 350 GLN A C 1
ATOM 2863 O O . GLN A 1 350 ? -22.711 2.070 36.128 1.00 96.88 350 GLN A O 1
ATOM 2868 N N . ARG A 1 351 ? -22.959 2.888 34.056 1.00 96.56 351 ARG A N 1
ATOM 2869 C CA . ARG A 1 351 ? -24.429 2.792 34.073 1.00 96.56 351 ARG A CA 1
ATOM 2870 C C . ARG A 1 351 ? -24.939 1.373 34.321 1.00 96.56 351 ARG A C 1
ATOM 2872 O O . ARG A 1 351 ? -25.897 1.205 35.064 1.00 96.56 351 ARG A O 1
ATOM 2879 N N . LEU A 1 352 ? -24.319 0.368 33.700 1.00 96.56 352 LEU A N 1
ATOM 2880 C CA . LEU A 1 352 ? -24.693 -1.036 33.902 1.00 96.56 352 LEU A CA 1
ATOM 2881 C C . LEU A 1 352 ? -24.365 -1.526 35.315 1.00 96.56 352 LEU A C 1
ATOM 2883 O O . LEU A 1 352 ? -25.113 -2.325 35.872 1.00 96.56 352 LEU A O 1
ATOM 2887 N N . GLU A 1 353 ? -23.250 -1.071 35.884 1.00 96.81 353 GLU A N 1
ATOM 2888 C CA . GLU A 1 353 ? -22.886 -1.375 37.267 1.00 96.81 353 GLU A CA 1
ATOM 2889 C C . GLU A 1 353 ? -23.910 -0.772 38.237 1.00 96.81 353 GLU A C 1
ATOM 2891 O O . GLU A 1 353 ? -24.482 -1.506 39.043 1.00 96.81 353 GLU A O 1
ATOM 2896 N N . ASP A 1 354 ? -24.242 0.512 38.080 1.00 95.94 354 ASP A N 1
ATOM 2897 C CA . ASP A 1 354 ? -25.265 1.187 38.883 1.00 95.94 354 ASP A CA 1
ATOM 2898 C C . ASP A 1 354 ? -26.635 0.492 38.757 1.00 95.94 354 ASP A C 1
ATOM 2900 O O . ASP A 1 354 ? -27.287 0.210 39.763 1.00 95.94 354 ASP A O 1
ATOM 2904 N N . GLU A 1 355 ? -27.068 0.150 37.539 1.00 95.88 355 GLU A N 1
ATOM 2905 C CA . GLU A 1 355 ? -28.343 -0.541 37.303 1.00 95.88 355 GLU A CA 1
ATOM 2906 C C . GLU A 1 355 ? -28.379 -1.929 37.957 1.00 95.88 355 GLU A C 1
ATOM 2908 O O . GLU A 1 355 ? -29.372 -2.280 38.597 1.00 95.88 355 GLU A O 1
ATOM 2913 N N . ASN A 1 356 ? -27.287 -2.696 37.881 1.00 95.19 356 ASN A N 1
ATOM 2914 C CA . ASN A 1 356 ? -27.195 -3.987 38.563 1.00 95.19 356 ASN A CA 1
ATOM 2915 C C . ASN A 1 356 ? -27.315 -3.837 40.083 1.00 95.19 356 ASN A C 1
ATOM 2917 O O . ASN A 1 356 ? -28.066 -4.593 40.698 1.00 95.19 356 ASN A O 1
ATOM 2921 N N . THR A 1 357 ? -26.639 -2.852 40.687 1.00 96.88 357 THR A N 1
ATOM 2922 C CA . THR A 1 357 ? -26.753 -2.622 42.138 1.00 96.88 357 THR A CA 1
ATOM 2923 C C . THR A 1 357 ? -28.184 -2.267 42.544 1.00 96.88 357 THR A C 1
ATOM 2925 O O . THR A 1 357 ? -28.700 -2.803 43.522 1.00 96.88 357 THR A O 1
ATOM 2928 N N . LEU A 1 358 ? -28.879 -1.439 41.757 1.00 97.12 358 LEU A N 1
ATOM 2929 C CA . LEU A 1 358 ? -30.280 -1.096 42.006 1.00 97.12 358 LEU A CA 1
ATOM 2930 C C . LEU A 1 358 ? -31.204 -2.314 41.894 1.00 97.12 358 LEU A C 1
ATOM 2932 O O . LEU A 1 358 ? -32.106 -2.464 42.716 1.00 97.12 358 LEU A O 1
ATOM 2936 N N . ILE A 1 359 ? -30.978 -3.191 40.912 1.00 96.06 359 ILE A N 1
ATOM 2937 C CA . ILE A 1 359 ? -31.749 -4.431 40.744 1.00 96.06 359 ILE A CA 1
ATOM 2938 C C . ILE A 1 359 ? -31.524 -5.383 41.924 1.00 96.06 359 ILE A C 1
ATOM 2940 O O . ILE A 1 359 ? -32.476 -6.010 42.396 1.00 96.06 359 ILE A O 1
ATOM 2944 N N . GLU A 1 360 ? -30.289 -5.510 42.412 1.00 95.94 360 GLU A N 1
ATOM 2945 C CA . GLU A 1 360 ? -29.980 -6.323 43.592 1.00 95.94 360 GLU A CA 1
ATOM 2946 C C . GLU A 1 360 ? -30.715 -5.805 44.834 1.00 95.94 360 GLU A C 1
ATOM 2948 O O . GLU A 1 360 ? -31.386 -6.580 45.524 1.00 95.94 360 GLU A O 1
ATOM 2953 N N . GLU A 1 361 ? -30.679 -4.493 45.072 1.00 95.69 361 GLU A N 1
ATOM 2954 C CA . GLU A 1 361 ? -31.407 -3.856 46.172 1.00 95.69 361 GLU A CA 1
ATOM 2955 C C . GLU A 1 361 ? -32.931 -4.002 46.021 1.00 95.69 361 GLU A C 1
ATOM 2957 O O . GLU A 1 361 ? -33.624 -4.371 46.973 1.00 95.69 361 GLU A O 1
ATOM 2962 N N . GLU A 1 362 ? -33.478 -3.795 44.819 1.00 94.94 362 GLU A N 1
ATOM 2963 C CA . GLU A 1 362 ? -34.911 -3.963 44.555 1.00 94.94 362 GLU A CA 1
ATOM 2964 C C . GLU A 1 362 ? -35.363 -5.411 44.802 1.00 94.94 362 GLU A C 1
ATOM 2966 O O . GLU A 1 362 ? -36.412 -5.646 45.410 1.00 94.94 362 GLU A O 1
ATOM 2971 N N . ASN A 1 363 ? -34.567 -6.395 44.378 1.00 94.12 363 ASN A N 1
ATOM 2972 C CA . ASN A 1 363 ? -34.848 -7.808 44.622 1.00 94.12 363 ASN A CA 1
ATOM 2973 C C . ASN A 1 363 ? -34.808 -8.151 46.116 1.00 94.12 363 ASN A C 1
ATOM 2975 O O . ASN A 1 363 ? -35.684 -8.879 46.592 1.00 94.12 363 ASN A O 1
ATOM 2979 N N . ASN A 1 364 ? -33.851 -7.602 46.868 1.00 95.38 364 ASN A N 1
ATOM 2980 C CA . ASN A 1 364 ? -33.774 -7.782 48.319 1.00 95.38 364 ASN A CA 1
ATOM 2981 C C . ASN A 1 364 ? -35.015 -7.216 49.018 1.00 95.38 364 ASN A C 1
ATOM 2983 O O . ASN A 1 364 ? -35.635 -7.900 49.836 1.00 95.38 364 ASN A O 1
ATOM 2987 N N . VAL A 1 365 ? -35.435 -6.003 48.646 1.00 95.31 365 VAL A N 1
ATOM 2988 C CA . VAL A 1 365 ? -36.649 -5.374 49.184 1.00 95.31 365 VAL A CA 1
ATOM 2989 C C . VAL A 1 365 ? -37.898 -6.179 48.823 1.00 95.31 365 VAL A C 1
ATOM 2991 O O . VAL A 1 365 ? -38.745 -6.407 49.686 1.00 95.31 365 VAL A O 1
ATOM 2994 N N . LYS A 1 366 ? -38.022 -6.661 47.580 1.00 94.31 366 LYS A N 1
ATOM 2995 C CA . LYS A 1 366 ? -39.149 -7.511 47.159 1.00 94.31 366 LYS A CA 1
ATOM 2996 C C . LYS A 1 366 ? -39.217 -8.807 47.958 1.00 94.31 366 LYS A C 1
ATOM 2998 O O . LYS A 1 366 ? -40.302 -9.177 48.400 1.00 94.31 366 LYS A O 1
ATOM 3003 N N . LYS A 1 367 ? -38.078 -9.469 48.175 1.00 94.81 367 LYS A N 1
ATOM 3004 C CA . LYS A 1 367 ? -38.007 -10.698 48.972 1.00 94.81 367 LYS A CA 1
ATOM 3005 C C . LYS A 1 367 ? -38.467 -10.454 50.409 1.00 94.81 367 LYS A C 1
ATOM 3007 O O . LYS A 1 367 ? -39.328 -11.178 50.894 1.00 94.81 367 LYS A O 1
ATOM 3012 N N . LEU A 1 368 ? -37.958 -9.399 51.048 1.00 94.69 368 LEU A N 1
ATOM 3013 C CA . LEU A 1 368 ? -38.368 -9.018 52.402 1.00 94.69 368 LEU A CA 1
ATOM 3014 C C . LEU A 1 368 ? -39.862 -8.687 52.470 1.00 94.69 368 LEU A C 1
ATOM 3016 O O . LEU A 1 368 ? -40.558 -9.172 53.357 1.00 94.69 368 LEU A O 1
ATOM 3020 N N . ASN A 1 369 ? -40.378 -7.901 51.523 1.00 93.44 369 ASN A N 1
ATOM 3021 C CA . ASN A 1 369 ? -41.800 -7.560 51.474 1.00 93.44 369 ASN A CA 1
ATOM 3022 C C . ASN A 1 369 ? -42.685 -8.801 51.327 1.00 93.44 369 ASN A C 1
ATOM 3024 O O . ASN A 1 369 ? -43.725 -8.880 51.976 1.00 93.44 369 ASN A O 1
ATOM 3028 N N . GLU A 1 370 ? -42.276 -9.775 50.516 1.00 92.44 370 GLU A N 1
ATOM 3029 C CA . GLU A 1 370 ? -43.021 -11.020 50.344 1.00 92.44 370 GLU A CA 1
ATOM 3030 C C . GLU A 1 370 ? -42.971 -11.901 51.601 1.00 92.44 370 GLU A C 1
ATOM 3032 O O . GLU A 1 370 ? -44.001 -12.425 52.025 1.00 92.44 370 GLU A O 1
ATOM 3037 N N . GLU A 1 371 ? -41.813 -11.995 52.264 1.00 91.88 371 GLU A N 1
ATOM 3038 C CA . GLU A 1 371 ? -41.679 -12.671 53.561 1.00 91.88 371 GLU A CA 1
ATOM 3039 C C . GLU A 1 371 ? -42.594 -12.036 54.623 1.00 91.88 371 GLU A C 1
ATOM 3041 O O . GLU A 1 371 ? -43.332 -12.741 55.322 1.00 91.88 371 GLU A O 1
ATOM 3046 N N . TYR A 1 372 ? -42.619 -10.701 54.711 1.00 92.94 372 TYR A N 1
ATOM 3047 C CA . TYR A 1 372 ? -43.530 -9.981 55.604 1.00 92.94 372 TYR A CA 1
ATOM 3048 C C . TYR A 1 372 ? -44.999 -10.199 55.237 1.00 92.94 372 TYR A C 1
ATOM 3050 O O . TYR A 1 372 ? -45.827 -10.370 56.135 1.00 92.94 372 TYR A O 1
ATOM 3058 N N . ARG A 1 373 ? -45.332 -10.235 53.941 1.00 93.19 373 ARG A N 1
ATOM 3059 C CA . ARG A 1 373 ? -46.696 -10.474 53.450 1.00 93.19 373 ARG A CA 1
ATOM 3060 C C . ARG A 1 373 ? -47.216 -11.837 53.895 1.00 93.19 373 ARG A C 1
ATOM 3062 O O . ARG A 1 373 ? -48.318 -11.915 54.436 1.00 93.19 373 ARG A O 1
ATOM 3069 N N . VAL A 1 374 ? -46.419 -12.892 53.716 1.00 89.25 374 VAL A N 1
ATOM 3070 C CA . VAL A 1 374 ? -46.772 -14.254 54.150 1.00 89.25 374 VAL A CA 1
ATOM 3071 C C . VAL A 1 374 ? -46.922 -14.313 55.669 1.00 89.25 374 VAL A C 1
ATOM 3073 O O . VAL A 1 374 ? -47.916 -14.838 56.169 1.00 89.25 374 VAL A O 1
ATOM 3076 N N . LYS A 1 375 ? -45.990 -13.709 56.416 1.00 89.94 375 LYS A N 1
ATOM 3077 C CA . LYS A 1 375 ? -46.055 -13.668 57.882 1.00 89.94 375 LYS A CA 1
ATOM 3078 C C . LYS A 1 375 ? -47.317 -12.956 58.388 1.00 89.94 375 LYS A C 1
ATOM 3080 O O . LYS A 1 375 ? -47.975 -13.465 59.291 1.00 89.94 375 LYS A O 1
ATOM 3085 N N . SER A 1 376 ? -47.674 -11.811 57.797 1.00 90.75 376 SER A N 1
ATOM 3086 C CA . SER A 1 376 ? -48.906 -11.081 58.134 1.00 90.75 376 SER A CA 1
ATOM 3087 C C . SER A 1 376 ? -50.142 -11.927 57.848 1.00 90.75 376 SER A C 1
ATOM 3089 O O . SER A 1 376 ? -50.998 -12.062 58.713 1.00 90.75 376 SER A O 1
ATOM 3091 N N . MET A 1 377 ? -50.193 -12.571 56.678 1.00 91.38 377 MET A N 1
ATOM 3092 C CA . MET A 1 377 ? -51.312 -13.429 56.286 1.00 91.38 377 MET A CA 1
ATOM 3093 C C . MET A 1 377 ? -51.532 -14.594 57.265 1.00 91.38 377 MET A C 1
ATOM 3095 O O . MET A 1 377 ? -52.678 -14.924 57.575 1.00 91.38 377 MET A O 1
ATOM 3099 N N . ILE A 1 378 ? -50.454 -15.204 57.770 1.00 90.25 378 ILE A N 1
ATOM 3100 C CA . ILE A 1 378 ? -50.530 -16.257 58.794 1.00 90.25 378 ILE A CA 1
ATOM 3101 C C . ILE A 1 378 ? -51.100 -15.696 60.103 1.00 90.25 378 ILE A C 1
ATOM 3103 O O . ILE A 1 378 ? -52.028 -16.279 60.666 1.00 90.25 378 ILE A O 1
ATOM 3107 N N . TYR A 1 379 ? -50.596 -14.552 60.578 1.00 89.00 379 TYR A N 1
ATOM 3108 C CA . TYR A 1 379 ? -51.113 -13.932 61.802 1.00 89.00 379 TYR A CA 1
ATOM 3109 C C . TYR A 1 379 ? -52.583 -13.532 61.683 1.00 89.00 379 TYR A C 1
ATOM 3111 O O . TYR A 1 379 ? -53.342 -13.786 62.616 1.00 89.00 379 TYR A O 1
ATOM 3119 N N . ASP A 1 380 ? -53.001 -12.978 60.544 1.00 90.50 380 ASP A N 1
ATOM 3120 C CA . ASP A 1 380 ? -54.396 -12.610 60.298 1.00 90.50 380 ASP A CA 1
ATOM 3121 C C . ASP A 1 380 ? -55.307 -13.847 60.333 1.00 90.50 380 ASP A C 1
ATOM 3123 O O . ASP A 1 380 ? -56.367 -13.822 60.960 1.00 90.50 380 ASP A O 1
ATOM 3127 N N . ARG A 1 381 ? -54.878 -14.971 59.737 1.00 88.88 381 ARG A N 1
ATOM 3128 C CA . ARG A 1 381 ? -55.618 -16.245 59.780 1.00 88.88 381 ARG A CA 1
ATOM 3129 C C . ARG A 1 381 ? -55.783 -16.761 61.212 1.00 88.88 381 ARG A C 1
ATOM 3131 O O . ARG A 1 381 ? -56.881 -17.176 61.588 1.00 88.88 381 ARG A O 1
ATOM 3138 N N . ILE A 1 382 ? -54.716 -16.722 62.010 1.00 89.94 382 ILE A N 1
ATOM 3139 C CA . ILE A 1 382 ? -54.747 -17.136 63.421 1.00 89.94 382 ILE A CA 1
ATOM 3140 C C . ILE A 1 382 ? -55.661 -16.210 64.228 1.00 89.94 382 ILE A C 1
ATOM 3142 O O . ILE A 1 382 ? -56.498 -16.689 64.993 1.00 89.94 382 ILE A O 1
ATOM 3146 N N . ALA A 1 383 ? -55.549 -14.895 64.025 1.00 88.00 383 ALA A N 1
ATOM 3147 C CA . ALA A 1 383 ? -56.373 -13.906 64.706 1.00 88.00 383 ALA A CA 1
ATOM 3148 C C . ALA A 1 383 ? -57.864 -14.121 64.421 1.00 88.00 383 ALA A C 1
ATOM 3150 O O . ALA A 1 383 ? -58.658 -14.118 65.357 1.00 88.00 38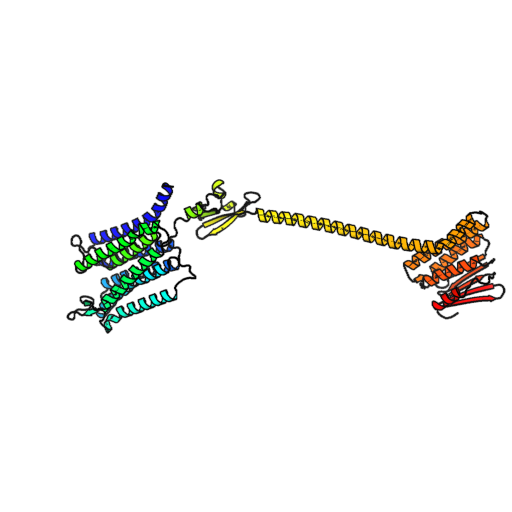3 ALA A O 1
ATOM 3151 N N . VAL A 1 384 ? -58.244 -14.380 63.164 1.00 89.69 384 VAL A N 1
ATOM 3152 C CA . VAL A 1 384 ? -59.634 -14.688 62.786 1.00 89.69 384 VAL A CA 1
ATOM 3153 C C . VAL A 1 384 ? -60.135 -15.963 63.471 1.00 89.69 384 VAL A C 1
ATOM 3155 O O . VAL A 1 384 ? -61.244 -15.960 64.002 1.00 89.69 384 VAL A O 1
ATOM 3158 N N . ARG A 1 385 ? -59.329 -17.036 63.508 1.00 87.69 385 ARG A N 1
ATOM 3159 C CA . ARG A 1 385 ? -59.716 -18.317 64.134 1.00 87.69 385 ARG A CA 1
ATOM 3160 C C . ARG A 1 385 ? -59.912 -18.201 65.649 1.00 87.69 385 ARG A C 1
ATOM 3162 O O . ARG A 1 385 ? -60.832 -18.806 66.184 1.00 87.69 385 ARG A O 1
ATOM 3169 N N . LEU A 1 386 ? -59.083 -17.406 66.328 1.00 88.81 386 LEU A N 1
ATOM 3170 C CA . LEU A 1 386 ? -59.116 -17.234 67.789 1.00 88.81 386 LEU A CA 1
ATOM 3171 C C . LEU A 1 386 ? -59.996 -16.062 68.256 1.00 88.81 386 LEU A C 1
ATOM 3173 O O . LEU A 1 386 ? -60.240 -15.914 69.455 1.00 88.81 386 LEU A O 1
ATOM 3177 N N . HIS A 1 387 ? -60.489 -15.234 67.330 1.00 89.38 387 HIS A N 1
ATOM 3178 C CA . HIS A 1 387 ? -61.317 -14.067 67.634 1.00 89.38 387 HIS A CA 1
ATOM 3179 C C . HIS A 1 387 ? -62.545 -14.381 68.511 1.00 89.38 387 HIS A C 1
ATOM 3181 O O . HIS A 1 387 ? -62.773 -13.626 69.459 1.00 89.38 387 HIS A O 1
ATOM 3187 N N . PRO A 1 388 ? -63.310 -15.472 68.283 1.00 87.06 388 PRO A N 1
ATOM 3188 C CA . PRO A 1 388 ? -64.468 -15.791 69.120 1.00 87.06 388 PRO A CA 1
ATOM 3189 C C . PRO A 1 388 ? -64.095 -15.998 70.595 1.00 87.06 388 PRO A C 1
ATOM 3191 O O . PRO A 1 388 ? -64.759 -15.464 71.484 1.00 87.06 388 PRO A O 1
ATOM 3194 N N . THR A 1 389 ? -62.996 -16.709 70.860 1.00 86.00 389 THR A N 1
ATOM 3195 C CA . THR A 1 389 ? -62.505 -16.962 72.220 1.00 86.00 389 THR A CA 1
ATOM 3196 C C . THR A 1 389 ? -61.962 -15.690 72.866 1.00 86.00 389 THR A C 1
ATOM 3198 O O . THR A 1 389 ? -62.269 -15.407 74.021 1.00 86.00 389 THR A O 1
ATOM 3201 N N . LEU A 1 390 ? -61.223 -14.866 72.113 1.00 87.44 390 LEU A N 1
ATOM 3202 C CA . LEU A 1 390 ? -60.742 -13.563 72.588 1.00 87.44 390 LEU A CA 1
ATOM 3203 C C . LEU A 1 390 ? -61.894 -12.617 72.959 1.00 87.44 390 LEU A C 1
ATOM 3205 O O . LEU A 1 390 ? -61.834 -11.958 73.995 1.00 87.44 390 LEU A O 1
ATOM 3209 N N . ALA A 1 391 ? -62.956 -12.580 72.150 1.00 87.88 391 ALA A N 1
ATOM 3210 C CA . ALA A 1 391 ? -64.149 -11.785 72.434 1.00 87.88 391 ALA A CA 1
ATOM 3211 C C . ALA A 1 391 ? -64.880 -12.269 73.702 1.00 87.88 391 ALA A C 1
ATOM 3213 O O . ALA A 1 391 ? -65.411 -11.464 74.473 1.00 87.88 391 ALA A O 1
ATOM 3214 N N . ARG A 1 392 ? -64.878 -13.584 73.961 1.00 85.44 392 ARG A N 1
ATOM 3215 C CA . ARG A 1 392 ? -65.404 -14.148 75.210 1.00 85.44 392 ARG A CA 1
ATOM 3216 C C . ARG A 1 392 ? -64.551 -13.757 76.413 1.00 85.44 392 ARG A C 1
ATOM 3218 O O . ARG A 1 392 ? -65.119 -13.306 77.401 1.00 85.44 392 ARG A O 1
ATOM 3225 N N . ILE A 1 393 ? -63.222 -13.843 76.312 1.00 86.25 393 ILE A N 1
ATOM 3226 C CA . ILE A 1 393 ? -62.306 -13.375 77.366 1.00 86.25 393 ILE A CA 1
ATOM 3227 C C . ILE A 1 393 ? -62.583 -11.903 77.690 1.00 86.25 393 ILE A C 1
ATOM 3229 O O . ILE A 1 393 ? -62.737 -11.563 78.859 1.00 86.25 393 ILE A O 1
ATOM 3233 N N . SER A 1 394 ? -62.721 -11.030 76.682 1.00 85.88 394 SER A N 1
ATOM 3234 C CA . SER A 1 394 ? -63.033 -9.617 76.941 1.00 85.88 394 SER A CA 1
ATOM 3235 C C . SER A 1 394 ? -64.360 -9.432 77.675 1.00 85.88 394 SER A C 1
ATOM 3237 O O . SER A 1 394 ? -64.428 -8.616 78.585 1.00 85.88 394 SER A O 1
ATOM 3239 N N . LYS A 1 395 ? -65.386 -10.225 77.340 1.00 85.75 395 LYS A N 1
ATOM 3240 C CA . LYS A 1 395 ? -66.706 -10.160 77.982 1.00 85.75 395 LYS A CA 1
ATOM 3241 C C . LYS A 1 395 ? -66.687 -10.671 79.428 1.00 85.75 395 LYS A C 1
ATOM 3243 O O . LYS A 1 395 ? -67.349 -10.091 80.281 1.00 85.75 395 LYS A O 1
ATOM 3248 N N . LEU A 1 396 ? -65.923 -11.727 79.711 1.00 83.31 396 LEU A N 1
ATOM 3249 C CA . LEU A 1 396 ? -65.704 -12.230 81.075 1.00 83.31 396 LEU A CA 1
ATOM 3250 C C . LEU A 1 396 ? -64.975 -11.192 81.942 1.00 83.31 396 LEU A C 1
ATOM 3252 O O . LEU A 1 396 ? -65.275 -11.037 83.119 1.00 83.31 396 LEU A O 1
ATOM 3256 N N . LEU A 1 397 ? -64.061 -10.422 81.348 1.00 82.50 397 LEU A N 1
ATOM 3257 C CA . LEU A 1 397 ? -63.308 -9.377 82.046 1.00 82.50 397 LEU A CA 1
ATOM 3258 C C . LEU A 1 397 ? -64.078 -8.054 82.231 1.00 82.50 397 LEU A C 1
ATOM 3260 O O . LEU A 1 397 ? -63.590 -7.176 82.941 1.00 82.50 397 LEU A O 1
ATOM 3264 N N . GLU A 1 398 ? -65.267 -7.887 81.637 1.00 83.56 398 GLU A N 1
ATOM 3265 C CA . GLU A 1 398 ? -66.128 -6.713 81.872 1.00 83.56 398 GLU A CA 1
ATOM 3266 C C . GLU A 1 398 ? -66.783 -6.738 83.264 1.00 83.56 398 GLU A C 1
ATOM 3268 O O . GLU A 1 398 ? -66.963 -5.683 83.874 1.00 83.56 398 GLU A O 1
ATOM 3273 N N . ASN A 1 399 ? -67.095 -7.930 83.790 1.00 74.44 399 ASN A N 1
ATOM 3274 C CA . ASN A 1 399 ? -67.644 -8.135 85.133 1.00 74.44 399 ASN A CA 1
ATOM 3275 C C . ASN A 1 399 ? -66.671 -8.984 85.954 1.00 74.44 399 ASN A C 1
ATOM 3277 O O . ASN A 1 399 ? -66.735 -10.206 85.951 1.00 74.44 399 ASN A O 1
ATOM 3281 N N . VAL A 1 400 ? -65.750 -8.312 86.639 1.00 74.56 400 VAL A N 1
ATOM 3282 C CA . VAL A 1 400 ? -64.646 -8.963 87.349 1.00 74.56 400 VAL A CA 1
ATOM 3283 C C . VAL A 1 400 ? -65.142 -9.631 88.638 1.00 74.56 400 VAL A C 1
ATOM 3285 O O . VAL A 1 400 ? -65.216 -8.991 89.688 1.00 74.56 400 VAL A O 1
ATOM 3288 N N . ASP A 1 401 ? -65.456 -10.921 88.563 1.00 80.69 401 ASP A N 1
ATOM 3289 C CA . ASP A 1 401 ? -65.547 -11.832 89.705 1.00 80.69 401 ASP A CA 1
ATOM 3290 C C . ASP A 1 401 ? -64.383 -12.845 89.689 1.00 80.69 401 ASP A C 1
ATOM 3292 O O . ASP A 1 401 ? -63.657 -12.994 88.701 1.00 80.69 401 ASP A O 1
ATOM 3296 N N . ASP A 1 402 ? -64.141 -13.496 90.832 1.00 78.62 402 ASP A N 1
ATOM 3297 C CA . ASP A 1 402 ? -63.008 -14.424 90.990 1.00 78.62 402 ASP A CA 1
ATOM 3298 C C . ASP A 1 402 ? -63.132 -15.636 90.045 1.00 78.62 402 ASP A C 1
ATOM 3300 O O . ASP A 1 402 ? -62.130 -16.144 89.540 1.00 78.62 402 ASP A O 1
ATOM 3304 N N . ASP A 1 403 ? -64.364 -16.044 89.729 1.00 77.12 403 ASP A N 1
ATOM 3305 C CA . ASP A 1 403 ? -64.646 -17.151 88.815 1.00 77.12 403 ASP A CA 1
ATOM 3306 C C . ASP A 1 403 ? -64.435 -16.769 87.339 1.00 77.12 403 ASP A C 1
ATOM 3308 O O . ASP A 1 403 ? -63.808 -17.542 86.610 1.00 77.12 403 ASP A O 1
ATOM 3312 N N . SER A 1 404 ? -64.824 -15.565 86.898 1.00 81.12 404 SER A N 1
ATOM 3313 C CA . SER A 1 404 ? -64.557 -15.086 85.530 1.00 81.12 404 SER A CA 1
ATOM 3314 C C . SER A 1 404 ? -63.072 -14.846 85.288 1.00 81.12 404 SER A C 1
ATOM 3316 O O . SER A 1 404 ? -62.602 -15.057 84.171 1.00 81.12 404 SER A O 1
ATOM 3318 N N . ILE A 1 405 ? -62.296 -14.447 86.307 1.00 82.50 405 ILE A N 1
ATOM 3319 C CA . ILE A 1 405 ? -60.830 -14.344 86.186 1.00 82.50 405 ILE A CA 1
ATOM 3320 C C . ILE A 1 405 ? -60.216 -15.731 85.964 1.00 82.50 405 ILE A C 1
ATOM 3322 O O . ILE A 1 405 ? -59.357 -15.892 85.092 1.00 82.50 405 ILE A O 1
ATOM 3326 N N . LYS A 1 406 ? -60.651 -16.737 86.732 1.00 83.81 406 LYS A N 1
ATOM 3327 C CA . LYS A 1 406 ? -60.161 -18.115 86.588 1.00 83.81 406 LYS A CA 1
ATOM 3328 C C . LYS A 1 406 ? -60.553 -18.711 85.235 1.00 83.81 406 LYS A C 1
ATOM 3330 O O . LYS A 1 406 ? -59.721 -19.345 84.593 1.00 83.81 406 LYS A O 1
ATOM 3335 N N . GLU A 1 407 ? -61.774 -18.464 84.763 1.00 82.56 407 GLU A N 1
ATOM 3336 C CA . GLU A 1 407 ? -62.228 -18.881 83.429 1.00 82.56 407 GLU A CA 1
ATOM 3337 C C . GLU A 1 407 ? -61.440 -18.174 82.313 1.00 82.56 407 GLU A C 1
ATOM 3339 O O . GLU A 1 407 ? -60.939 -18.819 81.390 1.00 82.56 407 GLU A O 1
ATOM 3344 N N . ALA A 1 408 ? -61.228 -16.860 82.430 1.00 85.62 408 ALA A N 1
ATOM 3345 C CA . ALA A 1 408 ? -60.411 -16.100 81.490 1.00 85.62 408 ALA A CA 1
ATOM 3346 C C . ALA A 1 408 ? -58.952 -16.586 81.452 1.00 85.62 408 ALA A C 1
ATOM 3348 O O . ALA A 1 408 ? -58.329 -16.542 80.388 1.00 85.62 408 ALA A O 1
ATOM 3349 N N . ALA A 1 409 ? -58.397 -17.066 82.570 1.00 86.50 409 ALA A N 1
ATOM 3350 C CA . ALA A 1 409 ? -57.047 -17.626 82.623 1.00 86.50 409 ALA A CA 1
ATOM 3351 C C . ALA A 1 409 ? -56.932 -18.944 81.835 1.00 86.50 409 ALA A C 1
ATOM 3353 O O . ALA A 1 409 ? -55.983 -19.100 81.063 1.00 86.50 409 ALA A O 1
ATOM 3354 N N . VAL A 1 410 ? -57.919 -19.842 81.959 1.00 85.94 410 VAL A N 1
ATOM 3355 C CA . VAL A 1 410 ? -57.985 -21.095 81.180 1.00 85.94 410 VAL A CA 1
ATOM 3356 C C . VAL A 1 410 ? -58.110 -20.790 79.684 1.00 85.94 410 VAL A C 1
ATOM 3358 O O . VAL A 1 410 ? -57.279 -21.244 78.896 1.00 85.94 410 VAL A O 1
ATOM 3361 N N . LEU A 1 411 ? -59.045 -19.916 79.298 1.00 87.75 411 LEU A N 1
ATOM 3362 C CA . LEU A 1 411 ? -59.228 -19.517 77.897 1.00 87.75 411 LEU A CA 1
ATOM 3363 C C . LEU A 1 411 ? -57.991 -18.794 77.334 1.00 87.75 411 LEU A C 1
ATOM 3365 O O . LEU A 1 411 ? -57.654 -18.947 76.161 1.00 87.75 411 LEU A O 1
ATOM 3369 N N . SER A 1 412 ? -57.272 -18.021 78.155 1.00 88.62 412 SER A N 1
ATOM 3370 C CA . SER A 1 412 ? -56.017 -17.369 77.748 1.00 88.62 412 SER A CA 1
ATOM 3371 C C . SER A 1 412 ? -54.905 -18.385 77.484 1.00 88.62 412 SER A C 1
ATOM 3373 O O . SER A 1 412 ? -54.137 -18.223 76.530 1.00 88.62 412 SER A O 1
ATOM 3375 N N . ALA A 1 413 ? -54.826 -19.444 78.296 1.00 89.62 413 ALA A N 1
ATOM 3376 C CA . ALA A 1 413 ? -53.912 -20.558 78.067 1.00 89.62 413 ALA A CA 1
ATOM 3377 C C . ALA A 1 413 ? -54.255 -21.292 76.766 1.00 89.62 413 ALA A C 1
ATOM 3379 O O . ALA A 1 413 ? -53.358 -21.514 75.949 1.00 89.62 413 ALA A O 1
ATOM 3380 N N . PHE A 1 414 ? -55.545 -21.552 76.525 1.00 90.62 414 PHE A N 1
ATOM 3381 C CA . PHE A 1 414 ? -56.029 -22.125 75.273 1.00 90.62 414 PHE A CA 1
ATOM 3382 C C . PHE A 1 414 ? -55.667 -21.263 74.063 1.00 90.62 414 PHE A C 1
ATOM 3384 O O . PHE A 1 414 ? -55.029 -21.756 73.137 1.00 90.62 414 PHE A O 1
ATOM 3391 N N . VAL A 1 415 ? -55.984 -19.964 74.071 1.00 90.44 415 VAL A N 1
ATOM 3392 C CA . VAL A 1 415 ? -55.661 -19.050 72.960 1.00 90.44 415 VAL A CA 1
ATOM 3393 C C . VAL A 1 415 ? -54.159 -19.045 72.683 1.00 90.44 415 VAL A C 1
ATOM 3395 O O . VAL A 1 415 ? -53.741 -19.161 71.531 1.00 90.44 415 VAL A O 1
ATOM 3398 N N . LYS A 1 416 ? -53.330 -18.961 73.728 1.00 91.69 416 LYS A N 1
ATOM 3399 C CA . LYS A 1 416 ? -51.868 -18.980 73.605 1.00 91.69 416 LYS A CA 1
ATOM 3400 C C . LYS A 1 416 ? -51.365 -20.294 73.003 1.00 91.69 416 LYS A C 1
ATOM 3402 O O . LYS A 1 416 ? -50.531 -20.275 72.096 1.00 91.69 416 LYS A O 1
ATOM 3407 N N . ARG A 1 417 ? -51.846 -21.434 73.503 1.00 92.62 417 ARG A N 1
ATOM 3408 C CA . ARG A 1 417 ? -51.392 -22.760 73.065 1.00 92.62 417 ARG A CA 1
ATOM 3409 C C . ARG A 1 417 ? -51.928 -23.138 71.692 1.00 92.62 417 ARG A C 1
ATOM 3411 O O . ARG A 1 417 ? -51.152 -23.608 70.865 1.00 92.62 417 ARG A O 1
ATOM 3418 N N . CYS A 1 418 ? -53.182 -22.817 71.399 1.00 90.38 418 CYS A N 1
ATOM 3419 C CA . CYS A 1 418 ? -53.783 -22.989 70.082 1.00 90.38 418 CYS A CA 1
ATOM 3420 C C . CYS A 1 418 ? -53.090 -22.101 69.032 1.00 90.38 418 CYS A C 1
ATOM 3422 O O . CYS A 1 418 ? -52.736 -22.594 67.964 1.00 90.38 418 CYS A O 1
ATOM 3424 N N . ALA A 1 419 ? -52.765 -20.837 69.346 1.00 90.88 419 ALA A N 1
ATOM 3425 C CA . ALA A 1 419 ? -51.971 -19.977 68.458 1.00 90.88 419 ALA A CA 1
ATOM 3426 C C . ALA A 1 419 ? -50.590 -20.575 68.144 1.00 90.88 419 ALA A C 1
ATOM 3428 O O . ALA A 1 419 ? -50.166 -20.575 66.990 1.00 90.88 419 ALA A O 1
ATOM 3429 N N . ASN A 1 420 ? -49.895 -21.109 69.153 1.00 91.69 420 ASN A N 1
ATOM 3430 C CA . ASN A 1 420 ? -48.608 -21.776 68.959 1.00 91.69 420 ASN A CA 1
ATOM 3431 C C . ASN A 1 420 ? -48.737 -23.026 68.075 1.00 91.69 420 ASN A C 1
ATOM 3433 O O . ASN A 1 420 ? -47.951 -23.211 67.150 1.00 91.69 420 ASN A O 1
ATOM 3437 N N . MET A 1 421 ? -49.754 -23.854 68.316 1.00 89.69 421 MET A N 1
ATOM 3438 C CA . MET A 1 421 ? -50.013 -25.038 67.500 1.00 89.69 421 MET A CA 1
ATOM 3439 C C . MET A 1 421 ? -50.353 -24.690 66.049 1.00 89.69 421 MET A C 1
ATOM 3441 O O . MET A 1 421 ? -49.832 -25.323 65.134 1.00 89.69 421 MET A O 1
ATOM 3445 N N . LEU A 1 422 ? -51.166 -23.654 65.827 1.00 91.06 422 LEU A N 1
ATOM 3446 C CA . LEU A 1 422 ? -51.481 -23.152 64.491 1.00 91.06 422 LEU A CA 1
ATOM 3447 C C . LEU A 1 422 ? -50.223 -22.634 63.775 1.00 91.06 422 LEU A C 1
ATOM 3449 O O . LEU A 1 422 ? -50.025 -22.947 62.605 1.00 91.06 422 LEU A O 1
ATOM 3453 N N . LEU A 1 423 ? -49.327 -21.922 64.471 1.00 90.94 423 LEU A N 1
ATOM 3454 C CA . LEU A 1 423 ? -48.038 -21.498 63.903 1.00 90.94 423 LEU A CA 1
ATOM 3455 C C . LEU A 1 423 ? -47.158 -22.686 63.503 1.00 90.94 423 LEU A C 1
ATOM 3457 O O . LEU A 1 423 ? -46.567 -22.667 62.425 1.00 90.94 423 LEU A O 1
ATOM 3461 N N . ILE A 1 424 ? -47.084 -23.721 64.343 1.00 89.75 424 ILE A N 1
ATOM 3462 C CA . ILE A 1 424 ? -46.351 -24.952 64.022 1.00 89.75 424 ILE A CA 1
ATOM 3463 C C . ILE A 1 424 ? -46.994 -25.649 62.814 1.00 89.75 424 ILE A C 1
ATOM 3465 O O . ILE A 1 424 ? -46.273 -26.126 61.942 1.00 89.75 424 ILE A O 1
ATOM 3469 N N . SER A 1 425 ? -48.328 -25.647 62.708 1.00 89.62 425 SER A N 1
ATOM 3470 C CA . SER A 1 425 ? -49.041 -26.266 61.582 1.00 89.62 425 SER A CA 1
ATOM 3471 C C . SER A 1 425 ? -48.792 -25.587 60.233 1.00 89.62 425 SER A C 1
ATOM 3473 O O . SER A 1 425 ? -48.818 -26.254 59.208 1.00 89.62 425 SER A O 1
ATOM 3475 N N . GLU A 1 426 ? -48.491 -24.283 60.218 1.00 88.06 426 GLU A N 1
ATOM 3476 C CA . GLU A 1 426 ? -48.091 -23.572 58.991 1.00 88.06 426 GLU A CA 1
ATOM 3477 C C . GLU A 1 426 ? -46.628 -23.863 58.605 1.00 88.06 426 GLU A C 1
ATOM 3479 O O . GLU A 1 426 ? -46.224 -23.609 57.472 1.00 88.06 426 GLU A O 1
ATOM 3484 N N . GLN A 1 427 ? -45.817 -24.386 59.534 1.00 86.00 427 GLN A N 1
ATOM 3485 C CA . GLN A 1 427 ? -44.430 -24.793 59.277 1.00 86.00 427 GLN A CA 1
ATOM 3486 C C . GLN A 1 427 ? -44.304 -26.282 58.931 1.00 86.00 427 GLN A C 1
ATOM 3488 O O . GLN A 1 427 ? -43.376 -26.661 58.216 1.00 86.00 427 GLN A O 1
ATOM 3493 N N . SER A 1 428 ? -45.199 -27.124 59.452 1.00 87.81 428 SER A N 1
ATOM 3494 C CA . SER A 1 428 ? -45.165 -28.577 59.297 1.00 87.81 428 SER A CA 1
ATOM 3495 C C . SER A 1 428 ? -46.567 -29.183 59.348 1.00 87.81 428 SER A C 1
ATOM 3497 O O . SER A 1 428 ? -47.328 -28.955 60.293 1.00 87.81 428 SER A O 1
ATOM 3499 N N . ASP A 1 429 ? -46.862 -30.062 58.389 1.00 87.12 429 ASP A N 1
ATOM 3500 C CA . ASP A 1 429 ? -48.104 -30.845 58.349 1.00 87.12 429 ASP A CA 1
ATOM 3501 C C . ASP A 1 429 ? -48.216 -31.852 59.509 1.00 87.12 429 ASP A C 1
ATOM 3503 O O . ASP A 1 429 ? -49.303 -32.363 59.780 1.00 87.12 429 ASP A O 1
ATOM 3507 N N . TYR A 1 430 ? -47.109 -32.120 60.214 1.00 88.50 430 TYR A N 1
ATOM 3508 C CA . TYR A 1 430 ? -47.034 -33.027 61.359 1.00 88.50 430 TYR A CA 1
ATOM 3509 C C . TYR A 1 430 ? -46.472 -32.331 62.602 1.00 88.50 430 TYR A C 1
ATOM 3511 O O . TYR A 1 430 ? -45.536 -31.531 62.525 1.00 88.50 430 TYR A O 1
ATOM 3519 N N . MET A 1 431 ? -47.013 -32.690 63.761 1.00 90.12 431 MET A N 1
ATOM 3520 C CA . MET A 1 431 ? -46.627 -32.197 65.076 1.00 90.12 431 MET A CA 1
ATOM 3521 C C . MET A 1 431 ? -46.461 -33.376 66.032 1.00 90.12 431 MET A C 1
ATOM 3523 O O . MET A 1 431 ? -47.155 -34.385 65.927 1.00 90.12 431 MET A O 1
ATOM 3527 N N . ARG A 1 432 ? -45.541 -33.258 66.990 1.00 89.94 432 ARG A N 1
ATOM 3528 C CA . ARG A 1 432 ? -45.367 -34.282 68.022 1.00 89.94 432 ARG A CA 1
ATOM 3529 C C . ARG A 1 432 ? -46.511 -34.273 69.023 1.00 89.94 432 ARG A C 1
ATOM 3531 O O . ARG A 1 432 ? -46.964 -33.219 69.460 1.00 89.94 432 ARG A O 1
ATOM 3538 N N . THR A 1 433 ? -46.900 -35.461 69.455 1.00 88.38 433 THR A N 1
ATOM 3539 C CA . THR A 1 433 ? -47.918 -35.695 70.483 1.00 88.38 433 THR A CA 1
ATOM 3540 C C . THR A 1 433 ? -47.538 -35.019 71.807 1.00 88.38 433 THR A C 1
ATOM 3542 O O . THR A 1 433 ? -48.409 -34.547 72.538 1.00 88.38 433 THR A O 1
ATOM 3545 N N . MET A 1 434 ? -46.236 -34.860 72.074 1.00 89.94 434 MET A N 1
ATOM 3546 C CA . MET A 1 434 ? -45.728 -34.033 73.170 1.00 89.94 434 MET A CA 1
ATOM 3547 C C . MET A 1 434 ? -46.263 -32.586 73.154 1.00 89.94 434 MET A C 1
ATOM 3549 O O . MET A 1 434 ? -46.561 -32.048 74.214 1.00 89.94 434 MET A O 1
ATOM 3553 N N . GLU A 1 435 ? -46.440 -31.939 71.997 1.00 90.69 435 GLU A N 1
ATOM 3554 C CA . GLU A 1 435 ? -46.980 -30.566 71.941 1.00 90.69 435 GLU A CA 1
ATOM 3555 C C . GLU A 1 435 ? -48.457 -30.510 72.360 1.00 90.69 435 GLU A C 1
ATOM 3557 O O . GLU A 1 435 ? -48.871 -29.582 73.063 1.00 90.69 435 GLU A O 1
ATOM 3562 N N . LEU A 1 436 ? -49.245 -31.530 71.993 1.00 90.56 436 LEU A N 1
ATOM 3563 C CA . LEU A 1 436 ? -50.628 -31.703 72.454 1.00 90.56 436 LEU A CA 1
ATOM 3564 C C . LEU A 1 436 ? -50.683 -31.916 73.963 1.00 90.56 436 LEU A C 1
ATOM 3566 O O . LEU A 1 436 ? -51.423 -31.218 74.656 1.00 90.56 436 LEU A O 1
ATOM 3570 N N . PHE A 1 437 ? -49.830 -32.798 74.478 1.00 91.94 437 PHE A N 1
ATOM 3571 C CA . PHE A 1 437 ? -49.673 -33.019 75.910 1.00 91.94 437 PHE A CA 1
ATOM 3572 C C . PHE A 1 437 ? -49.332 -31.727 76.663 1.00 91.94 437 PHE A C 1
ATOM 3574 O O . PHE A 1 437 ? -49.994 -31.391 77.643 1.00 91.94 437 PHE A O 1
ATOM 3581 N N . LEU A 1 438 ? -48.334 -30.967 76.201 1.00 91.56 438 LEU A N 1
ATOM 3582 C CA . LEU A 1 438 ? -47.924 -29.712 76.836 1.00 91.56 438 LEU A CA 1
ATOM 3583 C C . LEU A 1 438 ? -49.043 -28.663 76.825 1.00 91.56 438 LEU A C 1
ATOM 3585 O O . LEU A 1 438 ? -49.159 -27.899 77.784 1.00 91.56 438 LEU A O 1
ATOM 3589 N N . SER A 1 439 ? -49.853 -28.634 75.765 1.00 93.31 439 SER A N 1
ATOM 3590 C CA . SER A 1 439 ? -50.978 -27.704 75.619 1.00 93.31 439 SER A CA 1
ATOM 3591 C C . SER A 1 439 ? -52.129 -28.046 76.565 1.00 93.31 439 SER A C 1
ATOM 3593 O O . SER A 1 439 ? -52.589 -27.176 77.303 1.00 93.31 439 SER A O 1
ATOM 3595 N N . ILE A 1 440 ? -52.520 -29.324 76.628 1.00 90.75 440 ILE A N 1
ATOM 3596 C CA . ILE A 1 440 ? -53.536 -29.828 77.566 1.00 90.75 440 ILE A CA 1
ATOM 3597 C C . ILE A 1 440 ? -53.076 -29.629 79.012 1.00 90.75 440 ILE A C 1
ATOM 3599 O O . ILE A 1 440 ? -53.835 -29.126 79.838 1.00 90.75 440 ILE A O 1
ATOM 3603 N N . ARG A 1 441 ? -51.809 -29.935 79.311 1.00 91.62 441 ARG A N 1
ATOM 3604 C CA . ARG A 1 441 ? -51.235 -29.759 80.648 1.00 91.62 441 ARG A CA 1
ATOM 3605 C C . ARG A 1 441 ? -51.254 -28.302 81.108 1.00 91.62 441 ARG A C 1
ATOM 3607 O O . ARG A 1 441 ? -51.534 -28.053 82.274 1.00 91.62 441 ARG A O 1
ATOM 3614 N N . GLU A 1 442 ? -50.953 -27.342 80.228 1.00 90.00 442 GLU A N 1
ATOM 3615 C CA . GLU A 1 442 ? -51.013 -25.918 80.594 1.00 90.00 442 GLU A CA 1
ATOM 3616 C C . GLU A 1 442 ? -52.453 -25.469 80.864 1.00 90.00 442 GLU A C 1
ATOM 3618 O O . GLU A 1 442 ? -52.681 -24.834 81.890 1.00 90.00 442 GLU A O 1
ATOM 3623 N N . SER A 1 443 ? -53.430 -25.856 80.033 1.00 90.12 443 SER A N 1
ATOM 3624 C CA . SER A 1 443 ? -54.851 -25.595 80.323 1.00 90.12 443 SER A CA 1
ATOM 3625 C C . SER A 1 443 ? -55.285 -26.210 81.660 1.00 90.12 443 SER A C 1
ATOM 3627 O O . SER A 1 443 ? -55.919 -25.538 82.472 1.00 90.12 443 SER A O 1
ATOM 3629 N N . MET A 1 444 ? -54.893 -27.460 81.936 1.00 89.00 444 MET A N 1
ATOM 3630 C CA . MET A 1 444 ? -55.204 -28.152 83.193 1.00 89.00 444 MET A CA 1
ATOM 3631 C C . MET A 1 444 ? -54.586 -27.492 84.425 1.00 89.00 444 MET A C 1
ATOM 3633 O O . MET A 1 444 ? -55.209 -27.479 85.484 1.00 89.00 444 MET A O 1
ATOM 3637 N N . GLU A 1 445 ? -53.391 -26.914 84.309 1.00 88.38 445 GLU A N 1
ATOM 3638 C CA . GLU A 1 445 ? -52.753 -26.213 85.426 1.00 88.38 445 GLU A CA 1
ATOM 3639 C C . GLU A 1 445 ? -53.556 -24.976 85.853 1.00 88.38 445 GLU A C 1
ATOM 3641 O O . GLU A 1 445 ? -53.697 -24.712 87.047 1.00 88.38 445 GLU A O 1
ATOM 3646 N N . TYR A 1 446 ? -54.160 -24.263 84.897 1.00 88.25 446 TYR A N 1
ATOM 3647 C CA . TYR A 1 446 ? -55.096 -23.180 85.203 1.00 88.25 446 TYR A CA 1
ATOM 3648 C C . TYR A 1 446 ? -56.450 -23.699 85.709 1.00 88.25 446 TYR A C 1
ATOM 3650 O O . TYR A 1 446 ? -57.055 -23.062 86.569 1.00 88.25 446 TYR A O 1
ATOM 3658 N N . MET A 1 447 ? -56.908 -24.878 85.270 1.00 84.62 447 MET A N 1
ATOM 3659 C CA . MET A 1 447 ? -58.132 -25.497 85.805 1.00 84.62 447 MET A CA 1
ATOM 3660 C C . MET A 1 447 ? -58.008 -25.911 87.276 1.00 84.62 447 MET A C 1
ATOM 3662 O O . MET A 1 447 ? -58.987 -25.804 88.011 1.00 84.62 447 MET A O 1
ATOM 3666 N N . LYS A 1 448 ? -56.813 -26.284 87.753 1.00 84.56 448 LYS A N 1
ATOM 3667 C CA . LYS A 1 448 ? -56.576 -26.540 89.189 1.00 84.56 448 LYS A CA 1
ATOM 3668 C C . LYS A 1 448 ? -56.881 -25.321 90.066 1.00 84.56 448 LYS A C 1
ATOM 3670 O O . LYS A 1 448 ? -57.228 -25.486 91.229 1.00 84.56 448 LYS A O 1
ATOM 3675 N N . MET A 1 449 ? -56.806 -24.101 89.522 1.00 81.81 449 MET A N 1
ATOM 3676 C CA . MET A 1 449 ? -57.190 -22.873 90.238 1.00 81.81 449 MET A CA 1
ATOM 3677 C C . MET A 1 449 ? -58.710 -22.737 90.438 1.00 81.81 449 MET A C 1
ATOM 3679 O O . MET A 1 449 ? -59.141 -21.894 91.224 1.00 81.81 449 MET A O 1
ATOM 3683 N N . ARG A 1 450 ? -59.516 -23.551 89.740 1.00 79.50 450 ARG A N 1
ATOM 3684 C CA . ARG A 1 450 ? -60.975 -23.690 89.906 1.00 79.50 450 ARG A CA 1
ATOM 3685 C C . ARG A 1 450 ? -61.354 -24.858 90.831 1.00 79.50 450 ARG A C 1
ATOM 3687 O O . ARG A 1 450 ? -62.492 -25.307 90.787 1.00 79.50 450 ARG A O 1
ATOM 3694 N N . ASP A 1 451 ? -60.403 -25.374 91.615 1.00 79.38 451 ASP A N 1
ATOM 3695 C CA . ASP A 1 451 ? -60.558 -26.548 92.491 1.00 79.38 451 ASP A CA 1
ATOM 3696 C C . ASP A 1 451 ? -60.934 -27.857 91.757 1.00 79.38 451 ASP A C 1
ATOM 3698 O O . ASP A 1 451 ? -61.416 -28.810 92.369 1.00 79.38 451 ASP A O 1
ATOM 3702 N N . ILE A 1 452 ? -60.666 -27.940 90.446 1.00 83.44 452 ILE A N 1
ATOM 3703 C CA . ILE A 1 452 ? -60.892 -29.149 89.640 1.00 83.44 452 ILE A CA 1
ATOM 3704 C C . ILE A 1 452 ? -59.653 -30.050 89.708 1.00 83.44 452 ILE A C 1
ATOM 3706 O O . ILE A 1 452 ? -58.540 -29.639 89.364 1.00 83.44 452 ILE A O 1
ATOM 3710 N N . SER A 1 453 ? -59.839 -31.310 90.104 1.00 83.88 453 SER A N 1
ATOM 3711 C CA . SER A 1 453 ? -58.761 -32.304 90.158 1.00 83.88 453 SER A CA 1
ATOM 3712 C C . SER A 1 453 ? -58.439 -32.831 88.758 1.00 83.88 453 SER A C 1
ATOM 3714 O O . SER A 1 453 ? -59.142 -33.699 88.248 1.00 83.88 453 SER A O 1
ATOM 3716 N N . CYS A 1 454 ? -57.381 -32.301 88.131 1.00 87.50 454 CYS A N 1
ATOM 3717 C CA . CYS A 1 454 ? -56.988 -32.669 86.768 1.00 87.50 454 CYS A CA 1
ATOM 3718 C C . CYS A 1 454 ? -55.564 -33.226 86.672 1.00 87.50 454 CYS A C 1
ATOM 3720 O O . CYS A 1 454 ? -54.642 -32.661 87.273 1.00 87.50 454 CYS A O 1
ATOM 3722 N N . ASP A 1 455 ? -55.371 -34.257 85.848 1.00 87.31 455 ASP A N 1
ATOM 3723 C CA . ASP A 1 455 ? -54.041 -34.720 85.440 1.00 87.31 455 ASP A CA 1
ATOM 3724 C C . ASP A 1 455 ? -54.034 -35.244 83.995 1.00 87.31 455 ASP A C 1
ATOM 3726 O O . ASP A 1 455 ? -55.060 -35.665 83.453 1.00 87.31 455 ASP A O 1
ATOM 3730 N N . VAL A 1 456 ? -52.865 -35.207 83.361 1.00 90.56 456 VAL A N 1
ATOM 3731 C CA . VAL A 1 456 ? -52.661 -35.694 81.995 1.00 90.56 456 VAL A CA 1
ATOM 3732 C C . VAL A 1 456 ? -51.397 -36.536 81.931 1.00 90.56 456 VAL A C 1
ATOM 3734 O O . VAL A 1 456 ? -50.346 -36.139 82.434 1.00 90.56 456 VAL A O 1
ATOM 3737 N N . ILE A 1 457 ? -51.477 -37.688 81.267 1.00 90.81 457 ILE A N 1
ATOM 3738 C CA . ILE A 1 457 ? -50.337 -38.585 81.059 1.00 90.81 457 ILE A CA 1
ATOM 3739 C C . ILE A 1 457 ? -50.129 -38.830 79.568 1.00 90.81 457 ILE A C 1
ATOM 3741 O O . ILE A 1 457 ? -51.077 -39.036 78.811 1.00 90.81 457 ILE A O 1
ATOM 3745 N N . ILE A 1 458 ? -48.860 -38.833 79.158 1.00 89.81 458 ILE A N 1
ATOM 3746 C CA . ILE A 1 458 ? -48.425 -39.272 77.834 1.00 89.81 458 ILE A CA 1
ATOM 3747 C C . ILE A 1 458 ? -47.647 -40.583 77.962 1.00 89.81 458 ILE A C 1
ATOM 3749 O O . ILE A 1 458 ? -46.671 -40.666 78.707 1.00 89.81 458 ILE A O 1
ATOM 3753 N N . ASN A 1 459 ? -48.088 -41.604 77.232 1.00 85.62 459 ASN A N 1
ATOM 3754 C CA . ASN A 1 459 ? -47.470 -42.932 77.244 1.00 85.62 459 ASN A CA 1
ATOM 3755 C C . ASN A 1 459 ? -46.504 -43.146 76.071 1.00 85.62 459 ASN A C 1
ATOM 3757 O O . ASN A 1 459 ? -45.547 -43.904 76.203 1.00 85.62 459 ASN A O 1
ATOM 3761 N N . ASP A 1 460 ? -46.738 -42.481 74.935 1.00 84.50 460 ASP A N 1
ATOM 3762 C CA . ASP A 1 460 ? -45.905 -42.595 73.734 1.00 84.50 460 ASP A CA 1
ATOM 3763 C C . ASP A 1 460 ? -45.893 -41.262 72.966 1.00 84.50 460 ASP A C 1
ATOM 3765 O O . ASP A 1 460 ? -46.950 -40.659 72.761 1.00 84.50 460 ASP A O 1
ATOM 3769 N N . ASP A 1 461 ? -44.708 -40.800 72.552 1.00 86.06 461 ASP A N 1
ATOM 3770 C CA . ASP A 1 461 ? -44.535 -39.574 71.760 1.00 86.06 461 ASP A CA 1
ATOM 3771 C C . ASP A 1 461 ? -44.389 -39.933 70.280 1.00 86.06 461 ASP A C 1
ATOM 3773 O O . ASP A 1 461 ? -43.398 -40.533 69.859 1.00 86.06 461 ASP A O 1
ATOM 3777 N N . ARG A 1 462 ? -45.390 -39.561 69.479 1.00 86.31 462 ARG A N 1
ATOM 3778 C CA . ARG A 1 462 ? -45.422 -39.805 68.032 1.00 86.31 462 ARG A CA 1
ATOM 3779 C C . ARG A 1 462 ? -45.701 -38.533 67.255 1.00 86.31 462 ARG A C 1
ATOM 3781 O O . ARG A 1 462 ? -46.300 -37.598 67.780 1.00 86.31 462 ARG A O 1
ATOM 3788 N N . GLU A 1 463 ? -45.310 -38.514 65.989 1.00 87.38 463 GLU A N 1
ATOM 3789 C CA . GLU A 1 463 ? -45.762 -37.485 65.055 1.00 87.38 463 GLU A CA 1
ATOM 3790 C C . GLU A 1 463 ? -47.181 -37.799 64.579 1.00 87.38 463 GLU A C 1
ATOM 3792 O O . GLU A 1 463 ? -47.473 -38.901 64.115 1.00 87.38 463 GLU A O 1
ATOM 3797 N N . ILE A 1 464 ? -48.058 -36.812 64.720 1.00 87.62 464 ILE A N 1
ATOM 3798 C CA . ILE A 1 464 ? -49.458 -36.844 64.303 1.00 87.62 464 ILE A CA 1
ATOM 3799 C C . ILE A 1 464 ? -49.706 -35.665 63.364 1.00 87.62 464 ILE A C 1
ATOM 3801 O O . ILE A 1 464 ? -48.989 -34.668 63.425 1.00 87.62 464 ILE A O 1
ATOM 3805 N N . ALA A 1 465 ? -50.699 -35.755 62.479 1.00 88.62 465 ALA A N 1
ATOM 3806 C CA . ALA A 1 465 ? -51.018 -34.629 61.605 1.00 88.62 465 ALA A CA 1
ATOM 3807 C C . ALA A 1 465 ? -51.383 -33.398 62.455 1.00 88.62 465 ALA A C 1
ATOM 3809 O O . ALA A 1 465 ? -52.219 -33.493 63.358 1.00 88.62 465 ALA A O 1
ATOM 3810 N N . SER A 1 466 ? -50.785 -32.241 62.166 1.00 89.50 466 SER A N 1
ATOM 3811 C CA . SER A 1 466 ? -50.968 -31.004 62.940 1.00 89.50 466 SER A CA 1
ATOM 3812 C C . SER A 1 466 ? -52.446 -30.615 63.043 1.00 89.50 466 SER A C 1
ATOM 3814 O O . SER A 1 466 ? -52.904 -30.180 64.098 1.00 89.50 466 SER A O 1
ATOM 3816 N N . GLY A 1 467 ? -53.225 -30.857 61.981 1.00 86.88 467 GLY A N 1
ATOM 3817 C CA . GLY A 1 467 ? -54.676 -30.651 61.982 1.00 86.88 467 GLY A CA 1
ATOM 3818 C C . GLY A 1 467 ? -55.428 -31.532 62.988 1.00 86.88 467 GLY A C 1
ATOM 3819 O O . GLY A 1 467 ? -56.363 -31.052 63.622 1.00 86.88 467 GLY A O 1
ATOM 3820 N N . ILE A 1 468 ? -54.997 -32.783 63.187 1.00 87.00 468 ILE A N 1
ATOM 3821 C CA . ILE A 1 468 ? -55.577 -33.704 64.180 1.00 87.00 468 ILE A CA 1
ATOM 3822 C C . ILE A 1 468 ? -55.225 -33.242 65.599 1.00 87.00 468 ILE A C 1
ATOM 3824 O O . ILE A 1 468 ? -56.094 -33.233 66.470 1.00 87.00 468 ILE A O 1
ATOM 3828 N N . ALA A 1 469 ? -53.980 -32.811 65.829 1.00 89.19 469 ALA A N 1
ATOM 3829 C CA . ALA A 1 469 ? -53.542 -32.291 67.126 1.00 89.19 469 ALA A CA 1
ATOM 3830 C C . ALA A 1 469 ? -54.345 -31.047 67.542 1.00 89.19 469 ALA A C 1
ATOM 3832 O O . ALA A 1 469 ? -54.893 -31.002 68.643 1.00 89.19 469 ALA A O 1
ATOM 3833 N N . ILE A 1 470 ? -54.467 -30.073 66.632 1.00 90.50 470 ILE A N 1
ATOM 3834 C CA . ILE A 1 470 ? -55.236 -28.841 66.855 1.00 90.50 470 ILE A CA 1
ATOM 3835 C C . ILE A 1 470 ? -56.706 -29.168 67.106 1.00 90.50 470 ILE A C 1
ATOM 3837 O O . ILE A 1 470 ? -57.269 -28.686 68.082 1.00 90.50 470 ILE A O 1
ATOM 3841 N N . PHE A 1 471 ? -57.312 -30.021 66.276 1.00 89.25 471 PHE A N 1
ATOM 3842 C CA . PHE A 1 471 ? -58.704 -30.429 66.459 1.00 89.25 471 PHE A CA 1
ATOM 3843 C C . PHE A 1 471 ? -58.930 -31.108 67.813 1.00 89.25 471 PHE A C 1
ATOM 3845 O O . PHE A 1 471 ? -59.908 -30.816 68.493 1.00 89.25 471 PHE A O 1
ATOM 3852 N N . THR A 1 472 ? -58.018 -31.988 68.231 1.00 88.50 472 THR A N 1
ATOM 3853 C CA . THR A 1 472 ? -58.125 -32.680 69.523 1.00 88.50 472 THR A CA 1
ATOM 3854 C C . THR A 1 472 ? -58.057 -31.691 70.684 1.00 88.50 472 THR A C 1
ATOM 3856 O O . THR A 1 472 ? -58.814 -31.816 71.643 1.00 88.50 472 THR A O 1
ATOM 3859 N N . TYR A 1 473 ? -57.198 -30.674 70.583 1.00 91.38 473 TYR A N 1
ATOM 3860 C CA . TYR A 1 473 ? -57.111 -29.620 71.589 1.00 91.38 473 TYR A CA 1
ATOM 3861 C C . TYR A 1 473 ? -58.337 -28.690 71.591 1.00 91.38 473 TYR A C 1
ATOM 3863 O O . TYR A 1 473 ? -58.839 -28.341 72.654 1.00 91.38 473 TYR A O 1
ATOM 3871 N N . GLU A 1 474 ? -58.870 -28.334 70.418 1.00 89.31 474 GLU A N 1
ATOM 3872 C CA . GLU A 1 474 ? -60.124 -27.575 70.288 1.00 89.31 474 GLU A CA 1
ATOM 3873 C C . GLU A 1 474 ? -61.322 -28.358 70.850 1.00 89.31 474 GLU A C 1
ATOM 3875 O O . GLU A 1 474 ? -62.188 -27.779 71.504 1.00 89.31 474 GLU A O 1
ATOM 3880 N N . LEU A 1 475 ? -61.366 -29.676 70.638 1.00 87.50 475 LEU A N 1
ATOM 3881 C CA . LEU A 1 475 ? -62.398 -30.548 71.195 1.00 87.50 475 LEU A CA 1
ATOM 3882 C C . LEU A 1 475 ? -62.281 -30.653 72.719 1.00 87.50 475 LEU A C 1
ATOM 3884 O O . LEU A 1 475 ? -63.297 -30.584 73.404 1.00 87.50 475 LEU A O 1
ATOM 3888 N N . PHE A 1 476 ? -61.061 -30.777 73.245 1.00 89.00 476 PHE A N 1
ATOM 3889 C CA . PHE A 1 476 ? -60.792 -30.734 74.682 1.00 89.00 476 PHE A CA 1
ATOM 3890 C C . PHE A 1 476 ? -61.310 -29.434 75.314 1.00 89.00 476 PHE A C 1
ATOM 3892 O O . PHE A 1 476 ? -62.044 -29.490 76.298 1.00 89.00 476 PHE A O 1
ATOM 3899 N N . GLU A 1 477 ? -61.023 -28.279 74.709 1.00 88.25 477 GLU A N 1
ATOM 3900 C CA . GLU A 1 477 ? -61.537 -26.992 75.197 1.00 88.25 477 GLU A CA 1
ATOM 3901 C C . GLU A 1 477 ? -63.069 -26.928 75.130 1.00 88.25 477 GLU A C 1
ATOM 3903 O O . GLU A 1 477 ? -63.727 -26.518 76.083 1.00 88.25 477 GLU A O 1
ATOM 3908 N N . LYS A 1 478 ? -63.665 -27.418 74.036 1.00 86.12 478 LYS A N 1
ATOM 3909 C CA . LYS A 1 478 ? -65.125 -27.475 73.886 1.00 86.12 478 LYS A CA 1
ATOM 3910 C C . LYS A 1 478 ? -65.782 -28.356 74.958 1.00 86.12 478 LYS A C 1
ATOM 3912 O O . LYS A 1 478 ? -66.895 -28.055 75.386 1.00 86.12 478 LYS A O 1
ATOM 3917 N N . ILE A 1 479 ? -65.123 -29.433 75.387 1.00 85.44 479 ILE A N 1
ATOM 3918 C CA . ILE A 1 479 ? -65.593 -30.303 76.476 1.00 85.44 479 ILE A CA 1
ATOM 3919 C C . ILE A 1 479 ? -65.546 -29.564 77.813 1.00 85.44 479 ILE A C 1
ATOM 3921 O O . ILE A 1 479 ? -66.533 -29.599 78.549 1.00 85.44 479 ILE A O 1
ATOM 3925 N N . ILE A 1 480 ? -64.446 -28.857 78.092 1.00 85.00 480 ILE A N 1
ATOM 3926 C CA . ILE A 1 480 ? -64.299 -28.040 79.304 1.00 85.00 480 ILE A CA 1
ATOM 3927 C C . ILE A 1 480 ? -65.390 -26.971 79.378 1.00 85.00 480 ILE A C 1
ATOM 3929 O O . ILE A 1 480 ? -65.994 -26.770 80.426 1.00 85.00 480 ILE A O 1
ATOM 3933 N N . ASP A 1 481 ? -65.653 -26.301 78.261 1.00 82.44 481 ASP A N 1
ATOM 3934 C CA . ASP A 1 481 ? -66.583 -25.178 78.202 1.00 82.44 481 ASP A CA 1
ATOM 3935 C C . ASP A 1 481 ? -68.045 -25.560 78.437 1.00 82.44 481 ASP A C 1
ATOM 3937 O O . ASP A 1 481 ? -68.820 -24.755 78.951 1.00 82.44 481 ASP A O 1
ATOM 3941 N N . ASN A 1 482 ? -68.437 -26.770 78.038 1.00 82.12 482 ASN A N 1
ATOM 3942 C CA . ASN A 1 482 ? -69.840 -27.182 78.031 1.00 82.12 482 ASN A CA 1
ATOM 3943 C C . ASN A 1 482 ? -70.201 -28.157 79.156 1.00 82.12 482 ASN A C 1
ATOM 3945 O O . ASN A 1 482 ? -71.367 -28.528 79.274 1.00 82.12 482 ASN A O 1
ATOM 3949 N N . THR A 1 483 ? -69.236 -28.558 79.986 1.00 81.31 483 THR A N 1
ATOM 3950 C CA . THR A 1 483 ? -69.447 -29.582 81.014 1.00 81.31 483 THR A CA 1
ATOM 3951 C C . THR A 1 483 ? -69.061 -29.060 82.391 1.00 81.31 483 THR A C 1
ATOM 3953 O O . THR A 1 483 ? -68.012 -28.449 82.565 1.00 81.31 483 THR A O 1
ATOM 3956 N N . THR A 1 484 ? -69.884 -29.336 83.401 1.00 79.25 484 THR A N 1
ATOM 3957 C CA . THR A 1 484 ? -69.530 -29.115 84.811 1.00 79.25 484 THR A CA 1
ATOM 3958 C C . THR A 1 484 ? -69.026 -30.418 85.419 1.00 79.25 484 THR A C 1
ATOM 3960 O O . THR A 1 484 ? -69.768 -31.398 85.442 1.00 79.25 484 THR A O 1
ATOM 3963 N N . PHE A 1 485 ? -67.789 -30.426 85.910 1.00 83.12 485 PHE A N 1
ATOM 3964 C CA . PHE A 1 485 ? -67.100 -31.602 86.451 1.00 83.12 485 PHE A CA 1
ATOM 3965 C C . PHE A 1 485 ? -66.180 -31.190 87.613 1.00 83.12 485 PHE A C 1
ATOM 3967 O O . PHE A 1 485 ? -65.788 -30.027 87.720 1.00 83.12 485 PHE A O 1
ATOM 3974 N N . SER A 1 486 ? -65.866 -32.135 88.499 1.00 81.25 486 SER A N 1
ATOM 3975 C CA . SER A 1 486 ? -64.964 -31.965 89.651 1.00 81.25 486 SER A CA 1
ATOM 3976 C C . SER A 1 486 ? -63.602 -32.635 89.430 1.00 81.25 486 SER A C 1
ATOM 3978 O O . SER A 1 486 ? -62.612 -32.246 90.059 1.00 81.25 486 SER A O 1
ATOM 3980 N N . SER A 1 487 ? -63.517 -33.600 88.512 1.00 84.38 487 SER A N 1
ATOM 3981 C CA . SER A 1 487 ? -62.280 -34.273 88.133 1.00 84.38 487 SER A CA 1
ATOM 3982 C C . SER A 1 487 ? -62.217 -34.594 86.639 1.00 84.38 487 SER A C 1
ATOM 3984 O O . SER A 1 487 ? -63.222 -34.913 86.006 1.00 84.38 487 SER A O 1
ATOM 3986 N N . MET A 1 488 ? -61.019 -34.474 86.062 1.00 87.75 488 MET A N 1
ATOM 3987 C CA . MET A 1 488 ? -60.755 -34.792 84.657 1.00 87.75 488 MET A CA 1
ATOM 3988 C C . MET A 1 488 ? -59.386 -35.446 84.503 1.00 87.75 488 MET A C 1
ATOM 3990 O O . MET A 1 488 ? -58.376 -34.949 84.994 1.00 87.75 488 MET A O 1
ATOM 3994 N N . TYR A 1 489 ? -59.329 -36.537 83.759 1.00 89.12 489 TYR A N 1
ATOM 3995 C CA . TYR A 1 489 ? -58.103 -37.256 83.483 1.00 89.12 489 TYR A CA 1
ATOM 3996 C C . TYR A 1 489 ? -57.948 -37.469 81.981 1.00 89.12 489 TYR A C 1
ATOM 3998 O O . TYR A 1 489 ? -58.878 -37.902 81.305 1.00 89.12 489 TYR A O 1
ATOM 4006 N N . VAL A 1 490 ? -56.782 -37.124 81.435 1.00 89.50 490 VAL A N 1
ATOM 4007 C CA . VAL A 1 490 ? -56.514 -37.265 79.998 1.00 89.50 490 VAL A CA 1
ATOM 4008 C C . VAL A 1 490 ? -55.330 -38.190 79.767 1.00 89.50 490 VAL A C 1
ATOM 4010 O O . VAL A 1 490 ? -54.224 -37.954 80.250 1.00 89.50 490 VAL A O 1
ATOM 4013 N N . VAL A 1 491 ? -55.544 -39.234 78.973 1.00 89.00 491 VAL A N 1
ATOM 4014 C CA . VAL A 1 491 ? -54.504 -40.183 78.571 1.00 89.00 491 VAL A CA 1
ATOM 4015 C C . VAL A 1 491 ? -54.225 -40.024 77.092 1.00 89.00 491 VAL A C 1
ATOM 4017 O O . VAL A 1 491 ? -55.110 -40.194 76.255 1.00 89.00 491 VAL A O 1
ATOM 4020 N N . ILE A 1 492 ? -52.967 -39.747 76.773 1.00 88.31 492 ILE A N 1
ATOM 4021 C CA . ILE A 1 492 ? -52.479 -39.636 75.407 1.00 88.31 492 ILE A CA 1
ATOM 4022 C C . ILE A 1 492 ? -51.538 -40.811 75.136 1.00 88.31 492 ILE A C 1
ATOM 4024 O O . ILE A 1 492 ? -50.446 -40.911 75.697 1.00 88.31 492 ILE A O 1
ATOM 4028 N N . HIS A 1 493 ? -51.963 -41.726 74.274 1.00 84.56 493 HIS A N 1
ATOM 4029 C CA . HIS A 1 493 ? -51.215 -42.920 73.903 1.00 84.56 493 HIS A CA 1
ATOM 4030 C C . HIS A 1 493 ? -50.993 -42.946 72.386 1.00 84.56 493 HIS A C 1
ATOM 4032 O O . HIS A 1 493 ? -51.746 -43.566 71.630 1.00 84.56 493 HIS A O 1
ATOM 4038 N N . GLY A 1 494 ? -49.944 -42.256 71.929 1.00 80.19 494 GLY A N 1
ATOM 4039 C CA . GLY A 1 494 ? -49.647 -42.100 70.507 1.00 80.19 494 GLY A CA 1
ATOM 4040 C C . GLY A 1 494 ? -50.785 -41.385 69.778 1.00 80.19 494 GLY A C 1
ATOM 4041 O O . GLY A 1 494 ? -51.001 -40.197 69.976 1.00 80.19 494 GLY A O 1
ATOM 4042 N N . LEU A 1 495 ? -51.519 -42.120 68.941 1.00 77.75 495 LEU A N 1
ATOM 4043 C CA . LEU A 1 495 ? -52.647 -41.604 68.156 1.00 77.75 495 LEU A CA 1
ATOM 4044 C C . LEU A 1 495 ? -54.005 -41.698 68.875 1.00 77.75 495 LEU A C 1
ATOM 4046 O O . LEU A 1 495 ? -55.017 -41.266 68.323 1.00 77.75 495 LEU A O 1
ATOM 4050 N N . ASN A 1 496 ? -54.032 -42.256 70.088 1.00 84.38 496 ASN A N 1
ATOM 4051 C CA . ASN A 1 496 ? -55.251 -42.428 70.868 1.00 84.38 496 ASN A CA 1
ATOM 4052 C C . ASN A 1 496 ? -55.274 -41.434 72.035 1.00 84.38 496 ASN A C 1
ATOM 4054 O O . ASN A 1 496 ? -54.363 -41.426 72.861 1.00 84.38 496 ASN A O 1
ATOM 4058 N N . VAL A 1 497 ? -56.321 -40.616 72.121 1.00 86.38 497 VAL A N 1
ATOM 4059 C CA . VAL A 1 497 ? -56.570 -39.674 73.217 1.00 86.38 497 VAL A CA 1
ATOM 4060 C C . VAL A 1 497 ? -57.862 -40.066 73.913 1.00 86.38 497 VAL A C 1
ATOM 4062 O O . VAL A 1 497 ? -58.916 -40.136 73.288 1.00 86.38 497 VAL A O 1
ATOM 4065 N N . THR A 1 498 ? -57.777 -40.339 75.209 1.00 88.12 498 THR A N 1
ATOM 4066 C CA . THR A 1 498 ? -58.932 -40.635 76.061 1.00 88.12 498 THR A CA 1
ATOM 4067 C C . THR A 1 498 ? -59.078 -39.521 77.081 1.00 88.12 498 THR A C 1
ATOM 4069 O O . THR A 1 498 ? -58.124 -39.216 77.791 1.00 88.12 498 THR A O 1
ATOM 4072 N N . ILE A 1 499 ? -60.254 -38.905 77.127 1.00 87.88 499 ILE A N 1
ATOM 4073 C CA . ILE A 1 499 ? -60.641 -37.898 78.113 1.00 87.88 499 ILE A CA 1
ATOM 4074 C C . ILE A 1 499 ? -61.690 -38.545 79.013 1.00 87.88 499 ILE A C 1
ATOM 4076 O O . ILE A 1 499 ? -62.714 -39.018 78.520 1.00 87.88 499 ILE A O 1
ATOM 4080 N N . GLU A 1 500 ? -61.417 -38.577 80.309 1.00 88.38 500 GLU A N 1
ATOM 4081 C CA . GLU A 1 500 ? -62.273 -39.141 81.352 1.00 88.38 500 GLU A CA 1
ATOM 4082 C C . GLU A 1 500 ? -62.674 -38.006 82.293 1.00 88.38 500 GLU A C 1
ATOM 4084 O O . GLU A 1 500 ? -61.806 -37.259 82.746 1.00 88.38 500 GLU A O 1
ATOM 4089 N N . LEU A 1 501 ? -63.962 -37.831 82.578 1.00 88.31 501 LEU A N 1
ATOM 4090 C CA . LEU A 1 501 ? -64.420 -36.834 83.548 1.00 88.31 501 LEU A CA 1
ATOM 4091 C C . LEU A 1 501 ? -65.677 -37.283 84.298 1.00 88.31 501 LEU A C 1
ATOM 4093 O O . LEU A 1 501 ? -66.496 -38.024 83.763 1.00 88.31 501 LEU A O 1
ATOM 4097 N N . ASP A 1 502 ? -65.847 -36.794 85.526 1.00 84.44 502 ASP A N 1
ATOM 4098 C CA . ASP A 1 502 ? -66.990 -37.083 86.414 1.00 84.44 502 ASP A CA 1
ATOM 4099 C C . ASP A 1 502 ? -68.226 -36.195 86.142 1.00 84.44 502 ASP A C 1
ATOM 4101 O O . ASP A 1 502 ? -69.048 -35.938 87.023 1.00 84.44 502 ASP A O 1
ATOM 4105 N N . GLY A 1 503 ? -68.360 -35.714 84.902 1.00 77.62 503 GLY A N 1
ATOM 4106 C CA . GLY A 1 503 ? -69.464 -34.878 84.434 1.00 77.62 503 GLY A CA 1
ATOM 4107 C C . GLY A 1 503 ? -69.881 -35.239 83.010 1.00 77.62 503 GLY A C 1
ATOM 4108 O O . GLY A 1 503 ? -69.114 -35.839 82.262 1.00 77.62 503 GLY A O 1
ATOM 4109 N N . TYR A 1 504 ? -71.101 -34.867 82.626 1.00 80.12 504 TYR A N 1
ATOM 4110 C CA . TYR A 1 504 ? -71.679 -35.200 81.323 1.00 80.12 504 TYR A CA 1
ATOM 4111 C C . TYR A 1 504 ? -72.394 -33.997 80.709 1.00 80.12 504 TYR A C 1
ATOM 4113 O O . TYR A 1 504 ? -73.083 -33.255 81.413 1.00 80.12 504 TYR A O 1
ATOM 4121 N N . ALA A 1 505 ? -72.249 -33.827 79.396 1.00 77.06 505 ALA A N 1
ATOM 4122 C CA . ALA A 1 505 ? -72.944 -32.805 78.628 1.00 77.06 505 ALA A CA 1
ATOM 4123 C C . ALA A 1 505 ? -73.419 -33.376 77.284 1.00 77.06 505 ALA A C 1
ATOM 4125 O O . ALA A 1 505 ? -72.617 -33.867 76.486 1.00 77.06 505 ALA A O 1
ATOM 4126 N N . ASP A 1 506 ? -74.727 -33.277 77.030 1.00 68.00 506 ASP A N 1
ATOM 4127 C CA . ASP A 1 506 ? -75.308 -33.580 75.721 1.00 68.00 506 ASP A CA 1
ATOM 4128 C C . ASP A 1 506 ? -74.893 -32.514 74.683 1.00 68.00 506 ASP A C 1
ATOM 4130 O O . ASP A 1 506 ? -74.603 -31.367 75.022 1.00 68.00 506 ASP A O 1
ATOM 4134 N N . ASP A 1 507 ? -74.848 -32.898 73.404 1.00 71.12 507 ASP A N 1
ATOM 4135 C CA . ASP A 1 507 ? -74.567 -32.034 72.239 1.00 71.12 507 ASP A CA 1
ATOM 4136 C C . ASP A 1 507 ? -73.148 -31.420 72.122 1.00 71.12 507 ASP A C 1
ATOM 4138 O O . ASP A 1 507 ? -72.877 -30.622 71.218 1.00 71.12 507 ASP A O 1
ATOM 4142 N N . VAL A 1 508 ? -72.183 -31.822 72.959 1.00 77.25 508 VAL A N 1
ATOM 4143 C CA . VAL A 1 508 ? -70.776 -31.377 72.826 1.00 77.25 508 VAL A CA 1
ATOM 4144 C C . VAL A 1 508 ? -70.086 -32.019 71.620 1.00 77.25 508 VAL A C 1
ATOM 4146 O O . VAL A 1 508 ? -69.373 -31.341 70.867 1.00 77.25 508 VAL A O 1
ATOM 4149 N N . ILE A 1 509 ? -70.318 -33.317 71.419 1.00 81.12 509 ILE A N 1
ATOM 4150 C CA . ILE A 1 509 ? -69.810 -34.090 70.283 1.00 81.12 509 ILE A CA 1
ATOM 4151 C C . ILE A 1 509 ? -70.884 -34.097 69.198 1.00 81.12 509 ILE A C 1
ATOM 4153 O O . ILE A 1 509 ? -71.903 -34.768 69.333 1.00 81.12 509 ILE A O 1
ATOM 4157 N N . THR A 1 510 ? -70.662 -33.339 68.125 1.00 81.19 510 THR A N 1
ATOM 4158 C CA . THR A 1 510 ? -71.612 -33.235 67.008 1.00 81.19 510 THR A CA 1
ATOM 4159 C C . THR A 1 510 ? -71.292 -34.235 65.892 1.00 81.19 510 THR A C 1
ATOM 4161 O O . THR A 1 510 ? -70.180 -34.766 65.814 1.00 81.19 510 THR A O 1
ATOM 4164 N N . GLU A 1 511 ? -72.237 -34.455 64.968 1.00 77.94 511 GLU A N 1
ATOM 4165 C CA . GLU A 1 511 ? -71.988 -35.239 63.741 1.00 77.94 511 GLU A CA 1
ATOM 4166 C C . GLU A 1 511 ? -70.811 -34.677 62.918 1.00 77.94 511 GLU A C 1
ATOM 4168 O O . GLU A 1 511 ? -70.061 -35.436 62.304 1.00 77.94 511 GLU A O 1
ATOM 4173 N N . ASP A 1 512 ? -70.574 -33.363 62.966 1.00 78.75 512 ASP A N 1
ATOM 4174 C CA . ASP A 1 512 ? -69.417 -32.722 62.327 1.00 78.75 512 ASP A CA 1
ATOM 4175 C C . ASP A 1 512 ? -68.088 -33.122 62.990 1.00 78.75 512 ASP A C 1
ATOM 4177 O O . ASP A 1 512 ? -67.089 -33.350 62.307 1.00 78.75 512 ASP A O 1
ATOM 4181 N N . ASN A 1 513 ? -68.061 -33.254 64.323 1.00 82.94 513 ASN A N 1
ATOM 4182 C CA . ASN A 1 513 ? -66.876 -33.730 65.037 1.00 82.94 513 ASN A CA 1
ATOM 4183 C C . ASN A 1 513 ? -66.571 -35.194 64.684 1.00 82.94 513 ASN A C 1
ATOM 4185 O O . ASN A 1 513 ? -65.412 -35.537 64.452 1.00 82.94 513 ASN A O 1
ATOM 4189 N N . ILE A 1 514 ? -67.603 -36.040 64.610 1.00 80.31 514 ILE A N 1
ATOM 4190 C CA . ILE A 1 514 ? -67.470 -37.460 64.253 1.00 80.31 514 ILE A CA 1
ATOM 4191 C C . ILE A 1 514 ? -67.008 -37.601 62.798 1.00 80.31 514 ILE A C 1
ATOM 4193 O O . ILE A 1 514 ? -66.019 -38.280 62.533 1.00 80.31 514 ILE A O 1
ATOM 4197 N N . SER A 1 515 ? -67.651 -36.896 61.865 1.00 80.81 515 SER A N 1
ATOM 4198 C CA . SER A 1 515 ? -67.302 -36.949 60.441 1.00 80.81 515 SER A CA 1
ATOM 4199 C C . SER A 1 515 ? -65.909 -36.386 60.149 1.00 80.81 515 SER A C 1
ATOM 4201 O O . SER A 1 515 ? -65.197 -36.942 59.314 1.00 80.81 515 SER A O 1
ATOM 4203 N N . PHE A 1 516 ? -65.455 -35.340 60.851 1.00 82.38 516 PHE A N 1
ATOM 4204 C CA . PHE A 1 516 ? -64.071 -34.865 60.743 1.00 82.38 516 PHE A CA 1
ATOM 4205 C C . PHE A 1 516 ? -63.069 -35.952 61.154 1.00 82.38 516 PHE A C 1
ATOM 4207 O O . PHE A 1 516 ? -62.073 -36.168 60.464 1.00 82.38 516 PHE A O 1
ATOM 4214 N N . VAL A 1 517 ? -63.332 -36.653 62.258 1.00 81.56 517 VAL A N 1
ATOM 4215 C CA . VAL A 1 517 ? -62.455 -37.715 62.771 1.00 81.56 517 VAL A CA 1
ATOM 4216 C C . VAL A 1 517 ? -62.445 -38.922 61.824 1.00 81.56 517 VAL A C 1
ATOM 4218 O O . VAL A 1 517 ? -61.367 -39.405 61.478 1.00 81.56 517 VAL A O 1
ATOM 4221 N N . GLU A 1 518 ? -63.610 -39.351 61.333 1.00 83.25 518 GLU A N 1
ATOM 4222 C CA . GLU A 1 518 ? -63.749 -40.465 60.382 1.00 83.25 518 GLU A CA 1
ATOM 4223 C C . GLU A 1 518 ? -63.094 -40.169 59.026 1.00 83.25 518 GLU A C 1
ATOM 4225 O O . GLU A 1 518 ? -62.360 -41.006 58.495 1.00 83.25 518 GLU A O 1
ATOM 4230 N N . ASN A 1 519 ? -63.267 -38.955 58.491 1.00 82.00 519 ASN A N 1
ATOM 4231 C CA . ASN A 1 519 ? -62.629 -38.525 57.240 1.00 82.00 519 ASN A CA 1
ATOM 4232 C C . ASN A 1 519 ? -61.096 -38.484 57.336 1.00 82.00 519 ASN A C 1
ATOM 4234 O O . ASN A 1 519 ? -60.413 -38.606 56.320 1.00 82.00 519 ASN A O 1
ATOM 4238 N N . ASN A 1 520 ? -60.552 -38.343 58.548 1.00 78.88 520 ASN A N 1
ATOM 4239 C CA . ASN A 1 520 ? -59.117 -38.399 58.826 1.00 78.88 520 ASN A CA 1
ATOM 4240 C C . ASN A 1 520 ? -58.655 -39.791 59.312 1.00 78.88 520 ASN A C 1
ATOM 4242 O O . ASN A 1 520 ? -57.564 -39.921 59.865 1.00 78.88 520 ASN A O 1
ATOM 4246 N N . GLY A 1 521 ? -59.458 -40.842 59.097 1.00 78.75 521 GLY A N 1
ATOM 4247 C CA . GLY A 1 521 ? -59.086 -42.234 59.379 1.00 78.75 521 GLY A CA 1
ATOM 4248 C C . GLY A 1 521 ? -59.091 -42.613 60.863 1.00 78.75 521 GLY A C 1
ATOM 4249 O O . GLY A 1 521 ? -58.424 -43.577 61.251 1.00 78.75 521 GLY A O 1
ATOM 4250 N N . GLY A 1 522 ? -59.806 -41.853 61.693 1.00 81.88 522 GLY A N 1
ATOM 4251 C CA . GLY A 1 522 ? -59.990 -42.131 63.112 1.00 81.88 522 GLY A CA 1
ATOM 4252 C C . GLY A 1 522 ? -61.416 -42.519 63.484 1.00 81.88 522 GLY A C 1
ATOM 4253 O O . GLY A 1 522 ? -62.315 -42.586 62.650 1.00 81.88 522 GLY A O 1
ATOM 4254 N N . ARG A 1 523 ? -61.624 -42.761 64.775 1.00 85.12 523 ARG A N 1
ATOM 4255 C CA . ARG A 1 523 ? -62.918 -43.041 65.387 1.00 85.12 523 ARG A CA 1
ATOM 4256 C C . ARG A 1 523 ? -63.059 -42.208 66.657 1.00 85.12 523 ARG A C 1
ATOM 4258 O O . ARG A 1 523 ? -62.214 -42.298 67.547 1.00 85.12 523 ARG A O 1
ATOM 4265 N N . LEU A 1 524 ? -64.126 -41.416 66.732 1.00 85.56 524 LEU A N 1
ATOM 4266 C CA . LEU A 1 524 ? -64.528 -40.685 67.932 1.00 85.56 524 LEU A CA 1
ATOM 4267 C C . LEU A 1 524 ? -65.678 -41.442 68.592 1.00 85.56 524 LEU A C 1
ATOM 4269 O O . LEU A 1 524 ? -66.705 -41.691 67.963 1.00 85.56 524 LEU A O 1
ATOM 4273 N N . VAL A 1 525 ? -65.492 -41.836 69.845 1.00 84.50 525 VAL A N 1
ATOM 4274 C CA . VAL A 1 525 ? -66.477 -42.588 70.622 1.00 84.50 525 VAL A CA 1
ATOM 4275 C C . VAL A 1 525 ? -66.746 -41.846 71.924 1.00 84.50 525 VAL A C 1
ATOM 4277 O O . VAL A 1 525 ? -65.813 -41.457 72.623 1.00 84.50 525 VAL A O 1
ATOM 4280 N N . SER A 1 526 ? -68.024 -41.666 72.244 1.00 85.25 526 SER A N 1
ATOM 4281 C CA . SER A 1 526 ? -68.492 -41.069 73.493 1.00 85.25 526 SER A CA 1
ATOM 4282 C C . SER A 1 526 ? -69.298 -42.107 74.263 1.00 85.25 526 SER A C 1
ATOM 4284 O O . SER A 1 526 ? -70.249 -42.664 73.716 1.00 85.25 526 SER A O 1
ATOM 4286 N N . ILE A 1 527 ? -68.881 -42.420 75.489 1.00 85.56 527 ILE A N 1
ATOM 4287 C CA . ILE A 1 527 ? -69.508 -43.435 76.345 1.00 85.56 527 ILE A CA 1
ATOM 4288 C C . ILE A 1 527 ? -69.681 -42.837 77.738 1.00 85.56 527 ILE A C 1
ATOM 4290 O O . ILE A 1 527 ? -68.742 -42.258 78.272 1.00 85.56 527 ILE A O 1
ATOM 4294 N N . PHE A 1 528 ? -70.862 -42.992 78.329 1.00 83.38 528 PHE A N 1
ATOM 4295 C CA . PHE A 1 528 ? -71.119 -42.643 79.724 1.00 83.38 528 PHE A CA 1
ATOM 4296 C C . PHE A 1 528 ? -71.400 -43.926 80.511 1.00 83.38 528 PHE A C 1
ATOM 4298 O O . PHE A 1 528 ? -72.410 -44.588 80.267 1.00 83.38 528 PHE A O 1
ATOM 4305 N N . GLU A 1 529 ? -70.485 -44.302 81.404 1.00 82.62 529 GLU A N 1
ATOM 4306 C CA . GLU A 1 529 ? -70.531 -45.535 82.203 1.00 82.62 529 GLU A CA 1
ATOM 4307 C C . GLU A 1 529 ? -70.085 -45.232 83.642 1.00 82.62 529 GLU A C 1
ATOM 4309 O O . GLU A 1 529 ? -69.122 -44.498 83.845 1.00 82.62 529 GLU A O 1
ATOM 4314 N N . ASP A 1 530 ? -70.784 -45.792 84.637 1.00 77.38 530 ASP A N 1
ATOM 4315 C CA . ASP A 1 530 ? -70.454 -45.686 86.070 1.00 77.38 530 ASP A CA 1
ATOM 4316 C C . ASP A 1 530 ? -70.138 -44.249 86.549 1.00 77.38 530 ASP A C 1
ATOM 4318 O O . ASP A 1 530 ? -69.090 -43.984 87.138 1.00 77.38 530 ASP A O 1
ATOM 4322 N N . ASP A 1 531 ? -71.046 -43.306 86.264 1.00 78.00 531 ASP A N 1
ATOM 4323 C CA . ASP A 1 531 ? -70.929 -41.868 86.582 1.00 78.00 531 ASP A CA 1
ATOM 4324 C C . ASP A 1 531 ? -69.686 -41.169 85.984 1.00 78.00 531 ASP A C 1
ATOM 4326 O O . ASP A 1 531 ? -69.341 -40.053 86.372 1.00 78.00 531 ASP A O 1
ATOM 4330 N N . THR A 1 532 ? -69.037 -41.796 84.996 1.00 83.75 532 THR A N 1
ATOM 4331 C CA . THR A 1 532 ? -67.863 -41.268 84.292 1.00 83.75 532 THR A CA 1
ATOM 4332 C C . THR A 1 532 ? -68.144 -41.139 82.798 1.00 83.75 532 THR A C 1
ATOM 4334 O O . THR A 1 532 ? -68.634 -42.062 82.139 1.00 83.75 532 THR A O 1
ATOM 4337 N N . TRP A 1 533 ? -67.809 -39.984 82.230 1.00 86.88 533 TRP A N 1
ATOM 4338 C CA . TRP A 1 533 ? -67.876 -39.744 80.797 1.00 86.88 533 TRP A CA 1
ATOM 4339 C C . TRP A 1 533 ? -66.519 -39.972 80.139 1.00 86.88 533 TRP A C 1
ATOM 4341 O O . TRP A 1 533 ? -65.527 -39.331 80.483 1.00 86.88 533 TRP A O 1
ATOM 4351 N N . PHE A 1 534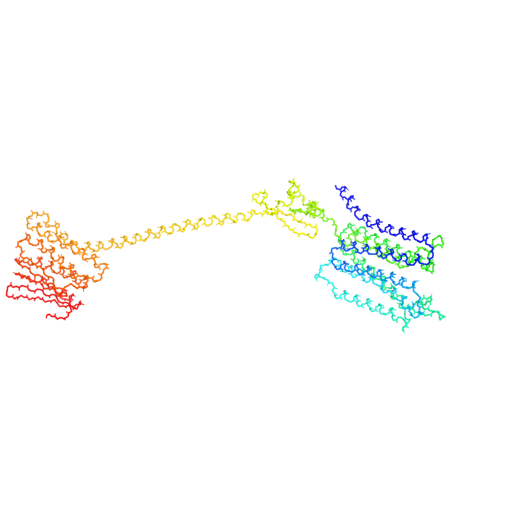 ? -66.494 -40.875 79.163 1.00 85.94 534 PHE A N 1
ATOM 4352 C CA . PHE A 1 534 ? -65.330 -41.221 78.364 1.00 85.94 534 PHE A CA 1
ATOM 4353 C C . PHE A 1 534 ? -65.491 -40.684 76.944 1.00 85.94 534 PHE A C 1
ATOM 4355 O O . PHE A 1 534 ? -66.359 -41.127 76.186 1.00 85.94 534 PHE A O 1
ATOM 4362 N N . VAL A 1 535 ? -64.593 -39.787 76.545 1.00 86.50 535 VAL A N 1
ATOM 4363 C CA . VAL A 1 535 ? -64.436 -39.344 75.158 1.00 86.50 535 VAL A CA 1
ATOM 4364 C C . VAL A 1 535 ? -63.138 -39.922 74.613 1.00 86.50 535 VAL A C 1
ATOM 4366 O O . VAL A 1 535 ? -62.046 -39.536 75.025 1.00 86.50 535 VAL A O 1
ATOM 4369 N N . LYS A 1 536 ? -63.252 -40.877 73.688 1.00 87.00 536 LYS A N 1
ATOM 4370 C CA . LYS A 1 536 ? -62.119 -41.589 73.087 1.00 87.00 536 LYS A CA 1
ATOM 4371 C C . LYS A 1 536 ? -61.962 -41.188 71.627 1.00 87.00 536 LYS A C 1
ATOM 4373 O O . LYS A 1 536 ? -62.845 -41.444 70.813 1.00 87.00 536 LYS A O 1
ATOM 4378 N N . LEU A 1 537 ? -60.821 -40.595 71.300 1.00 85.94 537 LEU A N 1
ATOM 4379 C CA . LEU A 1 537 ? -60.356 -40.346 69.942 1.00 85.94 537 LEU A CA 1
ATOM 4380 C C . LEU A 1 537 ? -59.269 -41.359 69.624 1.00 85.94 537 LEU A C 1
ATOM 4382 O O . LEU A 1 537 ? -58.252 -41.381 70.304 1.00 85.94 537 LEU A O 1
ATOM 4386 N N . ALA A 1 538 ? -59.463 -42.179 68.599 1.00 83.12 538 ALA A N 1
ATOM 4387 C CA . ALA A 1 538 ? -58.458 -43.136 68.151 1.00 83.12 538 ALA A CA 1
ATOM 4388 C C . ALA A 1 538 ? -58.184 -42.955 66.660 1.00 83.12 538 ALA A C 1
ATOM 4390 O O . ALA A 1 538 ? -59.119 -43.004 65.866 1.00 83.12 538 ALA A O 1
ATOM 4391 N N . TYR A 1 539 ? -56.926 -42.769 66.266 1.00 74.38 539 TYR A N 1
ATOM 4392 C CA . TYR A 1 539 ? -56.529 -42.629 64.862 1.00 74.38 539 TYR A CA 1
ATOM 4393 C C . TYR A 1 539 ? -55.606 -43.787 64.452 1.00 74.38 539 TYR A C 1
ATOM 4395 O O . TYR A 1 539 ? -54.562 -43.998 65.056 1.00 74.38 539 TYR A O 1
ATOM 4403 N N . GLY A 1 540 ? -55.977 -44.549 63.416 1.00 63.69 540 GLY A N 1
ATOM 4404 C CA . GLY A 1 540 ? -55.277 -45.791 63.046 1.00 63.69 540 GLY A CA 1
ATOM 4405 C C . GLY A 1 540 ? -55.630 -46.966 63.975 1.00 63.69 540 GLY A C 1
ATOM 4406 O O . GLY A 1 540 ? -55.362 -46.936 65.170 1.00 63.69 540 GLY A O 1
ATOM 4407 N N . GLY A 1 541 ? -56.281 -47.998 63.427 1.00 43.28 541 GLY A N 1
ATOM 4408 C CA . GLY A 1 541 ? -56.936 -49.063 64.202 1.00 43.28 541 GLY A CA 1
ATOM 4409 C C . GLY A 1 541 ? -56.003 -49.871 65.111 1.00 43.28 541 GLY A C 1
ATOM 4410 O O . GLY A 1 541 ? -55.044 -50.468 64.638 1.00 43.28 541 GLY A O 1
ATOM 4411 N N . GLU A 1 542 ? -56.254 -49.857 66.417 1.00 33.34 542 GLU A N 1
ATOM 4412 C CA . GLU A 1 542 ? -57.119 -50.757 67.204 1.00 33.34 542 GLU A CA 1
ATOM 4413 C C . GLU A 1 542 ? -57.450 -50.007 68.521 1.00 33.34 542 GLU A C 1
ATOM 4415 O O . GLU A 1 542 ? -56.634 -49.208 68.988 1.00 33.34 542 GLU A O 1
ATOM 4420 N N . VAL A 1 543 ? -58.666 -50.177 69.062 1.00 36.06 543 VAL A N 1
ATOM 4421 C CA . VAL A 1 543 ? -59.065 -49.644 70.388 1.00 36.06 543 VAL A CA 1
ATOM 4422 C C . VAL A 1 543 ? -58.618 -50.609 71.470 1.00 36.06 543 VAL A C 1
ATOM 4424 O O . VAL A 1 543 ? -58.866 -51.820 71.269 1.00 36.06 543 VAL A O 1
#